Protein AF-0000000083090686 (afdb_homodimer)

Solvent-accessible surface area (backbone atoms only — not comparable to full-atom values): 41485 Å² total; per-residue (Å²): 136,85,76,77,75,78,75,77,76,86,77,70,59,68,62,52,25,43,54,46,28,45,52,47,43,53,49,37,58,50,45,45,57,52,40,65,61,61,70,53,76,78,76,73,72,76,81,71,74,79,73,86,75,85,88,75,80,88,76,76,85,73,79,78,74,78,75,74,71,75,77,72,74,54,63,56,53,39,55,47,46,48,48,43,35,49,31,62,44,74,31,54,91,39,43,77,58,63,47,44,58,24,49,50,30,46,32,52,36,37,22,56,40,77,22,77,86,43,60,80,61,72,63,86,51,50,58,91,58,30,44,51,62,39,54,49,46,17,51,31,51,31,31,42,51,51,17,49,49,39,44,46,44,53,51,56,44,58,70,54,66,75,55,85,61,64,68,65,60,56,40,53,40,46,32,49,32,50,42,50,18,51,40,34,42,22,50,25,47,31,51,41,28,72,59,70,39,48,69,45,33,39,40,52,22,48,19,47,40,34,26,40,52,17,49,45,59,69,49,57,46,63,67,44,86,86,38,91,49,68,95,56,44,59,70,57,47,49,56,39,45,34,22,49,60,7,34,51,47,9,39,45,28,21,35,36,28,52,76,50,58,41,56,70,66,58,22,48,29,32,23,43,24,26,33,21,44,31,47,13,45,51,39,41,60,49,42,45,75,74,66,47,85,86,57,55,69,77,54,73,75,65,62,73,25,55,29,44,26,38,30,30,57,75,68,30,65,70,58,42,53,49,52,53,55,70,29,43,53,96,90,38,75,38,46,47,60,46,50,51,56,40,61,74,50,61,7,48,62,50,35,50,51,50,18,40,50,25,26,51,50,18,51,57,30,50,67,80,40,55,90,43,72,36,39,49,51,56,47,47,54,40,51,60,50,54,61,75,134,135,83,75,79,74,77,77,75,73,87,77,69,61,69,61,52,26,45,53,48,29,45,52,49,43,51,48,37,59,50,46,47,58,53,42,65,63,62,71,57,79,79,76,70,78,76,83,75,73,78,74,79,82,78,84,81,76,90,76,76,87,72,79,79,76,79,76,76,73,75,77,72,72,56,65,56,52,41,53,47,44,51,46,43,35,49,30,62,46,75,32,54,90,41,43,79,57,60,48,44,59,24,48,50,31,45,31,52,36,37,23,56,42,77,23,79,86,44,60,80,63,72,62,85,52,51,59,92,57,29,44,52,63,41,53,49,47,17,51,30,52,32,30,43,52,50,17,48,50,39,45,47,45,52,51,56,46,59,71,52,67,75,56,84,62,65,67,64,59,56,40,53,41,45,33,51,32,51,44,49,17,51,40,32,41,22,50,25,48,32,51,41,28,72,59,69,41,48,67,44,32,37,41,52,22,48,19,48,39,34,26,40,50,17,50,46,61,68,49,57,48,64,67,45,88,86,39,91,49,69,96,56,46,58,68,59,48,51,56,41,43,34,21,51,60,8,34,52,47,9,40,47,28,20,33,36,28,52,75,49,57,40,54,69,66,59,21,48,30,32,22,42,24,25,32,21,43,32,46,13,44,51,40,40,59,50,42,44,76,75,67,48,84,88,57,55,69,77,57,73,75,66,62,72,25,54,29,44,26,39,31,33,58,74,68,31,65,70,57,43,53,50,52,52,56,69,28,43,52,96,89,37,76,37,47,47,58,47,48,52,56,41,61,73,49,62,6,49,62,50,36,50,52,51,18,39,51,25,27,51,50,18,50,57,31,50,67,79,38,56,91,41,72,38,38,50,52,54,48,48,54,39,51,61,50,53,61,76,135

InterPro domains:
  IPR000092 Polyprenyl synthetase-like [PF00348] (99-292)
  IPR008949 Isoprenoid synthase domain superfamily [G3DSA:1.10.600.10] (90-387)
  IPR008949 Isoprenoid synthase domain superfamily [SSF48576] (99-385)

Radius of gyration: 29.64 Å; Cα contacts (8 Å, |Δi|>4): 935; chains: 2; bounding box: 105×77×86 Å

Structure (mmCIF, N/CA/C/O backbone):
data_AF-0000000083090686-model_v1
#
loop_
_entity.id
_entity.type
_entity.pdbx_description
1 polymer 'Decaprenyl diphosphate synthase subunit 2'
#
loop_
_atom_site.group_PDB
_atom_site.id
_atom_site.type_symbol
_atom_site.label_atom_id
_atom_site.label_alt_id
_atom_site.label_comp_id
_atom_site.label_asym_id
_atom_site.label_entity_id
_atom_site.label_seq_id
_atom_site.pdbx_PDB_ins_code
_atom_site.Cartn_x
_atom_site.Cartn_y
_atom_site.Cartn_z
_atom_site.occupancy
_atom_site.B_iso_or_equiv
_atom_site.auth_seq_id
_atom_site.auth_comp_id
_atom_site.auth_asym_id
_atom_site.auth_atom_id
_atom_site.pdbx_PDB_model_num
ATOM 1 N N . MET A 1 1 ? -56.844 20.672 0.619 1 25.03 1 MET A N 1
ATOM 2 C CA . MET A 1 1 ? -55.625 20.688 1.428 1 25.03 1 MET A CA 1
ATOM 3 C C . MET A 1 1 ? -54.5 19.984 0.703 1 25.03 1 MET A C 1
ATOM 5 O O . MET A 1 1 ? -54.562 18.781 0.44 1 25.03 1 MET A O 1
ATOM 9 N N . TRP A 1 2 ? -53.75 20.625 -0.192 1 29.22 2 TRP A N 1
ATOM 10 C CA . TRP A 1 2 ? -52.812 20.266 -1.259 1 29.22 2 TRP A CA 1
ATOM 11 C C . TRP A 1 2 ? -51.5 19.766 -0.686 1 29.22 2 TRP A C 1
ATOM 13 O O . TRP A 1 2 ? -50.781 20.484 0.03 1 29.22 2 TRP A O 1
ATOM 23 N N . PHE A 1 3 ? -51.438 18.484 -0.25 1 31.41 3 PHE A N 1
ATOM 24 C CA . PHE A 1 3 ? -50.281 17.859 0.396 1 31.41 3 PHE A CA 1
ATOM 25 C C . PHE A 1 3 ? -49.062 17.938 -0.485 1 31.41 3 PHE A C 1
ATOM 27 O O . PHE A 1 3 ? -49.062 17.516 -1.644 1 31.41 3 PHE A O 1
ATOM 34 N N . PRO A 1 4 ? -48.219 18.953 -0.293 1 32.84 4 PRO A N 1
ATOM 35 C CA . PRO A 1 4 ? -47.062 19.172 -1.133 1 32.84 4 PRO A CA 1
ATOM 36 C C . PRO A 1 4 ? -46.156 17.938 -1.23 1 32.84 4 PRO A C 1
ATOM 38 O O . PRO A 1 4 ? -46.125 17.125 -0.305 1 32.84 4 PRO A O 1
ATOM 41 N N . GLY A 1 5 ? -46.062 17.297 -2.395 1 28.7 5 GLY A N 1
ATOM 42 C CA . GLY A 1 5 ? -45.344 16.109 -2.811 1 28.7 5 GLY A CA 1
ATOM 43 C C . GLY A 1 5 ? -43.906 16.109 -2.338 1 28.7 5 GLY A C 1
ATOM 44 O O . GLY A 1 5 ? -43.312 17.172 -2.1 1 28.7 5 GLY A O 1
ATOM 45 N N . ARG A 1 6 ? -43.438 15.055 -1.553 1 33.88 6 ARG A N 1
ATOM 46 C CA . ARG A 1 6 ? -42.125 14.773 -0.982 1 33.88 6 ARG A CA 1
ATOM 47 C C . ARG A 1 6 ? -41.031 15.023 -2.004 1 33.88 6 ARG A C 1
ATOM 49 O O . ARG A 1 6 ? -41.156 14.625 -3.166 1 33.88 6 ARG A O 1
ATOM 56 N N . PRO A 1 7 ? -40.219 16.094 -1.812 1 34.38 7 PRO A N 1
ATOM 57 C CA . PRO A 1 7 ? -39.188 16.359 -2.797 1 34.38 7 PRO A CA 1
ATOM 58 C C . PRO A 1 7 ? -38.375 15.125 -3.146 1 34.38 7 PRO A C 1
ATOM 60 O O . PRO A 1 7 ? -38.25 14.203 -2.332 1 34.38 7 PRO A O 1
ATOM 63 N N . PRO A 1 8 ? -38.188 14.797 -4.457 1 34.53 8 PRO A N 1
ATOM 64 C CA . PRO A 1 8 ? -37.531 13.602 -4.957 1 34.53 8 PRO A CA 1
ATOM 65 C C . PRO A 1 8 ? -36.156 13.398 -4.336 1 34.53 8 PRO A C 1
ATOM 67 O O . PRO A 1 8 ? -35.5 14.367 -3.904 1 34.53 8 PRO A O 1
ATOM 70 N N . PRO A 1 9 ? -35.906 12.25 -3.764 1 33.22 9 PRO A N 1
ATOM 71 C CA . PRO A 1 9 ? -34.688 11.867 -3.039 1 33.22 9 PRO A CA 1
ATOM 72 C C . PRO A 1 9 ? -33.406 12.258 -3.783 1 33.22 9 PRO A C 1
ATOM 74 O O . PRO A 1 9 ? -33.438 12.359 -5.012 1 33.22 9 PRO A O 1
ATOM 77 N N . PRO A 1 10 ? -32.625 13.109 -3.223 1 31.27 10 PRO A N 1
ATOM 78 C CA . PRO A 1 10 ? -31.375 13.625 -3.803 1 31.27 10 PRO A CA 1
ATOM 79 C C . PRO A 1 10 ? -30.641 12.586 -4.641 1 31.27 10 PRO A C 1
ATOM 81 O O . PRO A 1 10 ? -30.672 11.398 -4.324 1 31.27 10 PRO A O 1
ATOM 84 N N . SER A 1 11 ? -30.375 12.812 -6.02 1 28.61 11 SER A N 1
ATOM 85 C CA . SER A 1 11 ? -29.984 12.164 -7.266 1 28.61 11 SER A CA 1
ATOM 86 C C . SER A 1 11 ? -28.719 11.32 -7.07 1 28.61 11 SER A C 1
ATOM 88 O O . SER A 1 11 ? -27.922 11.594 -6.172 1 28.61 11 SER A O 1
ATOM 90 N N . ASN A 1 12 ? -28.656 10.18 -7.914 1 32.09 12 ASN A N 1
ATOM 91 C CA . ASN A 1 12 ? -27.938 9.031 -8.461 1 32.09 12 ASN A CA 1
ATOM 92 C C . ASN A 1 12 ? -26.531 9.406 -8.906 1 32.09 12 ASN A C 1
ATOM 94 O O . ASN A 1 12 ? -25.875 8.656 -9.641 1 32.09 12 ASN A O 1
ATOM 98 N N . ARG A 1 13 ? -26.188 10.68 -8.812 1 34.09 13 ARG A N 1
ATOM 99 C CA . ARG A 1 13 ? -24.984 11.148 -9.492 1 34.09 13 ARG A CA 1
ATOM 100 C C . ARG A 1 13 ? -23.719 10.664 -8.789 1 34.09 13 ARG A C 1
ATOM 102 O O . ARG A 1 13 ? -22.703 10.406 -9.43 1 34.09 13 ARG A O 1
ATOM 109 N N . ARG A 1 14 ? -23.734 10.508 -7.547 1 34.47 14 ARG A N 1
ATOM 110 C CA . ARG A 1 14 ? -22.516 10.148 -6.832 1 34.47 14 ARG A CA 1
ATOM 111 C C . ARG A 1 14 ? -22.156 8.68 -7.07 1 34.47 14 ARG A C 1
ATOM 113 O O . ARG A 1 14 ? -20.984 8.32 -7.113 1 34.47 14 ARG A O 1
ATOM 120 N N . GLN A 1 15 ? -23.219 7.855 -7.219 1 31.98 15 GLN A N 1
ATOM 121 C CA . GLN A 1 15 ? -23.016 6.43 -7.445 1 31.98 15 GLN A CA 1
ATOM 122 C C . GLN A 1 15 ? -22.516 6.164 -8.859 1 31.98 15 GLN A C 1
ATOM 124 O O . GLN A 1 15 ? -21.672 5.281 -9.062 1 31.98 15 GLN A O 1
ATOM 129 N N . ALA A 1 16 ? -23.078 6.898 -9.805 1 39.47 16 ALA A N 1
ATOM 130 C CA . ALA A 1 16 ? -22.656 6.84 -11.203 1 39.47 16 ALA A CA 1
ATOM 131 C C . ALA A 1 16 ? -21.188 7.191 -11.344 1 39.47 16 ALA A C 1
ATOM 133 O O . ALA A 1 16 ? -20.469 6.59 -12.156 1 39.47 16 ALA A O 1
ATOM 134 N N . ASN A 1 17 ? -20.734 7.949 -10.383 1 37.62 17 ASN A N 1
ATOM 135 C CA . ASN A 1 17 ? -19.375 8.445 -10.508 1 37.62 17 ASN A CA 1
ATOM 136 C C . ASN A 1 17 ? -18.359 7.422 -10.016 1 37.62 17 ASN A C 1
ATOM 138 O O . ASN A 1 17 ? -17.281 7.266 -10.602 1 37.62 17 ASN A O 1
ATOM 142 N N . LEU A 1 18 ? -18.719 6.617 -9.031 1 38.59 18 LEU A N 1
ATOM 143 C CA . LEU A 1 18 ? -17.781 5.57 -8.609 1 38.59 18 LEU A CA 1
ATOM 144 C C . LEU A 1 18 ? -17.734 4.445 -9.641 1 38.59 18 LEU A C 1
ATOM 146 O O . LEU A 1 18 ? -16.672 3.883 -9.898 1 38.59 18 LEU A O 1
ATOM 150 N N . GLY A 1 19 ? -18.953 4.09 -10.133 1 39.22 19 GLY A N 1
ATOM 151 C CA . GLY A 1 19 ? -19 3.135 -11.227 1 39.22 19 GLY A CA 1
ATOM 152 C C . GLY A 1 19 ? -18.219 3.588 -12.453 1 39.22 19 GLY A C 1
ATOM 153 O O . GLY A 1 19 ? -17.5 2.797 -13.062 1 39.22 19 GLY A O 1
ATOM 154 N N . ASP A 1 20 ? -18.375 4.789 -12.727 1 40.94 20 ASP A N 1
ATOM 155 C CA . ASP A 1 20 ? -17.656 5.344 -13.875 1 40.94 20 ASP A CA 1
ATOM 156 C C . ASP A 1 20 ? -16.156 5.402 -13.609 1 40.94 20 ASP A C 1
ATOM 158 O O . ASP A 1 20 ? -15.352 5.09 -14.492 1 40.94 20 ASP A O 1
ATOM 162 N N . ALA A 1 21 ? -15.836 5.707 -12.445 1 39.25 21 ALA A N 1
ATOM 163 C CA . ALA A 1 21 ? -14.43 5.734 -12.078 1 39.25 21 ALA A CA 1
ATOM 164 C C . ALA A 1 21 ? -13.828 4.332 -12.094 1 39.25 21 ALA A C 1
ATOM 166 O O . ALA A 1 21 ? -12.703 4.137 -12.57 1 39.25 21 ALA A O 1
ATOM 167 N N . ALA A 1 22 ? -14.602 3.414 -11.609 1 41.62 22 ALA A N 1
ATOM 168 C CA . ALA A 1 22 ? -14.164 2.023 -11.68 1 41.62 22 ALA A CA 1
ATOM 169 C C . ALA A 1 22 ? -14 1.574 -13.125 1 41.62 22 ALA A C 1
ATOM 171 O O . ALA A 1 22 ? -13.023 0.891 -13.461 1 41.62 22 ALA A O 1
ATOM 172 N N . ARG A 1 23 ? -14.945 1.92 -13.977 1 44.5 23 ARG A N 1
ATOM 173 C CA . ARG A 1 23 ? -14.844 1.59 -15.391 1 44.5 23 ARG A CA 1
ATOM 174 C C . ARG A 1 23 ? -13.648 2.279 -16.031 1 44.5 23 ARG A C 1
ATOM 176 O O . ARG A 1 23 ? -12.938 1.676 -16.844 1 44.5 23 ARG A O 1
ATOM 183 N N . GLU A 1 24 ? -13.492 3.432 -15.68 1 41.28 24 GLU A N 1
ATOM 184 C CA . GLU A 1 24 ? -12.352 4.168 -16.219 1 41.28 24 GLU A CA 1
ATOM 185 C C . GLU A 1 24 ? -11.039 3.598 -15.703 1 41.28 24 GLU A C 1
ATOM 187 O O . GLU A 1 24 ? -10.07 3.469 -16.453 1 41.28 24 GLU A O 1
ATOM 192 N N . LEU A 1 25 ? -11.039 3.217 -14.508 1 41.88 25 LEU A N 1
ATOM 193 C CA . LEU A 1 25 ? -9.875 2.559 -13.93 1 41.88 25 LEU A CA 1
ATOM 194 C C . LEU A 1 25 ? -9.578 1.248 -14.648 1 41.88 25 LEU A C 1
ATOM 196 O O . LEU A 1 25 ? -8.414 0.95 -14.945 1 41.88 25 LEU A O 1
ATOM 200 N N . ALA A 1 26 ? -10.633 0.546 -14.875 1 43.94 26 ALA A N 1
ATOM 201 C CA . ALA A 1 26 ? -10.477 -0.678 -15.656 1 43.94 26 ALA A CA 1
ATOM 202 C C . ALA A 1 26 ? -9.867 -0.382 -17.031 1 43.94 26 ALA A C 1
ATOM 204 O O . ALA A 1 26 ? -9.008 -1.124 -17.5 1 43.94 26 ALA A O 1
ATOM 205 N N . SER A 1 27 ? -10.289 0.677 -17.516 1 42.62 27 SER A N 1
ATOM 206 C CA . SER A 1 27 ? -9.766 1.065 -18.828 1 42.62 27 SER A CA 1
ATOM 207 C C . SER A 1 27 ? -8.297 1.453 -18.75 1 42.62 27 SER A C 1
ATOM 209 O O . SER A 1 27 ? -7.512 1.14 -19.641 1 42.62 27 SER A O 1
ATOM 211 N N . VAL A 1 28 ? -8.031 2.025 -17.656 1 39.81 28 VAL A N 1
ATOM 212 C CA . VAL A 1 28 ? -6.656 2.469 -17.484 1 39.81 28 VAL A CA 1
ATOM 213 C C . VAL A 1 28 ? -5.758 1.263 -17.219 1 39.81 28 VAL A C 1
ATOM 215 O O . VAL A 1 28 ? -4.656 1.169 -17.75 1 39.81 28 VAL A O 1
ATOM 218 N N . LEU A 1 29 ? -6.195 0.492 -16.359 1 43.22 29 LEU A N 1
ATOM 219 C CA . LEU A 1 29 ? -5.453 -0.739 -16.109 1 43.22 29 LEU A CA 1
ATOM 220 C C . LEU A 1 29 ? -5.277 -1.54 -17.391 1 43.22 29 LEU A C 1
ATOM 222 O O . LEU A 1 29 ? -4.219 -2.133 -17.625 1 43.22 29 LEU A O 1
ATOM 226 N N . HIS A 1 30 ? -6.305 -1.541 -18.266 1 44.22 30 HIS A N 1
ATOM 227 C CA . HIS A 1 30 ? -6.195 -2.125 -19.594 1 44.22 30 HIS A CA 1
ATOM 228 C C . HIS A 1 30 ? -5.176 -1.376 -20.438 1 44.22 30 HIS A C 1
ATOM 230 O O . HIS A 1 30 ? -4.422 -1.989 -21.203 1 44.22 30 HIS A O 1
ATOM 236 N N . LEU A 1 31 ? -5.168 -0.167 -20.312 1 35.84 31 LEU A N 1
ATOM 237 C CA . LEU A 1 31 ? -4.234 0.648 -21.094 1 35.84 31 LEU A CA 1
ATOM 238 C C . LEU A 1 31 ? -2.793 0.357 -20.688 1 35.84 31 LEU A C 1
ATOM 240 O O . LEU A 1 31 ? -1.909 0.282 -21.547 1 35.84 31 LEU A O 1
ATOM 244 N N . GLU A 1 32 ? -2.529 0.193 -19.516 1 39.09 32 GLU A N 1
ATOM 245 C CA . GLU A 1 32 ? -1.181 -0.148 -19.078 1 39.09 32 GLU A CA 1
ATOM 246 C C . GLU A 1 32 ? -0.749 -1.508 -19.625 1 39.09 32 GLU A C 1
ATOM 248 O O . GLU A 1 32 ? 0.424 -1.711 -19.938 1 39.09 32 GLU A O 1
ATOM 253 N N . GLU A 1 33 ? -1.567 -2.367 -19.688 1 40.81 33 GLU A N 1
ATOM 254 C CA . GLU A 1 33 ? -1.285 -3.615 -20.391 1 40.81 33 GLU A CA 1
ATOM 255 C C . GLU A 1 33 ? -0.842 -3.355 -21.828 1 40.81 33 GLU A C 1
ATOM 257 O O . GLU A 1 33 ? 0.09 -3.992 -22.328 1 40.81 33 GLU A O 1
ATOM 262 N N . GLU A 1 34 ? -1.512 -2.492 -22.484 1 37.31 34 GLU A N 1
ATOM 263 C CA . GLU A 1 34 ? -1.147 -2.152 -23.859 1 37.31 34 GLU A CA 1
ATOM 264 C C . GLU A 1 34 ? 0.211 -1.46 -23.906 1 37.31 34 GLU A C 1
ATOM 266 O O . GLU A 1 34 ? 1.003 -1.707 -24.828 1 37.31 34 GLU A O 1
ATOM 271 N N . LEU A 1 35 ? 0.444 -0.699 -22.953 1 34.53 35 LEU A N 1
ATOM 272 C CA . LEU A 1 35 ? 1.701 0.041 -22.969 1 34.53 35 LEU A CA 1
ATOM 273 C C . LEU A 1 35 ? 2.879 -0.879 -22.672 1 34.53 35 LEU A C 1
ATOM 275 O O . LEU A 1 35 ? 3.961 -0.714 -23.234 1 34.53 35 LEU A O 1
ATOM 279 N N . ARG A 1 36 ? 2.863 -1.775 -21.875 1 38.28 36 ARG A N 1
ATOM 280 C CA . ARG A 1 36 ? 3.898 -2.779 -21.656 1 38.28 36 ARG A CA 1
ATOM 281 C C . ARG A 1 36 ? 4.109 -3.635 -22.891 1 38.28 36 ARG A C 1
ATOM 283 O O . ARG A 1 36 ? 5.23 -4.047 -23.188 1 38.28 36 ARG A O 1
ATOM 290 N N . ARG A 1 37 ? 3.184 -3.936 -23.734 1 35.38 37 ARG A N 1
ATOM 291 C CA . ARG A 1 37 ? 3.348 -4.617 -25 1 35.38 37 ARG A CA 1
ATOM 292 C C . ARG A 1 37 ? 4.137 -3.758 -25.984 1 35.38 37 ARG A C 1
ATOM 294 O O . ARG A 1 37 ? 4.93 -4.277 -26.781 1 35.38 37 ARG A O 1
ATOM 301 N N . TYR A 1 38 ? 3.939 -2.447 -25.984 1 30.28 38 TYR A N 1
ATOM 302 C CA . TYR A 1 38 ? 4.605 -1.619 -26.984 1 30.28 38 TYR A CA 1
ATOM 303 C C . TYR A 1 38 ? 6.066 -1.394 -26.625 1 30.28 38 TYR A C 1
ATOM 305 O O . TYR A 1 38 ? 6.867 -0.974 -27.469 1 30.28 38 TYR A O 1
ATOM 313 N N . GLY A 1 39 ? 6.504 -1.35 -25.422 1 30.22 39 GLY A N 1
ATOM 314 C CA . GLY A 1 39 ? 7.93 -1.104 -25.266 1 30.22 39 GLY A CA 1
ATOM 315 C C . GLY A 1 39 ? 8.789 -2.27 -25.703 1 30.22 39 GLY A C 1
ATOM 316 O O . GLY A 1 39 ? 9.984 -2.32 -25.406 1 30.22 39 GLY A O 1
ATOM 317 N N . ARG A 1 40 ? 8.203 -3.361 -26.219 1 29.27 40 ARG A N 1
ATOM 318 C CA . ARG A 1 40 ? 9.125 -4.312 -26.828 1 29.27 40 ARG A CA 1
ATOM 319 C C . ARG A 1 40 ? 9.703 -3.764 -28.125 1 29.27 40 ARG A C 1
ATOM 321 O O . ARG A 1 40 ? 8.953 -3.367 -29.031 1 29.27 40 ARG A O 1
ATOM 328 N N . PRO A 1 41 ? 10.938 -3.211 -28.188 1 27.5 41 PRO A N 1
ATOM 329 C CA . PRO A 1 41 ? 11.562 -2.859 -29.453 1 27.5 41 PRO A CA 1
ATOM 330 C C . PRO A 1 41 ? 11.336 -3.91 -30.531 1 27.5 41 PRO A C 1
ATOM 332 O O . PRO A 1 41 ? 11.359 -5.109 -30.25 1 27.5 41 PRO A O 1
ATOM 335 N N . THR A 1 42 ? 10.461 -3.672 -31.469 1 26.56 42 THR A N 1
ATOM 336 C CA . THR A 1 42 ? 10.492 -4.41 -32.719 1 26.56 42 THR A CA 1
ATOM 337 C C . THR A 1 42 ? 11.914 -4.461 -33.281 1 26.56 42 THR A C 1
ATOM 339 O O . THR A 1 42 ? 12.523 -3.42 -33.562 1 26.56 42 THR A O 1
ATOM 342 N N . GLU A 1 43 ? 12.727 -5.348 -32.938 1 26.61 43 GLU A N 1
ATOM 343 C CA . GLU A 1 43 ? 14.047 -5.707 -33.469 1 26.61 43 GLU A CA 1
ATOM 344 C C . GLU A 1 43 ? 14.023 -5.781 -35 1 26.61 43 GLU A C 1
ATOM 346 O O . GLU A 1 43 ? 14.078 -6.871 -35.562 1 26.61 43 GLU A O 1
ATOM 351 N N . THR A 1 44 ? 13.062 -5.199 -35.719 1 25.45 44 THR A N 1
ATOM 352 C CA . THR A 1 44 ? 13.32 -5.43 -37.125 1 25.45 44 THR A CA 1
ATOM 353 C C . THR A 1 44 ? 14.586 -4.711 -37.562 1 25.45 44 THR A C 1
ATOM 355 O O . THR A 1 44 ? 14.523 -3.607 -38.125 1 25.45 44 THR A O 1
ATOM 358 N N . ASP A 1 45 ? 15.594 -4.613 -36.812 1 23.34 45 ASP A N 1
ATOM 359 C CA . ASP A 1 45 ? 16.781 -4 -37.375 1 23.34 45 ASP A CA 1
ATOM 360 C C . ASP A 1 45 ? 17.188 -4.707 -38.688 1 23.34 45 ASP A C 1
ATOM 362 O O . ASP A 1 45 ? 17.266 -5.938 -38.719 1 23.34 45 ASP A O 1
ATOM 366 N N . LYS A 1 46 ? 16.922 -3.998 -39.875 1 24.27 46 LYS A N 1
ATOM 367 C CA . LYS A 1 46 ? 17.375 -4.277 -41.219 1 24.27 46 LYS A CA 1
ATOM 368 C C . LYS A 1 46 ? 18.828 -4.738 -41.219 1 24.27 46 LYS A C 1
ATOM 370 O O . LYS A 1 46 ? 19.688 -4.133 -40.562 1 24.27 46 LYS A O 1
ATOM 375 N N . ARG A 1 47 ? 19.094 -5.957 -41.625 1 23.56 47 ARG A N 1
ATOM 376 C CA . ARG A 1 47 ? 20.312 -6.711 -41.906 1 23.56 47 ARG A CA 1
ATOM 377 C C . ARG A 1 47 ? 21.188 -5.945 -42.906 1 23.56 47 ARG A C 1
ATOM 379 O O . ARG A 1 47 ? 20.938 -5.945 -44.094 1 23.56 47 ARG A O 1
ATOM 386 N N . SER A 1 48 ? 21.453 -4.531 -42.656 1 20.23 48 SER A N 1
ATOM 387 C CA . SER A 1 48 ? 22.328 -4 -43.688 1 20.23 48 SER A CA 1
ATOM 388 C C . SER A 1 48 ? 23.609 -4.824 -43.812 1 20.23 48 SER A C 1
ATOM 390 O O . SER A 1 48 ? 24.172 -5.246 -42.812 1 20.23 48 SER A O 1
ATOM 392 N N . PRO A 1 49 ? 23.891 -5.344 -45 1 23.8 49 PRO A N 1
ATOM 393 C CA . PRO A 1 49 ? 25 -6.191 -45.438 1 23.8 49 PRO A CA 1
ATOM 394 C C . PRO A 1 49 ? 26.375 -5.523 -45.281 1 23.8 49 PRO A C 1
ATOM 396 O O . PRO A 1 49 ? 27.375 -6.027 -45.75 1 23.8 49 PRO A O 1
ATOM 399 N N . TYR A 1 50 ? 26.562 -4.641 -44.25 1 20.67 50 TYR A N 1
ATOM 400 C CA . TYR A 1 50 ? 27.828 -3.938 -44.469 1 20.67 50 TYR A CA 1
ATOM 401 C C . TYR A 1 50 ? 28.984 -4.922 -44.594 1 20.67 50 TYR A C 1
ATOM 403 O O . TYR A 1 50 ? 29.047 -5.906 -43.844 1 20.67 50 TYR A O 1
ATOM 411 N N . PRO A 1 51 ? 29.656 -4.883 -45.75 1 23.23 51 PRO A N 1
ATOM 412 C CA . PRO A 1 51 ? 30.781 -5.695 -46.188 1 23.23 51 PRO A CA 1
ATOM 413 C C . PRO A 1 51 ? 31.969 -5.633 -45.219 1 23.23 51 PRO A C 1
ATOM 415 O O . PRO A 1 51 ? 32.062 -4.699 -44.438 1 23.23 51 PRO A O 1
ATOM 418 N N . PRO A 1 52 ? 32.875 -6.688 -45.156 1 23.08 52 PRO A N 1
ATOM 419 C CA . PRO A 1 52 ? 33.969 -7.082 -44.25 1 23.08 52 PRO A CA 1
ATOM 420 C C . PRO A 1 52 ? 35.156 -6.121 -44.281 1 23.08 52 PRO A C 1
ATOM 422 O O . PRO A 1 52 ? 36.188 -6.391 -43.688 1 23.08 52 PRO A O 1
ATOM 425 N N . ASN A 1 53 ? 34.938 -4.777 -44.562 1 20.36 53 ASN A N 1
ATOM 426 C CA . ASN A 1 53 ? 36.219 -4.234 -45.031 1 20.36 53 ASN A CA 1
ATOM 427 C C . ASN A 1 53 ? 37.312 -4.426 -44 1 20.36 53 ASN A C 1
ATOM 429 O O . ASN A 1 53 ? 37.031 -4.527 -42.812 1 20.36 53 ASN A O 1
ATOM 433 N N . PRO A 1 54 ? 38.656 -4.219 -44.469 1 22.8 54 PRO A N 1
ATOM 434 C CA . PRO A 1 54 ? 40.031 -4.598 -44.156 1 22.8 54 PRO A CA 1
ATOM 435 C C . PRO A 1 54 ? 40.531 -3.988 -42.844 1 22.8 54 PRO A C 1
ATOM 437 O O . PRO A 1 54 ? 39.875 -3.135 -42.25 1 22.8 54 PRO A O 1
ATOM 440 N N . TYR A 1 55 ? 41.875 -3.621 -42.656 1 21.67 55 TYR A N 1
ATOM 441 C CA . TYR A 1 55 ? 43 -3.721 -41.75 1 21.67 55 TYR A CA 1
ATOM 442 C C . TYR A 1 55 ? 43 -2.572 -40.75 1 21.67 55 TYR A C 1
ATOM 444 O O . TYR A 1 55 ? 43.719 -2.604 -39.75 1 21.67 55 TYR A O 1
ATOM 452 N N . ASN A 1 56 ? 42.406 -1.344 -41.125 1 20.56 56 ASN A N 1
ATOM 453 C CA . ASN A 1 56 ? 43.25 -0.188 -40.781 1 20.56 56 ASN A CA 1
ATOM 454 C C . ASN A 1 56 ? 43.25 0.06 -39.25 1 20.56 56 ASN A C 1
ATOM 456 O O . ASN A 1 56 ? 42.406 -0.443 -38.531 1 20.56 56 ASN A O 1
ATOM 460 N N . GLY A 1 57 ? 43.781 1.4 -38.812 1 23.89 57 GLY A N 1
ATOM 461 C CA . GLY A 1 57 ? 44.562 1.925 -37.719 1 23.89 57 GLY A CA 1
ATOM 462 C C . GLY A 1 57 ? 43.812 1.922 -36.375 1 23.89 57 GLY A C 1
ATOM 463 O O . GLY A 1 57 ? 42.594 1.707 -36.375 1 23.89 57 GLY A O 1
ATOM 464 N N . PRO A 1 58 ? 44.5 2.43 -35.219 1 25.61 58 PRO A N 1
ATOM 465 C CA . PRO A 1 58 ? 44.406 2.158 -33.781 1 25.61 58 PRO A CA 1
ATOM 466 C C . PRO A 1 58 ? 43.125 2.752 -33.156 1 25.61 58 PRO A C 1
ATOM 468 O O . PRO A 1 58 ? 43.031 3.973 -33 1 25.61 58 PRO A O 1
ATOM 471 N N . LYS A 1 59 ? 41.938 2.48 -33.625 1 23.06 59 LYS A N 1
ATOM 472 C CA . LYS A 1 59 ? 40.812 3.363 -33.375 1 23.06 59 LYS A CA 1
ATOM 473 C C . LYS A 1 59 ? 40.531 3.455 -31.875 1 23.06 59 LYS A C 1
ATOM 475 O O . LYS A 1 59 ? 40.531 2.441 -31.172 1 23.06 59 LYS A O 1
ATOM 480 N N . GLY A 1 60 ? 40.656 4.676 -31.328 1 21.86 60 GLY A N 1
ATOM 481 C CA . GLY A 1 60 ? 40.531 5.219 -29.984 1 21.86 60 GLY A CA 1
ATOM 482 C C . GLY A 1 60 ? 39.219 4.859 -29.312 1 21.86 60 GLY A C 1
ATOM 483 O O . GLY A 1 60 ? 38.219 4.621 -30 1 21.86 60 GLY A O 1
ATOM 484 N N . ALA A 1 61 ? 39.25 4.328 -28.078 1 23.47 61 ALA A N 1
ATOM 485 C CA . ALA A 1 61 ? 38.344 3.715 -27.109 1 23.47 61 ALA A CA 1
ATOM 486 C C . ALA A 1 61 ? 37.125 4.605 -26.859 1 23.47 61 ALA A C 1
ATOM 488 O O . ALA A 1 61 ? 37.25 5.648 -26.203 1 23.47 61 ALA A O 1
ATOM 489 N N . GLY A 1 62 ? 36.344 4.945 -27.953 1 21.98 62 GLY A N 1
ATOM 490 C CA . GLY A 1 62 ? 35.219 5.836 -27.734 1 21.98 62 GLY A CA 1
ATOM 491 C C . GLY A 1 62 ? 34.281 5.355 -26.641 1 21.98 62 GLY A C 1
ATOM 492 O O . GLY A 1 62 ? 34.062 4.152 -26.484 1 21.98 62 GLY A O 1
ATOM 493 N N . GLY A 1 63 ? 34.125 6.113 -25.531 1 23.62 63 GLY A N 1
ATOM 494 C CA . GLY A 1 63 ? 33.344 6.035 -24.312 1 23.62 63 GLY A CA 1
ATOM 495 C C . GLY A 1 63 ? 31.875 5.785 -24.562 1 23.62 63 GLY A C 1
ATOM 496 O O . GLY A 1 63 ? 31.234 6.547 -25.281 1 23.62 63 GLY A O 1
ATOM 497 N N . ARG A 1 64 ? 31.484 4.543 -24.875 1 21.84 64 ARG A N 1
ATOM 498 C CA . ARG A 1 64 ? 30.078 4.207 -25.078 1 21.84 64 ARG A CA 1
ATOM 499 C C . ARG A 1 64 ? 29.219 4.801 -23.984 1 21.84 64 ARG A C 1
ATOM 501 O O . ARG A 1 64 ? 29.406 4.504 -22.797 1 21.84 64 ARG A O 1
ATOM 508 N N . LYS A 1 65 ? 28.703 6.016 -24.25 1 25.62 65 LYS A N 1
ATOM 509 C CA . LYS A 1 65 ? 27.609 6.664 -23.516 1 25.62 65 LYS A CA 1
ATOM 510 C C . LYS A 1 65 ? 26.453 5.699 -23.266 1 25.62 65 LYS A C 1
ATOM 512 O O . LYS A 1 65 ? 25.938 5.098 -24.203 1 25.62 65 LYS A O 1
ATOM 517 N N . SER A 1 66 ? 26.484 4.961 -22.188 1 23.73 66 SER A N 1
ATOM 518 C CA . SER A 1 66 ? 25.391 4.129 -21.703 1 23.73 66 SER A CA 1
ATOM 519 C C . SER A 1 66 ? 24.047 4.852 -21.812 1 23.73 66 SER A C 1
ATOM 521 O O . SER A 1 66 ? 23.859 5.91 -21.203 1 23.73 66 SER A O 1
ATOM 523 N N . SER A 1 67 ? 23.438 4.922 -23 1 24.77 67 SER A N 1
ATOM 524 C CA . SER A 1 67 ? 22.094 5.469 -23.266 1 24.77 67 SER A CA 1
ATOM 525 C C . SER A 1 67 ? 21.062 4.867 -22.312 1 24.77 67 SER A C 1
ATOM 527 O O . SER A 1 67 ? 20.781 3.674 -22.375 1 24.77 67 SER A O 1
ATOM 529 N N . VAL A 1 68 ? 21.109 5.27 -21.078 1 25.95 68 VAL A N 1
ATOM 530 C CA . VAL A 1 68 ? 19.984 5.027 -20.188 1 25.95 68 VAL A CA 1
ATOM 531 C C . VAL A 1 68 ? 18.672 5.332 -20.906 1 25.95 68 VAL A C 1
ATOM 533 O O . VAL A 1 68 ? 18.438 6.461 -21.359 1 25.95 68 VAL A O 1
ATOM 536 N N . SER A 1 69 ? 18.141 4.348 -21.609 1 26.92 69 SER A N 1
ATOM 537 C CA . SER A 1 69 ? 16.859 4.488 -22.297 1 26.92 69 SER A CA 1
ATOM 538 C C . SER A 1 69 ? 15.82 5.156 -21.406 1 26.92 69 SER A C 1
ATOM 540 O O . SER A 1 69 ? 15.758 4.891 -20.219 1 26.92 69 SER A O 1
ATOM 542 N N . PRO A 1 70 ? 15.328 6.289 -21.828 1 28.09 70 PRO A N 1
ATOM 543 C CA . PRO A 1 70 ? 14.305 7.062 -21.125 1 28.09 70 PRO A CA 1
ATOM 544 C C . PRO A 1 70 ? 13.164 6.191 -20.609 1 28.09 70 PRO A C 1
ATOM 546 O O . PRO A 1 70 ? 12.852 5.156 -21.203 1 28.09 70 PRO A O 1
ATOM 549 N N . ALA A 1 71 ? 12.914 6.137 -19.375 1 31.05 71 ALA A N 1
ATOM 550 C CA . ALA A 1 71 ? 11.805 5.496 -18.688 1 31.05 71 ALA A CA 1
ATOM 551 C C . ALA A 1 71 ? 10.516 5.594 -19.484 1 31.05 71 ALA A C 1
ATOM 553 O O . ALA A 1 71 ? 10.141 6.68 -19.953 1 31.05 71 ALA A O 1
ATOM 554 N N . PRO A 1 72 ? 9.984 4.535 -19.969 1 30.27 72 PRO A N 1
ATOM 555 C CA . PRO A 1 72 ? 8.891 4.543 -20.953 1 30.27 72 PRO A CA 1
ATOM 556 C C . PRO A 1 72 ? 7.758 5.484 -20.562 1 30.27 72 PRO A C 1
ATOM 558 O O . PRO A 1 72 ? 7.438 5.613 -19.375 1 30.27 72 PRO A O 1
ATOM 561 N N . LYS A 1 73 ? 7.203 6.43 -21.359 1 32.72 73 LYS A N 1
ATOM 562 C CA . LYS A 1 73 ? 6.133 7.414 -21.469 1 32.72 73 LYS A CA 1
ATOM 563 C C . LYS A 1 73 ? 4.805 6.84 -20.984 1 32.72 73 LYS A C 1
ATOM 565 O O . LYS A 1 73 ? 3.916 7.586 -20.562 1 32.72 73 LYS A O 1
ATOM 570 N N . SER A 1 74 ? 4.578 5.547 -21.047 1 34.28 74 SER A N 1
ATOM 571 C CA . SER A 1 74 ? 3.295 4.883 -20.828 1 34.28 74 SER A CA 1
ATOM 572 C C . SER A 1 74 ? 2.93 4.832 -19.359 1 34.28 74 SER A C 1
ATOM 574 O O . SER A 1 74 ? 1.749 4.824 -19 1 34.28 74 SER A O 1
ATOM 576 N N . LYS A 1 75 ? 3.861 4.773 -18.562 1 38.25 75 LYS A N 1
ATOM 577 C CA . LYS A 1 75 ? 3.678 4.719 -17.109 1 38.25 75 LYS A CA 1
ATOM 578 C C . LYS A 1 75 ? 3.084 6.02 -16.578 1 38.25 75 LYS A C 1
ATOM 580 O O . LYS A 1 75 ? 2.26 6.008 -15.672 1 38.25 75 LYS A O 1
ATOM 585 N N . ASN A 1 76 ? 3.322 7.203 -17.25 1 39.31 76 ASN A N 1
ATOM 586 C CA . ASN A 1 76 ? 2.865 8.531 -16.875 1 39.31 76 ASN A CA 1
ATOM 587 C C . ASN A 1 76 ? 1.374 8.711 -17.141 1 39.31 76 ASN A C 1
ATOM 589 O O . ASN A 1 76 ? 0.671 9.359 -16.359 1 39.31 76 ASN A O 1
ATOM 593 N N . THR A 1 77 ? 0.916 8.062 -18.141 1 39.62 77 THR A N 1
ATOM 594 C CA . THR A 1 77 ? -0.478 8.258 -18.531 1 39.62 77 THR A CA 1
ATOM 595 C C . THR A 1 77 ? -1.41 7.508 -17.578 1 39.62 77 THR A C 1
ATOM 597 O O . THR A 1 77 ? -2.494 7.996 -17.25 1 39.62 77 THR A O 1
ATOM 600 N N . PHE A 1 78 ? -0.965 6.391 -17.125 1 40.12 78 PHE A N 1
ATOM 601 C CA . PHE A 1 78 ? -1.769 5.602 -16.188 1 40.12 78 PHE A CA 1
ATOM 602 C C . PHE A 1 78 ? -1.968 6.344 -14.883 1 40.12 78 PHE A C 1
ATOM 604 O O . PHE A 1 78 ? -3.09 6.434 -14.375 1 40.12 78 PHE A O 1
ATOM 611 N N . ILE A 1 79 ? -0.958 6.785 -14.438 1 43.84 79 ILE A N 1
ATOM 612 C CA . ILE A 1 79 ? -0.996 7.555 -13.203 1 43.84 79 ILE A CA 1
ATOM 613 C C . ILE A 1 79 ? -1.87 8.797 -13.391 1 43.84 79 ILE A C 1
ATOM 615 O O . ILE A 1 79 ? -2.676 9.133 -12.516 1 43.84 79 ILE A O 1
ATOM 619 N N . SER A 1 80 ? -1.655 9.32 -14.547 1 44.59 80 SER A N 1
ATOM 620 C CA . SER A 1 80 ? -2.461 10.508 -14.812 1 44.59 80 SER A CA 1
ATOM 621 C C . SER A 1 80 ? -3.941 10.164 -14.914 1 44.59 80 SER A C 1
ATOM 623 O O . SER A 1 80 ? -4.793 10.906 -14.414 1 44.59 80 SER A O 1
ATOM 625 N N . SER A 1 81 ? -4.203 9.094 -15.508 1 41.16 81 SER A N 1
ATOM 626 C CA . SER A 1 81 ? -5.598 8.672 -15.633 1 41.16 81 SER A CA 1
ATOM 627 C C . SER A 1 81 ? -6.168 8.234 -14.289 1 41.16 81 SER A C 1
ATOM 629 O O . SER A 1 81 ? -7.316 8.539 -13.969 1 41.16 81 SER A O 1
ATOM 631 N N . LEU A 1 82 ? -5.445 7.484 -13.586 1 44.53 82 LEU A N 1
ATOM 632 C CA . LEU A 1 82 ? -5.879 7.109 -12.242 1 44.53 82 LEU A CA 1
ATOM 633 C C . LEU A 1 82 ? -6.129 8.344 -11.391 1 44.53 82 LEU A C 1
ATOM 635 O O . LEU A 1 82 ? -7.137 8.43 -10.688 1 44.53 82 LEU A O 1
ATOM 639 N N . ILE A 1 83 ? -5.238 9.242 -11.555 1 44.12 83 ILE A N 1
ATOM 640 C CA . ILE A 1 83 ? -5.367 10.5 -10.828 1 44.12 83 ILE A CA 1
ATOM 641 C C . ILE A 1 83 ? -6.609 11.25 -11.312 1 44.12 83 ILE A C 1
ATOM 643 O O . ILE A 1 83 ? -7.383 11.766 -10.508 1 44.12 83 ILE A O 1
ATOM 647 N N . SER A 1 84 ? -6.695 11.281 -12.602 1 43.59 84 SER A N 1
ATOM 648 C CA . SER A 1 84 ? -7.852 11.992 -13.141 1 43.59 84 SER A CA 1
ATOM 649 C C . SER A 1 84 ? -9.156 11.32 -12.727 1 43.59 84 SER A C 1
ATOM 651 O O . SER A 1 84 ? -10.148 12 -12.438 1 43.59 84 SER A O 1
ATOM 653 N N . LEU A 1 85 ? -9.25 10.125 -12.844 1 40.84 85 LEU A N 1
ATOM 654 C CA . LEU A 1 85 ? -10.43 9.352 -12.477 1 40.84 85 LEU A CA 1
ATOM 655 C C . LEU A 1 85 ? -10.781 9.555 -11.008 1 40.84 85 LEU A C 1
ATOM 657 O O . LEU A 1 85 ? -11.953 9.688 -10.656 1 40.84 85 LEU A O 1
ATOM 661 N N . PHE A 1 86 ? -9.859 9.281 -10.266 1 41.88 86 PHE A N 1
ATOM 662 C CA . PHE A 1 86 ? -10.109 9.461 -8.836 1 41.88 86 PHE A CA 1
ATOM 663 C C . PHE A 1 86 ? -10.336 10.93 -8.508 1 41.88 86 PHE A C 1
ATOM 665 O O . PHE A 1 86 ? -11.133 11.258 -7.629 1 41.88 86 PHE A O 1
ATOM 672 N N . THR A 1 87 ? -9.641 11.789 -9.203 1 40.97 87 THR A N 1
ATOM 673 C CA . THR A 1 87 ? -9.867 13.219 -9.016 1 40.97 87 THR A CA 1
ATOM 674 C C . THR A 1 87 ? -11.203 13.641 -9.625 1 40.97 87 THR A C 1
ATOM 676 O O . THR A 1 87 ? -11.852 14.57 -9.133 1 40.97 87 THR A O 1
ATOM 679 N N . GLY A 1 88 ? -11.477 13.305 -10.766 1 37.62 88 GLY A N 1
ATOM 680 C CA . GLY A 1 88 ? -12.703 13.766 -11.383 1 37.62 88 GLY A CA 1
ATOM 681 C C . GLY A 1 88 ? -13.953 13.273 -10.664 1 37.62 88 GLY A C 1
ATOM 682 O O . GLY A 1 88 ? -14.977 13.961 -10.656 1 37.62 88 GLY A O 1
ATOM 683 N N . GLY A 1 89 ? -14.242 12.117 -10.438 1 33.94 89 GLY A N 1
ATOM 684 C CA . GLY A 1 89 ? -15.484 11.609 -9.883 1 33.94 89 GLY A CA 1
ATOM 685 C C . GLY A 1 89 ? -15.555 11.727 -8.375 1 33.94 89 GLY A C 1
ATOM 686 O O . GLY A 1 89 ? -16.531 12.234 -7.828 1 33.94 89 GLY A O 1
ATOM 687 N N . LEU A 1 90 ? -14.898 10.891 -7.742 1 35.66 90 LEU A N 1
ATOM 688 C CA . LEU A 1 90 ? -15.102 10.695 -6.312 1 35.66 90 LEU A CA 1
ATOM 689 C C . LEU A 1 90 ? -14.586 11.891 -5.52 1 35.66 90 LEU A C 1
ATOM 691 O O . LEU A 1 90 ? -15.047 12.156 -4.406 1 35.66 90 LEU A O 1
ATOM 695 N N . VAL A 1 91 ? -13.422 12.414 -5.875 1 35.69 91 VAL A N 1
ATOM 696 C CA . VAL A 1 91 ? -12.836 13.461 -5.051 1 35.69 91 VAL A CA 1
ATOM 697 C C . VAL A 1 91 ? -13.234 14.836 -5.598 1 35.69 91 VAL A C 1
ATOM 699 O O . VAL A 1 91 ? -12.531 15.398 -6.441 1 35.69 91 VAL A O 1
ATOM 702 N N . HIS A 1 92 ? -14.305 15.086 -5.973 1 34.19 92 HIS A N 1
ATOM 703 C CA . HIS A 1 92 ? -14.703 16.406 -6.441 1 34.19 92 HIS A CA 1
ATOM 704 C C . HIS A 1 92 ? -14 17.516 -5.66 1 34.19 92 HIS A C 1
ATOM 706 O O . HIS A 1 92 ? -13.516 18.484 -6.246 1 34.19 92 HIS A O 1
ATOM 712 N N . GLU A 1 93 ? -14.477 17.719 -4.41 1 38.03 93 GLU A N 1
ATOM 713 C CA . GLU A 1 93 ? -13.984 18.859 -3.652 1 38.03 93 GLU A CA 1
ATOM 714 C C . GLU A 1 93 ? -12.461 18.891 -3.623 1 38.03 93 GLU A C 1
ATOM 716 O O . GLU A 1 93 ? -11.852 19.938 -3.439 1 38.03 93 GLU A O 1
ATOM 721 N N . SER A 1 94 ? -11.703 17.719 -3.824 1 36.16 94 SER A N 1
ATOM 722 C CA . SER A 1 94 ? -10.305 17.5 -3.477 1 36.16 94 SER A CA 1
ATOM 723 C C . SER A 1 94 ? -9.391 17.719 -4.68 1 36.16 94 SER A C 1
ATOM 725 O O . SER A 1 94 ? -8.203 17.422 -4.629 1 36.16 94 SER A O 1
ATOM 727 N N . ARG A 1 95 ? -9.977 17.984 -5.797 1 38.91 95 ARG A N 1
ATOM 728 C CA . ARG A 1 95 ? -9.102 18.234 -6.941 1 38.91 95 ARG A CA 1
ATOM 729 C C . ARG A 1 95 ? -8.023 19.25 -6.594 1 38.91 95 ARG A C 1
ATOM 731 O O . ARG A 1 95 ? -6.875 19.109 -7.027 1 38.91 95 ARG A O 1
ATOM 738 N N . HIS A 1 96 ? -8.625 20.375 -6.168 1 38.81 96 HIS A N 1
ATOM 739 C CA . HIS A 1 96 ? -7.699 21.453 -5.801 1 38.81 96 HIS A CA 1
ATOM 740 C C . HIS A 1 96 ? -6.688 20.969 -4.766 1 38.81 96 HIS A C 1
ATOM 742 O O . HIS A 1 96 ? -5.578 21.5 -4.684 1 38.81 96 HIS A O 1
ATOM 748 N N . ASN A 1 97 ? -7.102 19.906 -4.012 1 46.25 97 ASN A N 1
ATOM 749 C CA . ASN A 1 97 ? -6.273 19.422 -2.91 1 46.25 97 ASN A CA 1
ATOM 750 C C . ASN A 1 97 ? -5.238 18.406 -3.387 1 46.25 97 ASN A C 1
ATOM 752 O O . ASN A 1 97 ? -4.148 18.312 -2.816 1 46.25 97 ASN A O 1
ATOM 756 N N . LEU A 1 98 ? -5.57 17.766 -4.73 1 46.97 98 LEU A N 1
ATOM 757 C CA . LEU A 1 98 ? -4.754 16.656 -5.191 1 46.97 98 LEU A CA 1
ATOM 758 C C . LEU A 1 98 ? -3.441 17.156 -5.789 1 46.97 98 LEU A C 1
ATOM 760 O O . LEU A 1 98 ? -2.441 16.438 -5.785 1 46.97 98 LEU A O 1
ATOM 764 N N . GLN A 1 99 ? -3.176 18.391 -5.656 1 61.19 99 GLN A N 1
ATOM 765 C CA . GLN A 1 99 ? -1.897 18.766 -6.258 1 61.19 99 GLN A CA 1
ATOM 766 C C . GLN A 1 99 ? -1.188 19.828 -5.43 1 61.19 99 GLN A C 1
ATOM 768 O O . GLN A 1 99 ? -0.107 20.297 -5.797 1 61.19 99 GLN A O 1
ATOM 773 N N . LEU A 1 100 ? -1.698 19.984 -4.32 1 77.69 100 LEU A N 1
ATOM 774 C CA . LEU A 1 100 ? -1.14 21.047 -3.492 1 77.69 100 LEU A CA 1
ATOM 775 C C . LEU A 1 100 ? 0.176 20.609 -2.857 1 77.69 100 LEU A C 1
ATOM 777 O O . LEU A 1 100 ? 1.128 21.391 -2.789 1 77.69 100 LEU A O 1
ATOM 781 N N . ARG A 1 101 ? 0.25 19.375 -2.545 1 89.5 101 ARG A N 1
ATOM 782 C CA . ARG A 1 101 ? 1.447 18.906 -1.851 1 89.5 101 ARG A CA 1
ATOM 783 C C . ARG A 1 101 ? 2.656 18.922 -2.779 1 89.5 101 ARG A C 1
ATOM 785 O O . ARG A 1 101 ? 3.732 19.391 -2.406 1 89.5 101 ARG A O 1
ATOM 792 N N . GLY A 1 102 ? 2.383 18.422 -4.004 1 88.62 102 GLY A N 1
ATOM 793 C CA . GLY A 1 102 ? 3.457 18.484 -4.984 1 88.62 102 GLY A CA 1
ATOM 794 C C . GLY A 1 102 ? 3.924 19.891 -5.281 1 88.62 102 GLY A C 1
ATOM 795 O O . GLY A 1 102 ? 5.125 20.141 -5.402 1 88.62 102 GLY A O 1
ATOM 796 N N . LEU A 1 103 ? 2.979 20.797 -5.379 1 88.31 103 LEU A N 1
ATOM 797 C CA . LEU A 1 103 ? 3.301 22.188 -5.641 1 88.31 103 LEU A CA 1
ATOM 798 C C . LEU A 1 103 ? 4.125 22.781 -4.5 1 88.31 103 LEU A C 1
ATOM 800 O O . LEU A 1 103 ? 5.105 23.484 -4.738 1 88.31 103 LEU A O 1
ATOM 804 N N . VAL A 1 104 ? 3.777 22.484 -3.316 1 94.38 104 VAL A N 1
ATOM 805 C CA . VAL A 1 104 ? 4.5 22.984 -2.156 1 94.38 104 VAL A CA 1
ATOM 806 C C . VAL A 1 104 ? 5.926 22.453 -2.158 1 94.38 104 VAL A C 1
ATOM 808 O O . VAL A 1 104 ? 6.879 23.188 -1.9 1 94.38 104 VAL A O 1
ATOM 811 N N . VAL A 1 105 ? 6.066 21.156 -2.514 1 95.38 105 VAL A N 1
ATOM 812 C CA . VAL A 1 105 ? 7.391 20.531 -2.564 1 95.38 105 VAL A CA 1
ATOM 813 C C . VAL A 1 105 ? 8.242 21.219 -3.629 1 95.38 105 VAL A C 1
ATOM 815 O O . VAL A 1 105 ? 9.414 21.516 -3.398 1 95.38 105 VAL A O 1
ATOM 818 N N . LEU A 1 106 ? 7.613 21.562 -4.734 1 92.19 106 LEU A N 1
ATOM 819 C CA . LEU A 1 106 ? 8.328 22.234 -5.812 1 92.19 106 LEU A CA 1
ATOM 820 C C . LEU A 1 106 ? 8.703 23.656 -5.406 1 92.19 106 LEU A C 1
ATOM 822 O O . LEU A 1 106 ? 9.836 24.094 -5.617 1 92.19 106 LEU A O 1
ATOM 826 N N . LEU A 1 107 ? 7.816 24.375 -4.812 1 93.56 107 LEU A N 1
ATOM 827 C CA . LEU A 1 107 ? 8.039 25.781 -4.453 1 93.56 107 LEU A CA 1
ATOM 828 C C . LEU A 1 107 ? 9.109 25.891 -3.373 1 93.56 107 LEU A C 1
ATOM 830 O O . LEU A 1 107 ? 9.953 26.797 -3.426 1 93.56 107 LEU A O 1
ATOM 834 N N . ILE A 1 108 ? 9.055 24.969 -2.426 1 97.06 108 ILE A N 1
ATOM 835 C CA . ILE A 1 108 ? 10.047 25.078 -1.358 1 97.06 108 ILE A CA 1
ATOM 836 C C . ILE A 1 108 ? 11.422 24.688 -1.895 1 97.06 108 ILE A C 1
ATOM 838 O O . ILE A 1 108 ? 12.438 25.234 -1.445 1 97.06 108 ILE A O 1
ATOM 842 N N . SER A 1 109 ? 11.469 23.703 -2.848 1 94.5 109 SER A N 1
ATOM 843 C CA . SER A 1 109 ? 12.719 23.375 -3.533 1 94.5 109 SER A CA 1
ATOM 844 C C . SER A 1 109 ? 13.289 24.594 -4.262 1 94.5 109 SER A C 1
ATOM 846 O O . SER A 1 109 ? 14.477 24.875 -4.156 1 94.5 109 SER A O 1
ATOM 848 N N . LYS A 1 110 ? 12.398 25.281 -4.941 1 92.62 110 LYS A N 1
ATOM 849 C CA . LYS A 1 110 ? 12.812 26.469 -5.695 1 92.62 110 LYS A CA 1
ATOM 850 C C . LYS A 1 110 ? 13.266 27.594 -4.758 1 92.62 110 LYS A C 1
ATOM 852 O O . LYS A 1 110 ? 14.258 28.266 -5.023 1 92.62 110 LYS A O 1
ATOM 857 N N . ALA A 1 111 ? 12.617 27.781 -3.68 1 95.56 111 ALA A N 1
ATOM 858 C CA . ALA A 1 111 ? 12.938 28.828 -2.715 1 95.56 111 ALA A CA 1
ATOM 859 C C . ALA A 1 111 ? 14.297 28.578 -2.062 1 95.56 111 ALA A C 1
ATOM 861 O O . ALA A 1 111 ? 15.039 29.516 -1.78 1 95.56 111 ALA A O 1
ATOM 862 N N . ALA A 1 112 ? 14.586 27.312 -1.821 1 95.31 112 ALA A N 1
ATOM 863 C CA . ALA A 1 112 ? 15.852 26.953 -1.18 1 95.31 112 ALA A CA 1
ATOM 864 C C . ALA A 1 112 ? 17.016 27.125 -2.141 1 95.31 112 ALA A C 1
ATOM 866 O O . ALA A 1 112 ? 18.125 27.469 -1.723 1 95.31 112 ALA A O 1
ATOM 867 N N . GLY A 1 113 ? 16.766 26.875 -3.4 1 89.94 113 GLY A N 1
ATOM 868 C CA . GLY A 1 113 ? 17.859 26.938 -4.359 1 89.94 113 GLY A CA 1
ATOM 869 C C . GLY A 1 113 ? 18.906 25.875 -4.133 1 89.94 113 GLY A C 1
ATOM 870 O O . GLY A 1 113 ? 18.703 24.938 -3.359 1 89.94 113 GLY A O 1
ATOM 871 N N . PRO A 1 114 ? 19.984 25.922 -4.906 1 84.88 114 PRO A N 1
ATOM 872 C CA . PRO A 1 114 ? 21.062 24.938 -4.73 1 84.88 114 PRO A CA 1
ATOM 873 C C . PRO A 1 114 ? 21.797 25.094 -3.396 1 84.88 114 PRO A C 1
ATOM 875 O O . PRO A 1 114 ? 21.812 26.188 -2.826 1 84.88 114 PRO A O 1
ATOM 878 N N . SER A 1 115 ? 22.172 23.953 -2.936 1 81.38 115 SER A N 1
ATOM 879 C CA . SER A 1 115 ? 22.922 24 -1.681 1 81.38 115 SER A CA 1
ATOM 880 C C . SER A 1 115 ? 24.281 24.656 -1.872 1 81.38 115 SER A C 1
ATOM 882 O O . SER A 1 115 ? 24.875 24.562 -2.951 1 81.38 115 SER A O 1
ATOM 884 N N . SER A 1 116 ? 24.719 25.406 -0.897 1 66.56 116 SER A N 1
ATOM 885 C CA . SER A 1 116 ? 26.031 26.047 -0.943 1 66.56 116 SER A CA 1
ATOM 886 C C . SER A 1 116 ? 27.141 25 -1.037 1 66.56 116 SER A C 1
ATOM 888 O O . SER A 1 116 ?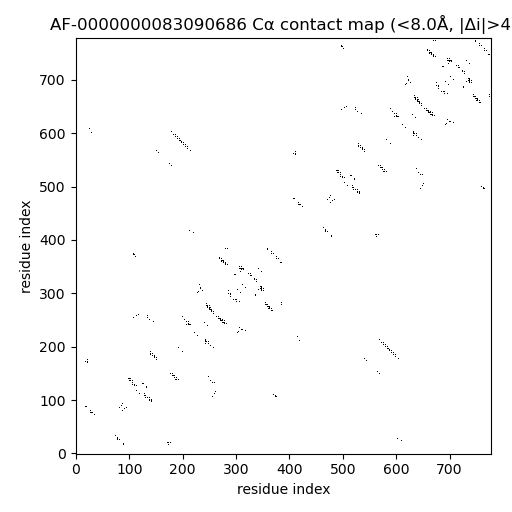 28.188 25.266 -1.632 1 66.56 116 SER A O 1
ATOM 890 N N . MET A 1 117 ? 27 23.922 -0.33 1 57.75 117 MET A N 1
ATOM 891 C CA . MET A 1 117 ? 28.062 22.922 -0.333 1 57.75 117 MET A CA 1
ATOM 892 C C . MET A 1 117 ? 28.234 22.312 -1.724 1 57.75 117 MET A C 1
ATOM 894 O O . MET A 1 117 ? 29.281 21.766 -2.043 1 57.75 117 MET A O 1
ATOM 898 N N . ASN A 1 118 ? 27.25 22.172 -2.467 1 54.22 118 ASN A N 1
ATOM 899 C CA . ASN A 1 118 ? 27.375 21.531 -3.766 1 54.22 118 ASN A CA 1
ATOM 900 C C . ASN A 1 118 ? 27.391 22.547 -4.906 1 54.22 118 ASN A C 1
ATOM 902 O O . ASN A 1 118 ? 27.125 22.188 -6.059 1 54.22 118 ASN A O 1
ATOM 906 N N . ALA A 1 119 ? 27.641 23.891 -4.516 1 48.06 119 ALA A N 1
ATOM 907 C CA . ALA A 1 119 ? 27.781 24.844 -5.609 1 48.06 119 ALA A CA 1
ATOM 908 C C . ALA A 1 119 ? 28.531 24.219 -6.789 1 48.06 119 ALA A C 1
ATOM 910 O O . ALA A 1 119 ? 28.328 24.625 -7.938 1 48.06 119 ALA A O 1
ATOM 911 N N . SER A 1 120 ? 29.531 23.641 -6.469 1 40.94 120 SER A N 1
ATOM 912 C CA . SER A 1 120 ? 30.297 23.109 -7.578 1 40.94 120 SER A CA 1
ATOM 913 C C . SER A 1 120 ? 29.5 22.078 -8.367 1 40.94 120 SER A C 1
ATOM 915 O O . SER A 1 120 ? 29.938 21.609 -9.414 1 40.94 120 SER A O 1
ATOM 917 N N . CYS A 1 121 ? 28.703 21.219 -7.664 1 42.31 121 CYS A N 1
ATOM 918 C CA . CYS A 1 121 ? 28.125 20.125 -8.445 1 42.31 121 CYS A CA 1
ATOM 919 C C . CYS A 1 121 ? 27.016 20.625 -9.344 1 42.31 121 CYS A C 1
ATOM 921 O O . CYS A 1 121 ? 25.891 20.875 -8.883 1 42.31 121 CYS A O 1
ATOM 923 N N . GLN A 1 122 ? 27.297 21.516 -10.297 1 43.5 122 GLN A N 1
ATOM 924 C CA . GLN A 1 122 ? 26.547 21.938 -11.477 1 43.5 122 GLN A CA 1
ATOM 925 C C . GLN A 1 122 ? 25.594 20.844 -11.945 1 43.5 122 GLN A C 1
ATOM 927 O O . GLN A 1 122 ? 25.953 20 -12.758 1 43.5 122 GLN A O 1
ATOM 932 N N . ASN A 1 123 ? 25.047 20.047 -11.109 1 46.53 123 ASN A N 1
ATOM 933 C CA . ASN A 1 123 ? 24.328 18.875 -11.609 1 46.53 123 ASN A CA 1
ATOM 934 C C . ASN A 1 123 ? 23.219 19.266 -12.578 1 46.53 123 ASN A C 1
ATOM 936 O O . ASN A 1 123 ? 22.391 20.125 -12.266 1 46.53 123 ASN A O 1
ATOM 940 N N . TYR A 1 124 ? 23.453 19.266 -13.938 1 50.53 124 TYR A N 1
ATOM 941 C CA . TYR A 1 124 ? 22.781 19.359 -15.227 1 50.53 124 TYR A CA 1
ATOM 942 C C . TYR A 1 124 ? 21.312 18.953 -15.102 1 50.53 124 TYR A C 1
ATOM 944 O O . TYR A 1 124 ? 20.516 19.172 -16.016 1 50.53 124 TYR A O 1
ATOM 952 N N . ASP A 1 125 ? 20.828 18.594 -13.906 1 66.06 125 ASP A N 1
ATOM 953 C CA . ASP A 1 125 ? 19.5 18.016 -13.938 1 66.06 125 ASP A CA 1
ATOM 954 C C . ASP A 1 125 ? 18.484 18.938 -13.266 1 66.06 125 ASP A C 1
ATOM 956 O O . ASP A 1 125 ? 17.375 18.516 -12.93 1 66.06 125 ASP A O 1
ATOM 960 N N . MET A 1 126 ? 19 20.391 -13.352 1 77.38 126 MET A N 1
ATOM 961 C CA . MET A 1 126 ? 18.094 21.344 -12.734 1 77.38 126 MET A CA 1
ATOM 962 C C . MET A 1 126 ? 17.281 22.094 -13.789 1 77.38 126 MET A C 1
ATOM 964 O O . MET A 1 126 ? 17.812 22.5 -14.812 1 77.38 126 MET A O 1
ATOM 968 N N . VAL A 1 127 ? 16.016 22.125 -13.719 1 71 127 VAL A N 1
ATOM 969 C CA . VAL A 1 127 ? 15.086 22.891 -14.547 1 71 127 VAL A CA 1
ATOM 970 C C . VAL A 1 127 ? 14.375 23.938 -13.688 1 71 127 VAL A C 1
ATOM 972 O O . VAL A 1 127 ? 13.727 23.594 -12.695 1 71 127 VAL A O 1
ATOM 975 N N . SER A 1 128 ? 14.555 25.25 -13.992 1 79.06 128 SER A N 1
ATOM 976 C CA . SER A 1 128 ? 13.906 26.359 -13.289 1 79.06 128 SER A CA 1
ATOM 977 C C . SER A 1 128 ? 14.242 26.344 -11.805 1 79.06 128 SER A C 1
ATOM 979 O O . SER A 1 128 ? 13.367 26.547 -10.961 1 79.06 128 SER A O 1
ATOM 981 N N . GLY A 1 129 ? 15.492 25.938 -11.477 1 82.25 129 GLY A N 1
ATOM 982 C CA . GLY A 1 129 ? 15.984 26.016 -10.109 1 82.25 129 GLY A CA 1
ATOM 983 C C . GLY A 1 129 ? 15.586 24.828 -9.258 1 82.25 129 GLY A C 1
ATOM 984 O O . GLY A 1 129 ? 15.773 24.844 -8.039 1 82.25 129 GLY A O 1
ATOM 985 N N . ILE A 1 130 ? 15.023 23.812 -9.883 1 90.12 130 ILE A N 1
ATOM 986 C CA . ILE A 1 130 ? 14.578 22.625 -9.172 1 90.12 130 ILE A CA 1
ATOM 987 C C . ILE A 1 130 ? 15.273 21.391 -9.75 1 90.12 130 ILE A C 1
ATOM 989 O O . ILE A 1 130 ? 15.305 21.203 -10.969 1 90.12 130 ILE A O 1
ATOM 993 N N . TYR A 1 131 ? 15.859 20.609 -8.93 1 90.12 131 TYR A N 1
ATOM 994 C CA . TYR A 1 131 ? 16.516 19.375 -9.367 1 90.12 131 TYR A CA 1
ATOM 995 C C . TYR A 1 131 ? 15.484 18.359 -9.844 1 90.12 131 TYR A C 1
ATOM 997 O O . TYR A 1 131 ? 14.352 18.328 -9.352 1 90.12 131 TYR A O 1
ATOM 1005 N N . SER A 1 132 ? 15.898 17.531 -10.805 1 88.62 132 SER A N 1
ATOM 1006 C CA . SER A 1 132 ? 15.023 16.469 -11.312 1 88.62 132 SER A CA 1
ATOM 1007 C C . SER A 1 132 ? 14.555 15.555 -10.195 1 88.62 132 SER A C 1
ATOM 1009 O O . SER A 1 132 ? 13.398 15.109 -10.188 1 88.62 132 SER A O 1
ATOM 1011 N N . CYS A 1 133 ? 15.406 15.289 -9.234 1 91.75 133 CYS A N 1
ATOM 1012 C CA . CYS A 1 133 ? 15.047 14.414 -8.125 1 91.75 133 CYS A CA 1
ATOM 1013 C C . CYS A 1 133 ? 14.008 15.07 -7.227 1 91.75 133 CYS A C 1
ATOM 1015 O O . CYS A 1 133 ? 13.156 14.383 -6.652 1 91.75 133 CYS A O 1
ATOM 1017 N N . GLN A 1 134 ? 14.094 16.375 -7.133 1 92.31 134 GLN A N 1
ATOM 1018 C CA . GLN A 1 134 ? 13.086 17.078 -6.355 1 92.31 134 GLN A CA 1
ATOM 1019 C C . GLN A 1 134 ? 11.734 17.062 -7.066 1 92.31 134 GLN A C 1
ATOM 1021 O O . GLN A 1 134 ? 10.688 16.938 -6.418 1 92.31 134 GLN A O 1
ATOM 1026 N N . ARG A 1 135 ? 11.703 17.172 -8.359 1 90.62 135 ARG A N 1
ATOM 1027 C CA . ARG A 1 135 ? 10.469 17.047 -9.141 1 90.62 135 ARG A CA 1
ATOM 1028 C C . ARG A 1 135 ? 9.867 15.656 -9.008 1 90.62 135 ARG A C 1
ATOM 1030 O O . ARG A 1 135 ? 8.664 15.516 -8.82 1 90.62 135 ARG A O 1
ATOM 1037 N N . SER A 1 136 ? 10.75 14.672 -9.07 1 90.12 136 SER A N 1
ATOM 1038 C CA . SER A 1 136 ? 10.305 13.297 -8.883 1 90.12 136 SER A CA 1
ATOM 1039 C C . SER A 1 136 ? 9.688 13.109 -7.496 1 90.12 136 SER A C 1
ATOM 1041 O O . SER A 1 136 ? 8.664 12.43 -7.352 1 90.12 136 SER A O 1
ATOM 1043 N N . LEU A 1 137 ? 10.297 13.734 -6.527 1 93.69 137 LEU A N 1
ATOM 1044 C CA . LEU A 1 137 ? 9.773 13.648 -5.168 1 93.69 137 LEU A CA 1
ATOM 1045 C C . LEU A 1 137 ? 8.383 14.266 -5.086 1 93.69 137 LEU A C 1
ATOM 1047 O O . LEU A 1 137 ? 7.5 13.727 -4.406 1 93.69 137 LEU A O 1
ATOM 1051 N N . ALA A 1 138 ? 8.219 15.375 -5.742 1 91.5 138 ALA A N 1
ATOM 1052 C CA . ALA A 1 138 ? 6.902 16.016 -5.754 1 91.5 138 ALA A CA 1
ATOM 1053 C C . ALA A 1 138 ? 5.84 15.07 -6.316 1 91.5 138 ALA A C 1
ATOM 1055 O O . ALA A 1 138 ? 4.75 14.953 -5.75 1 91.5 138 ALA A O 1
ATOM 1056 N N . GLU A 1 139 ? 6.203 14.398 -7.371 1 88.81 139 GLU A N 1
ATOM 1057 C CA . GLU A 1 139 ? 5.297 13.43 -7.977 1 88.81 139 GLU A CA 1
ATOM 1058 C C . GLU A 1 139 ? 5.027 12.258 -7.031 1 88.81 139 GLU A C 1
ATOM 1060 O O . GLU A 1 139 ? 3.881 11.828 -6.883 1 88.81 139 GLU A O 1
ATOM 1065 N N . ILE A 1 140 ? 6.055 11.789 -6.422 1 91.31 140 ILE A N 1
ATOM 1066 C CA . ILE A 1 140 ? 5.953 10.672 -5.488 1 91.31 140 ILE A CA 1
ATOM 1067 C C . ILE A 1 140 ? 5.043 11.055 -4.32 1 91.31 140 ILE A C 1
ATOM 1069 O O . ILE A 1 140 ? 4.191 10.266 -3.906 1 91.31 140 ILE A O 1
ATOM 1073 N N . THR A 1 141 ? 5.199 12.25 -3.801 1 92.19 141 THR A N 1
ATOM 1074 C CA . THR A 1 141 ? 4.379 12.75 -2.703 1 92.19 141 THR A CA 1
ATOM 1075 C C . THR A 1 141 ? 2.9 12.742 -3.086 1 92.19 141 THR A C 1
ATOM 1077 O O . THR A 1 141 ? 2.055 12.305 -2.303 1 92.19 141 THR A O 1
ATOM 1080 N N . GLU A 1 142 ? 2.641 13.141 -4.293 1 87.5 142 GLU A N 1
ATOM 1081 C CA . GLU A 1 142 ? 1.262 13.141 -4.773 1 87.5 142 GLU A CA 1
ATOM 1082 C C . GLU A 1 142 ? 0.722 11.719 -4.91 1 87.5 142 GLU A C 1
ATOM 1084 O O . GLU A 1 142 ? -0.441 11.461 -4.594 1 87.5 142 GLU A O 1
ATOM 1089 N N . LEU A 1 143 ? 1.593 10.852 -5.406 1 86.31 143 LEU A N 1
ATOM 1090 C CA . LEU A 1 143 ? 1.182 9.453 -5.547 1 86.31 143 LEU A CA 1
ATOM 1091 C C . LEU A 1 143 ? 0.79 8.859 -4.199 1 86.31 143 LEU A C 1
ATOM 1093 O O . LEU A 1 143 ? -0.255 8.219 -4.078 1 86.31 143 LEU A O 1
ATOM 1097 N N . ILE A 1 144 ? 1.604 9.078 -3.215 1 90.25 144 ILE A N 1
ATOM 1098 C CA . ILE A 1 144 ? 1.343 8.555 -1.88 1 90.25 144 ILE A CA 1
ATOM 1099 C C . ILE A 1 144 ? 0.051 9.148 -1.331 1 90.25 144 ILE A C 1
ATOM 1101 O O . ILE A 1 144 ? -0.803 8.43 -0.809 1 90.25 144 ILE A O 1
ATOM 1105 N N . HIS A 1 145 ? -0.039 10.438 -1.467 1 87.56 145 HIS A N 1
ATOM 1106 C CA . HIS A 1 145 ? -1.228 11.117 -0.959 1 87.56 145 HIS A CA 1
ATOM 1107 C C . HIS A 1 145 ? -2.492 10.578 -1.615 1 87.56 145 HIS A C 1
ATOM 1109 O O . HIS A 1 145 ? -3.482 10.297 -0.932 1 87.56 145 HIS A O 1
ATOM 1115 N N . THR A 1 146 ? -2.471 10.43 -2.914 1 83.75 146 THR A N 1
ATOM 1116 C CA . THR A 1 146 ? -3.629 9.938 -3.658 1 83.75 146 THR A CA 1
ATOM 1117 C C . THR A 1 146 ? -3.963 8.508 -3.258 1 83.75 146 THR A C 1
ATOM 1119 O O . THR A 1 146 ? -5.137 8.156 -3.107 1 83.75 146 THR A O 1
ATOM 1122 N N . ALA A 1 147 ? -2.926 7.699 -3.121 1 87.44 147 ALA A N 1
ATOM 1123 C CA . ALA A 1 147 ? -3.145 6.32 -2.686 1 87.44 147 ALA A CA 1
ATOM 1124 C C . ALA A 1 147 ? -3.881 6.281 -1.351 1 87.44 147 ALA A C 1
ATOM 1126 O O . ALA A 1 147 ? -4.816 5.496 -1.176 1 87.44 147 ALA A O 1
ATOM 1127 N N . LEU A 1 148 ? -3.488 7.109 -0.498 1 83.5 148 LEU A N 1
ATOM 1128 C CA . LEU A 1 148 ? -4.07 7.125 0.84 1 83.5 148 LEU A CA 1
ATOM 1129 C C . LEU A 1 148 ? -5.488 7.68 0.811 1 83.5 148 LEU A C 1
ATOM 1131 O O . LEU A 1 148 ? -6.348 7.242 1.583 1 83.5 148 LEU A O 1
ATOM 1135 N N . LEU A 1 149 ? -5.738 8.641 -0.069 1 78.31 149 LEU A N 1
ATOM 1136 C CA . LEU A 1 149 ? -7.094 9.141 -0.235 1 78.31 149 LEU A CA 1
ATOM 1137 C C . LEU A 1 149 ? -8.031 8.039 -0.719 1 78.31 149 LEU A C 1
ATOM 1139 O O . LEU A 1 149 ? -9.156 7.914 -0.231 1 78.31 149 LEU A O 1
ATOM 1143 N N . VAL A 1 150 ? -7.551 7.27 -1.614 1 79.5 150 VAL A N 1
ATOM 1144 C CA . VAL A 1 150 ? -8.336 6.18 -2.18 1 79.5 150 VAL A CA 1
ATOM 1145 C C . VAL A 1 150 ? -8.648 5.152 -1.093 1 79.5 150 VAL A C 1
ATOM 1147 O O . VAL A 1 150 ? -9.805 4.762 -0.914 1 79.5 150 VAL A O 1
ATOM 1150 N N . HIS A 1 151 ? -7.688 4.797 -0.384 1 83.25 151 HIS A N 1
ATOM 1151 C CA . HIS A 1 151 ? -7.867 3.814 0.68 1 83.25 151 HIS A CA 1
ATOM 1152 C C . HIS A 1 151 ? -8.719 4.379 1.813 1 83.25 151 HIS A C 1
ATOM 1154 O O . HIS A 1 151 ? -9.57 3.68 2.361 1 83.25 151 HIS A O 1
ATOM 1160 N N . ARG A 1 152 ? -8.508 5.629 2.131 1 76.69 152 ARG A N 1
ATOM 1161 C CA . ARG A 1 152 ? -9.305 6.289 3.16 1 76.69 152 ARG A CA 1
ATOM 1162 C C . ARG A 1 152 ? -10.766 6.391 2.738 1 76.69 152 ARG A C 1
ATOM 1164 O O . ARG A 1 152 ? -11.664 6.281 3.572 1 76.69 152 ARG A O 1
ATOM 1171 N N . GLY A 1 153 ? -11.008 6.668 1.481 1 72.06 153 GLY A N 1
ATOM 1172 C CA . GLY A 1 153 ? -12.367 6.746 0.971 1 72.06 153 GLY A CA 1
ATOM 1173 C C . GLY A 1 153 ? -13.156 5.473 1.188 1 72.06 153 GLY A C 1
ATOM 1174 O O . GLY A 1 153 ? -14.336 5.523 1.542 1 72.06 153 GLY A O 1
ATOM 1175 N N . ILE A 1 154 ? -12.578 4.422 0.975 1 65.38 154 ILE A N 1
ATOM 1176 C CA . ILE A 1 154 ? -13.227 3.141 1.216 1 65.38 154 ILE A CA 1
ATOM 1177 C C . ILE A 1 154 ? -13.492 2.969 2.709 1 65.38 154 ILE A C 1
ATOM 1179 O O . ILE A 1 154 ? -14.562 2.502 3.105 1 65.38 154 ILE A O 1
ATOM 1183 N N . VAL A 1 155 ? -12.664 3.422 3.455 1 55.94 155 VAL A N 1
ATOM 1184 C CA . VAL A 1 155 ? -12.781 3.312 4.906 1 55.94 155 VAL A CA 1
ATOM 1185 C C . VAL A 1 155 ? -13.945 4.164 5.398 1 55.94 155 VAL A C 1
ATOM 1187 O O . VAL A 1 155 ? -14.695 3.75 6.293 1 55.94 155 VAL A O 1
ATOM 1190 N N . ASN A 1 156 ? -14.07 5.285 4.648 1 56.97 156 ASN A N 1
ATOM 1191 C CA . ASN A 1 156 ? -15.102 6.211 5.094 1 56.97 156 ASN A CA 1
ATOM 1192 C C . ASN A 1 156 ? -16.438 5.918 4.418 1 56.97 156 ASN A C 1
ATOM 1194 O O . ASN A 1 156 ? -17.5 6.23 4.969 1 56.97 156 ASN A O 1
ATOM 1198 N N . LEU A 1 157 ? -16.484 5.449 3.057 1 48.91 157 LEU A N 1
ATOM 1199 C CA . LEU A 1 157 ? -17.719 5.141 2.332 1 48.91 157 LEU A CA 1
ATOM 1200 C C . LEU A 1 157 ? -18.484 4.02 3.018 1 48.91 157 LEU A C 1
ATOM 1202 O O . LEU A 1 157 ? -19.703 3.951 2.916 1 48.91 157 LEU A O 1
ATOM 1206 N N . SER A 1 158 ? -17.859 3.062 3.451 1 46.44 158 SER A N 1
ATOM 1207 C CA . SER A 1 158 ? -18.641 1.986 4.035 1 46.44 158 SER A CA 1
ATOM 1208 C C . SER A 1 158 ? -19.719 2.535 4.98 1 46.44 158 SER A C 1
ATOM 1210 O O . SER A 1 158 ? -20.703 1.864 5.258 1 46.44 158 SER A O 1
ATOM 1212 N N . GLU A 1 159 ? -19.5 3.732 5.336 1 40.69 159 GLU A N 1
ATOM 1213 C CA . GLU A 1 159 ? -20.578 4.297 6.152 1 40.69 159 GLU A CA 1
ATOM 1214 C C . GLU A 1 159 ? -21.766 4.727 5.285 1 40.69 159 GLU A C 1
ATOM 1216 O O . GLU A 1 159 ? -22.859 4.941 5.793 1 40.69 159 GLU A O 1
ATOM 1221 N N . LEU A 1 160 ? -21.531 4.82 4.035 1 34.56 160 LEU A N 1
ATOM 1222 C CA . LEU A 1 160 ? -22.625 5.254 3.178 1 34.56 160 LEU A CA 1
ATOM 1223 C C . LEU A 1 160 ? -23.5 4.074 2.766 1 34.56 160 LEU A C 1
ATOM 1225 O O . LEU A 1 160 ? -24.219 4.145 1.766 1 34.56 160 LEU A O 1
ATOM 1229 N N . GLN A 1 161 ? -23.391 2.969 3.217 1 36.97 161 GLN A N 1
ATOM 1230 C CA . GLN A 1 161 ? -24.234 1.827 2.879 1 36.97 161 GLN A CA 1
ATOM 1231 C C . GLN A 1 161 ? -25.719 2.217 2.879 1 36.97 161 GLN A C 1
ATOM 1233 O O . GLN A 1 161 ? -26.578 1.395 2.564 1 36.97 161 GLN A O 1
ATOM 1238 N N . SER A 1 162 ? -26.047 3.365 3.33 1 33.31 162 SER A N 1
ATOM 1239 C CA . SER A 1 162 ? -27.5 3.498 3.291 1 33.31 162 SER A CA 1
ATOM 1240 C C . SER A 1 162 ? -27.984 3.701 1.864 1 33.31 162 SER A C 1
ATOM 1242 O O . SER A 1 162 ? -29.203 3.826 1.633 1 33.31 162 SER A O 1
ATOM 1244 N N . SER A 1 163 ? -27.141 4.086 1 1 33.25 163 SER A N 1
ATOM 1245 C CA . SER A 1 163 ? -27.875 4.367 -0.23 1 33.25 163 SER A CA 1
ATOM 1246 C C . SER A 1 163 ? -28.234 3.078 -0.958 1 33.25 163 SER A C 1
ATOM 1248 O O . SER A 1 163 ? -27.484 2.104 -0.923 1 33.25 163 SER A O 1
ATOM 1250 N N . ASP A 1 164 ? -29.406 2.885 -1.262 1 35.5 164 ASP A N 1
ATOM 1251 C CA . ASP A 1 164 ? -30.203 1.855 -1.938 1 35.5 164 ASP A CA 1
ATOM 1252 C C . ASP A 1 164 ? -29.469 1.331 -3.172 1 35.5 164 ASP A C 1
ATOM 1254 O O . ASP A 1 164 ? -30.062 0.668 -4.02 1 35.5 164 ASP A O 1
ATOM 1258 N N . GLY A 1 165 ? -28.266 1.842 -3.51 1 39.09 165 GLY A N 1
ATOM 1259 C CA . GLY A 1 165 ? -27.781 1.2 -4.727 1 39.09 165 GLY A CA 1
ATOM 1260 C C . GLY A 1 165 ? -27.312 -0.222 -4.504 1 39.09 165 GLY A C 1
ATOM 1261 O O . GLY A 1 165 ? -27.125 -0.65 -3.359 1 39.09 165 GLY A O 1
ATOM 1262 N N . PRO A 1 166 ? -27.297 -1.017 -5.566 1 44.5 166 PRO A N 1
ATOM 1263 C CA . PRO A 1 166 ? -27.047 -2.451 -5.402 1 44.5 166 PRO A CA 1
ATOM 1264 C C . PRO A 1 166 ? -25.688 -2.744 -4.77 1 44.5 166 PRO A C 1
ATOM 1266 O O . PRO A 1 166 ? -24.688 -2.111 -5.125 1 44.5 166 PRO A O 1
ATOM 1269 N N . LEU A 1 167 ? -25.641 -3.26 -3.604 1 45.75 167 LEU A N 1
ATOM 1270 C CA . LEU A 1 167 ? -24.562 -3.787 -2.779 1 45.75 167 LEU A CA 1
ATOM 1271 C C . LEU A 1 167 ? -23.406 -4.273 -3.646 1 45.75 167 LEU A C 1
ATOM 1273 O O . LEU A 1 167 ? -22.234 -4.082 -3.297 1 45.75 167 LEU A O 1
ATOM 1277 N N . LYS A 1 168 ? -23.781 -4.723 -4.871 1 49.56 168 LYS A N 1
ATOM 1278 C CA . LYS A 1 168 ? -22.766 -5.32 -5.738 1 49.56 168 LYS A CA 1
ATOM 1279 C C . LYS A 1 168 ? -21.844 -4.258 -6.312 1 49.56 168 LYS A C 1
ATOM 1281 O O . LYS A 1 168 ? -20.625 -4.473 -6.414 1 49.56 168 LYS A O 1
ATOM 1286 N N . ASP A 1 169 ? -22.375 -3.088 -6.641 1 46.53 169 ASP A N 1
ATOM 1287 C CA . ASP A 1 169 ? -21.578 -2.014 -7.234 1 46.53 169 ASP A CA 1
ATOM 1288 C C . ASP A 1 169 ? -20.641 -1.395 -6.203 1 46.53 169 ASP A C 1
ATOM 1290 O O . ASP A 1 169 ? -19.5 -1.059 -6.52 1 46.53 169 ASP A O 1
ATOM 1294 N N . MET A 1 170 ? -21.125 -1.45 -5.012 1 51.84 170 MET A N 1
ATOM 1295 C CA . MET A 1 170 ? -20.297 -0.896 -3.941 1 51.84 170 MET A CA 1
ATOM 1296 C C . MET A 1 170 ? -19.109 -1.811 -3.635 1 51.84 170 MET A C 1
ATOM 1298 O O . MET A 1 170 ? -18 -1.337 -3.395 1 51.84 170 MET A O 1
ATOM 1302 N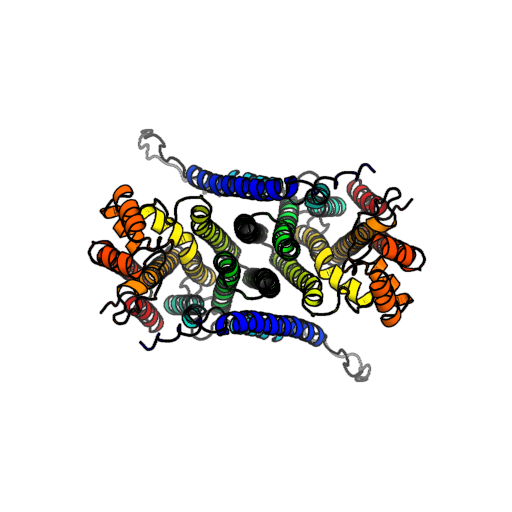 N . GLN A 1 171 ? -19.469 -3.025 -3.832 1 60 171 GLN A N 1
ATOM 1303 C CA . GLN A 1 171 ? -18.406 -4 -3.547 1 60 171 GLN A CA 1
ATOM 1304 C C . GLN A 1 171 ? -17.312 -3.949 -4.605 1 60 171 GLN A C 1
ATOM 1306 O O . GLN A 1 171 ? -16.125 -4.004 -4.277 1 60 171 GLN A O 1
ATOM 1311 N N . PHE A 1 172 ? -17.734 -3.889 -5.863 1 57.25 172 PHE A N 1
ATOM 1312 C CA . PHE A 1 172 ? -16.766 -3.805 -6.949 1 57.25 172 PHE A CA 1
ATOM 1313 C C . PHE A 1 172 ? -15.953 -2.514 -6.859 1 57.25 172 PHE A C 1
ATOM 1315 O O . PHE A 1 172 ? -14.742 -2.516 -7.082 1 57.25 172 PHE A O 1
ATOM 1322 N N . GLY A 1 173 ? -16.688 -1.561 -6.477 1 62.59 173 GLY A N 1
ATOM 1323 C CA . GLY A 1 173 ? -16 -0.291 -6.293 1 62.59 173 GLY A CA 1
ATOM 1324 C C . GLY A 1 173 ? -14.953 -0.329 -5.195 1 62.59 173 GLY A C 1
ATOM 1325 O O . GLY A 1 173 ? -13.859 0.21 -5.355 1 62.59 173 GLY A O 1
ATOM 1326 N N . ASN A 1 174 ? -15.234 -1.101 -4.164 1 70.38 174 ASN A N 1
ATOM 1327 C CA . ASN A 1 174 ? -14.305 -1.223 -3.049 1 70.38 174 ASN A CA 1
ATOM 1328 C C . ASN A 1 174 ? -13.062 -2.023 -3.439 1 70.38 174 ASN A C 1
ATOM 1330 O O . ASN A 1 174 ? -11.945 -1.66 -3.076 1 70.38 174 ASN A O 1
ATOM 1334 N N . LYS A 1 175 ? -13.32 -3.021 -4.27 1 70.69 175 LYS A N 1
ATOM 1335 C CA . LYS A 1 175 ? -12.211 -3.854 -4.727 1 70.69 175 LYS A CA 1
ATOM 1336 C C . LYS A 1 175 ? -11.242 -3.055 -5.602 1 70.69 175 LYS A C 1
ATOM 1338 O O . LYS A 1 175 ? -10.031 -3.084 -5.383 1 70.69 175 LYS A O 1
ATOM 1343 N N . ILE A 1 176 ? -11.781 -2.377 -6.434 1 70.06 176 ILE A N 1
ATOM 1344 C CA . ILE A 1 176 ? -10.977 -1.604 -7.375 1 70.06 176 ILE A CA 1
ATOM 1345 C C . ILE A 1 176 ? -10.25 -0.482 -6.637 1 70.06 176 ILE A C 1
ATOM 1347 O O . ILE A 1 176 ? -9.094 -0.173 -6.949 1 70.06 176 ILE A O 1
ATOM 1351 N N . ALA A 1 177 ? -10.891 0.053 -5.664 1 77.19 177 ALA A N 1
ATOM 1352 C CA . ALA A 1 177 ? -10.266 1.124 -4.895 1 77.19 177 ALA A CA 1
ATOM 1353 C C . ALA A 1 177 ? -9.047 0.613 -4.137 1 77.19 177 ALA A C 1
ATOM 1355 O O . ALA A 1 177 ? -8 1.263 -4.125 1 77.19 177 ALA A O 1
ATOM 1356 N N . ILE A 1 178 ? -9.188 -0.51 -3.547 1 82.94 178 ILE A N 1
ATOM 1357 C CA . ILE A 1 178 ? -8.086 -1.094 -2.793 1 82.94 178 ILE A CA 1
ATOM 1358 C C . ILE A 1 178 ? -6.906 -1.365 -3.727 1 82.94 178 ILE A C 1
ATOM 1360 O O . ILE A 1 178 ? -5.773 -0.979 -3.434 1 82.94 178 ILE A O 1
ATOM 1364 N N . LEU A 1 179 ? -7.152 -1.931 -4.867 1 79.75 179 LEU A N 1
ATOM 1365 C CA . LEU A 1 179 ? -6.105 -2.271 -5.828 1 79.75 179 LEU A CA 1
ATOM 1366 C C . LEU A 1 179 ? -5.469 -1.014 -6.402 1 79.75 179 LEU A C 1
ATOM 1368 O O . LEU A 1 179 ? -4.25 -0.968 -6.605 1 79.75 179 LEU A O 1
ATOM 1372 N N . SER A 1 180 ? -6.242 -0.092 -6.637 1 79.44 180 SER A N 1
ATOM 1373 C CA . SER A 1 180 ? -5.727 1.165 -7.172 1 79.44 180 SER A CA 1
ATOM 1374 C C . SER A 1 180 ? -4.77 1.832 -6.188 1 79.44 180 SER A C 1
ATOM 1376 O O . SER A 1 180 ? -3.723 2.348 -6.586 1 79.44 180 SER A O 1
ATOM 1378 N N . GLY A 1 181 ? -5.156 1.877 -4.957 1 86.69 181 GLY A N 1
ATOM 1379 C CA . GLY A 1 181 ? -4.262 2.412 -3.945 1 86.69 181 GLY A CA 1
ATOM 1380 C C . GLY A 1 181 ? -2.941 1.67 -3.863 1 86.69 181 GLY A C 1
ATOM 1381 O O . GLY A 1 181 ? -1.877 2.291 -3.791 1 86.69 181 GLY A O 1
ATOM 1382 N N . ASP A 1 182 ? -3.012 0.421 -3.914 1 86.38 182 ASP A N 1
ATOM 1383 C CA . ASP A 1 182 ? -1.805 -0.399 -3.895 1 86.38 182 ASP A CA 1
ATOM 1384 C C . ASP A 1 182 ? -0.921 -0.107 -5.105 1 86.38 182 ASP A C 1
ATOM 1386 O O . ASP A 1 182 ? 0.306 -0.079 -4.992 1 86.38 182 ASP A O 1
ATOM 1390 N N . PHE A 1 183 ? -1.563 0.022 -6.172 1 83.25 183 PHE A N 1
ATOM 1391 C CA . PHE A 1 183 ? -0.837 0.323 -7.398 1 83.25 183 PHE A CA 1
ATOM 1392 C C . PHE A 1 183 ? -0.112 1.659 -7.285 1 83.25 183 PHE A C 1
ATOM 1394 O O . PHE A 1 183 ? 1.061 1.768 -7.648 1 83.25 183 PHE A O 1
ATOM 1401 N N . LEU A 1 184 ? -0.782 2.602 -6.859 1 86.12 184 LEU A N 1
ATOM 1402 C CA . LEU A 1 184 ? -0.185 3.92 -6.668 1 86.12 184 LEU A CA 1
ATOM 1403 C C . LEU A 1 184 ? 0.972 3.854 -5.676 1 86.12 184 LEU A C 1
ATOM 1405 O O . LEU A 1 184 ? 2.023 4.457 -5.902 1 86.12 184 LEU A O 1
ATOM 1409 N N . LEU A 1 185 ? 0.801 3.125 -4.617 1 89.69 185 LEU A N 1
ATOM 1410 C CA . LEU A 1 185 ? 1.849 2.99 -3.611 1 89.69 185 LEU A CA 1
ATOM 1411 C C . LEU A 1 185 ? 3.055 2.25 -4.18 1 89.69 185 LEU A C 1
ATOM 1413 O O . LEU A 1 185 ? 4.199 2.596 -3.877 1 89.69 185 LEU A O 1
ATOM 1417 N N . ALA A 1 186 ? 2.801 1.264 -4.977 1 85.69 186 ALA A N 1
ATOM 1418 C CA . ALA A 1 186 ? 3.893 0.546 -5.629 1 85.69 186 ALA A CA 1
ATOM 1419 C C . ALA A 1 186 ? 4.707 1.48 -6.523 1 85.69 186 ALA A C 1
ATOM 1421 O O . ALA A 1 186 ? 5.938 1.429 -6.527 1 85.69 186 ALA A O 1
ATOM 1422 N N . ASN A 1 187 ? 4.023 2.277 -7.223 1 85.19 187 ASN A N 1
ATOM 1423 C CA . ASN A 1 187 ? 4.695 3.242 -8.086 1 85.19 187 ASN A CA 1
ATOM 1424 C C . ASN A 1 187 ? 5.496 4.258 -7.277 1 85.19 187 ASN A C 1
ATOM 1426 O O . ASN A 1 187 ? 6.59 4.656 -7.684 1 85.19 187 ASN A O 1
ATOM 1430 N N . ALA A 1 188 ? 4.891 4.652 -6.203 1 90.69 188 ALA A N 1
ATOM 1431 C CA . ALA A 1 188 ? 5.621 5.562 -5.328 1 90.69 188 ALA A CA 1
ATOM 1432 C C . ALA A 1 188 ? 6.902 4.918 -4.809 1 90.69 188 ALA A C 1
ATOM 1434 O O . ALA A 1 188 ? 7.957 5.555 -4.781 1 90.69 188 ALA A O 1
ATOM 1435 N N . CYS A 1 189 ? 6.801 3.691 -4.453 1 87.25 189 CYS A N 1
ATOM 1436 C CA . CYS A 1 189 ? 7.965 2.965 -3.963 1 87.25 189 CYS A CA 1
ATOM 1437 C C . CYS A 1 189 ? 9.031 2.854 -5.047 1 87.25 189 CYS A C 1
ATOM 1439 O O . CYS A 1 189 ? 10.219 3.033 -4.773 1 87.25 189 CYS A O 1
ATOM 1441 N N . ASN A 1 190 ? 8.562 2.549 -6.246 1 83.38 190 ASN A N 1
ATOM 1442 C CA . ASN A 1 190 ? 9.492 2.496 -7.371 1 83.38 190 ASN A CA 1
ATOM 1443 C C . ASN A 1 190 ? 10.156 3.848 -7.609 1 83.38 190 ASN A C 1
ATOM 1445 O O . ASN A 1 190 ? 11.375 3.918 -7.816 1 83.38 190 ASN A O 1
ATOM 1449 N N . GLY A 1 191 ? 9.406 4.895 -7.562 1 86.81 191 GLY A N 1
ATOM 1450 C CA . GLY A 1 191 ? 9.961 6.23 -7.703 1 86.81 191 GLY A CA 1
ATOM 1451 C C . GLY A 1 191 ? 10.977 6.578 -6.629 1 86.81 191 GLY A C 1
ATOM 1452 O O . GLY A 1 191 ? 12 7.191 -6.91 1 86.81 191 GLY A O 1
ATOM 1453 N N . LEU A 1 192 ? 10.711 6.176 -5.434 1 89.56 192 LEU A N 1
ATOM 1454 C CA . LEU A 1 192 ? 11.609 6.434 -4.316 1 89.56 192 LEU A CA 1
ATOM 1455 C C . LEU A 1 192 ? 12.938 5.715 -4.516 1 89.56 192 LEU A C 1
ATOM 1457 O O . LEU A 1 192 ? 14 6.277 -4.242 1 89.56 192 LEU A O 1
ATOM 1461 N N . ALA A 1 193 ? 12.859 4.574 -5.02 1 82.62 193 ALA A N 1
ATOM 1462 C CA . ALA A 1 193 ? 14.078 3.816 -5.281 1 82.62 193 ALA A CA 1
ATOM 1463 C C . ALA A 1 193 ? 14.953 4.52 -6.312 1 82.62 193 ALA A C 1
ATOM 1465 O O . ALA A 1 193 ? 16.188 4.555 -6.176 1 82.62 193 ALA A O 1
ATOM 1466 N N . LEU A 1 194 ? 14.312 5.059 -7.219 1 83 194 LEU A N 1
ATOM 1467 C CA . LEU A 1 194 ? 15.031 5.68 -8.328 1 83 194 LEU A CA 1
ATOM 1468 C C . LEU A 1 194 ? 15.727 6.957 -7.875 1 83 194 LEU A C 1
ATOM 1470 O O . LEU A 1 194 ? 16.625 7.453 -8.555 1 83 194 LEU A O 1
ATOM 1474 N N . LEU A 1 195 ? 15.305 7.469 -6.742 1 87.19 195 LEU A N 1
ATOM 1475 C CA . LEU A 1 195 ? 15.969 8.648 -6.211 1 87.19 195 LEU A CA 1
ATOM 1476 C C . LEU A 1 195 ? 17.328 8.289 -5.625 1 87.19 195 LEU A C 1
ATOM 1478 O O . LEU A 1 195 ? 18.172 9.172 -5.395 1 87.19 195 LEU A O 1
ATOM 1482 N N . GLN A 1 196 ? 17.516 7.074 -5.363 1 84.56 196 GLN A N 1
ATOM 1483 C CA . GLN A 1 196 ? 18.781 6.559 -4.844 1 84.56 196 GLN A CA 1
ATOM 1484 C C . GLN A 1 196 ? 19.25 7.363 -3.633 1 84.56 196 GLN A C 1
ATOM 1486 O O . GLN A 1 196 ? 20.406 7.762 -3.557 1 84.56 196 GLN A O 1
ATOM 1491 N N . ASN A 1 197 ? 18.406 7.676 -2.742 1 88 197 ASN A N 1
ATOM 1492 C CA . ASN A 1 197 ? 18.656 8.352 -1.473 1 88 197 ASN A CA 1
ATOM 1493 C C . ASN A 1 197 ? 17.922 7.668 -0.321 1 88 197 ASN A C 1
ATOM 1495 O O . ASN A 1 197 ? 16.719 7.84 -0.156 1 88 197 ASN A O 1
ATOM 1499 N N . THR A 1 198 ? 18.609 6.902 0.459 1 83.88 198 THR A N 1
ATOM 1500 C CA . THR A 1 198 ? 18.031 6.055 1.493 1 83.88 198 THR A CA 1
ATOM 1501 C C . THR A 1 198 ? 17.375 6.898 2.578 1 83.88 198 THR A C 1
ATOM 1503 O O . THR A 1 198 ? 16.359 6.496 3.152 1 83.88 198 THR A O 1
ATOM 1506 N N . LYS A 1 199 ? 17.938 8.008 2.811 1 88.25 199 LYS A N 1
ATOM 1507 C CA . LYS A 1 199 ? 17.344 8.883 3.824 1 88.25 199 LYS A CA 1
ATOM 1508 C C . LYS A 1 199 ? 15.969 9.367 3.398 1 88.25 199 LYS A C 1
ATOM 1510 O O . LYS A 1 199 ? 15.039 9.414 4.211 1 88.25 199 LYS A O 1
ATOM 1515 N N . VAL A 1 200 ? 15.852 9.672 2.127 1 92.88 200 VAL A N 1
ATOM 1516 C CA . VAL A 1 200 ? 14.57 10.133 1.596 1 92.88 200 VAL A CA 1
ATOM 1517 C C . VAL A 1 200 ? 13.555 8.992 1.627 1 92.88 200 VAL A C 1
ATOM 1519 O O . VAL A 1 200 ? 12.398 9.195 1.984 1 92.88 200 VAL A O 1
ATOM 1522 N N . VAL A 1 201 ? 13.969 7.824 1.296 1 88.75 201 VAL A N 1
ATOM 1523 C CA . VAL A 1 201 ? 13.086 6.664 1.348 1 88.75 201 VAL A CA 1
ATOM 1524 C C . VAL A 1 201 ? 12.602 6.441 2.779 1 88.75 201 VAL A C 1
ATOM 1526 O O . VAL A 1 201 ? 11.414 6.223 3.016 1 88.75 201 VAL A O 1
ATOM 1529 N N . GLU A 1 202 ? 13.477 6.535 3.68 1 87.31 202 GLU A N 1
ATOM 1530 C CA . GLU A 1 202 ? 13.133 6.355 5.09 1 87.31 202 GLU A CA 1
ATOM 1531 C C . GLU A 1 202 ? 12.141 7.414 5.555 1 87.31 202 GLU A C 1
ATOM 1533 O O . GLU A 1 202 ? 11.172 7.098 6.258 1 87.31 202 GLU A O 1
ATOM 1538 N N . LEU A 1 203 ? 12.375 8.594 5.152 1 92.38 203 LEU A N 1
ATOM 1539 C CA . LEU A 1 203 ? 11.492 9.695 5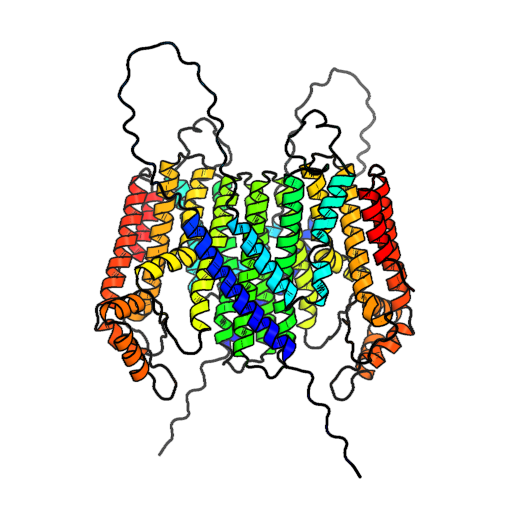.531 1 92.38 203 LEU A CA 1
ATOM 1540 C C . LEU A 1 203 ? 10.078 9.461 5.012 1 92.38 203 LEU A C 1
ATOM 1542 O O . LEU A 1 203 ? 9.109 9.57 5.77 1 92.38 203 LEU A O 1
ATOM 1546 N N . LEU A 1 204 ? 10.008 9.086 3.764 1 94 204 LEU A N 1
ATOM 1547 C CA . LEU A 1 204 ? 8.688 8.938 3.162 1 94 204 LEU A CA 1
ATOM 1548 C C . LEU A 1 204 ? 8.016 7.652 3.641 1 94 204 LEU A C 1
ATOM 1550 O O . LEU A 1 204 ? 6.793 7.605 3.775 1 94 204 LEU A O 1
ATOM 1554 N N . ALA A 1 205 ? 8.789 6.629 3.855 1 88.06 205 ALA A N 1
ATOM 1555 C CA . ALA A 1 205 ? 8.219 5.426 4.461 1 88.06 205 ALA A CA 1
ATOM 1556 C C . ALA A 1 205 ? 7.66 5.723 5.848 1 88.06 205 ALA A C 1
ATOM 1558 O O . ALA A 1 205 ? 6.574 5.258 6.199 1 88.06 205 ALA A O 1
ATOM 1559 N N . SER A 1 206 ? 8.359 6.496 6.578 1 88.81 206 SER A N 1
ATOM 1560 C CA . SER A 1 206 ? 7.891 6.887 7.906 1 88.81 206 SER A CA 1
ATOM 1561 C C . SER A 1 206 ? 6.645 7.758 7.82 1 88.81 206 SER A C 1
ATOM 1563 O O . SER A 1 206 ? 5.762 7.672 8.68 1 88.81 206 SER A O 1
ATOM 1565 N N . ALA A 1 207 ? 6.664 8.578 6.852 1 93.81 207 ALA A N 1
ATOM 1566 C CA . ALA A 1 207 ? 5.469 9.398 6.645 1 93.81 207 ALA A CA 1
ATOM 1567 C C . ALA A 1 207 ? 4.246 8.523 6.379 1 93.81 207 ALA A C 1
ATOM 1569 O O . ALA A 1 207 ? 3.156 8.805 6.879 1 93.81 207 ALA A O 1
ATOM 1570 N N . LEU A 1 208 ? 4.434 7.504 5.574 1 89.56 208 LEU A N 1
ATOM 1571 C CA . LEU A 1 208 ? 3.35 6.57 5.281 1 89.56 208 LEU A CA 1
ATOM 1572 C C . LEU A 1 208 ? 2.877 5.871 6.547 1 89.56 208 LEU A C 1
ATOM 1574 O O . LEU A 1 208 ? 1.672 5.715 6.766 1 89.56 208 LEU A O 1
ATOM 1578 N N . MET A 1 209 ? 3.758 5.512 7.383 1 85.94 209 MET A N 1
ATOM 1579 C CA . MET A 1 209 ? 3.42 4.875 8.648 1 85.94 209 MET A CA 1
ATOM 1580 C C . MET A 1 209 ? 2.633 5.824 9.547 1 85.94 209 MET A C 1
ATOM 1582 O O . MET A 1 209 ? 1.637 5.43 10.156 1 85.94 209 MET A O 1
ATOM 1586 N N . ASP A 1 210 ? 3.086 6.984 9.578 1 89.81 210 ASP A N 1
ATOM 1587 C CA . ASP A 1 210 ? 2.383 8.008 10.344 1 89.81 210 ASP A CA 1
ATOM 1588 C C . ASP A 1 210 ? 0.953 8.188 9.844 1 89.81 210 ASP A C 1
ATOM 1590 O O . ASP A 1 210 ? 0.011 8.242 10.641 1 89.81 210 ASP A O 1
ATOM 1594 N N . LEU A 1 211 ? 0.835 8.242 8.57 1 88.75 211 LEU A N 1
ATOM 1595 C CA . LEU A 1 211 ? -0.474 8.445 7.957 1 88.75 211 LEU A CA 1
ATOM 1596 C C . LEU A 1 211 ? -1.417 7.297 8.305 1 88.75 211 LEU A C 1
ATOM 1598 O O . LEU A 1 211 ? -2.568 7.527 8.68 1 88.75 211 LEU A O 1
ATOM 1602 N N . VAL A 1 212 ? -0.949 6.117 8.195 1 83.88 212 VAL A N 1
ATOM 1603 C CA . VAL A 1 212 ? -1.76 4.945 8.5 1 83.88 212 VAL A CA 1
ATOM 1604 C C . VAL A 1 212 ? -2.193 4.98 9.961 1 83.88 212 VAL A C 1
ATOM 1606 O O . VAL A 1 212 ? -3.357 4.723 10.273 1 83.88 212 VAL A O 1
ATOM 1609 N N . GLN A 1 213 ? -1.316 5.375 10.773 1 83.81 213 GLN A N 1
ATOM 1610 C CA . GLN A 1 213 ? -1.624 5.488 12.195 1 83.81 213 GLN A CA 1
ATOM 1611 C C . GLN A 1 213 ? -2.664 6.578 12.445 1 83.81 213 GLN A C 1
ATOM 1613 O O . GLN A 1 213 ? -3.576 6.395 13.258 1 83.81 213 GLN A O 1
ATOM 1618 N N . GLY A 1 214 ? -2.447 7.645 11.828 1 87.12 214 GLY A N 1
ATOM 1619 C CA . GLY A 1 214 ? -3.406 8.727 11.961 1 87.12 214 GLY A CA 1
ATOM 1620 C C . GLY A 1 214 ? -4.809 8.344 11.539 1 87.12 214 GLY A C 1
ATOM 1621 O O . GLY A 1 214 ? -5.781 8.633 12.234 1 87.12 214 GLY A O 1
ATOM 1622 N N . VAL A 1 215 ? -4.93 7.641 10.469 1 83.69 215 VAL A N 1
ATOM 1623 C CA . VAL A 1 215 ? -6.227 7.215 9.953 1 83.69 215 VAL A CA 1
ATOM 1624 C C . VAL A 1 215 ? -6.84 6.18 10.891 1 83.69 215 VAL A C 1
ATOM 1626 O O . VAL A 1 215 ? -8.055 6.16 11.086 1 83.69 215 VAL A O 1
ATOM 1629 N N . TYR A 1 216 ? -6.02 5.383 11.367 1 77.12 216 TYR A N 1
ATOM 1630 C CA . TYR A 1 216 ? -6.496 4.41 12.352 1 77.12 216 TYR A CA 1
ATOM 1631 C C . TYR A 1 216 ? -7.137 5.109 13.539 1 77.12 216 TYR A C 1
ATOM 1633 O O . TYR A 1 216 ? -8.219 4.723 13.984 1 77.12 216 TYR A O 1
ATOM 1641 N N . HIS A 1 217 ? -6.523 6.086 14.039 1 80.38 217 HIS A N 1
ATOM 1642 C CA . HIS A 1 217 ? -7.055 6.832 15.172 1 80.38 217 HIS A CA 1
ATOM 1643 C C . HIS A 1 217 ? -8.391 7.477 14.828 1 80.38 217 HIS A C 1
ATOM 1645 O O . HIS A 1 217 ? -9.297 7.52 15.664 1 80.38 217 HIS A O 1
ATOM 1651 N N . GLU A 1 218 ? -8.484 7.922 13.688 1 79.25 218 GLU A N 1
ATOM 1652 C CA . GLU A 1 218 ? -9.711 8.57 13.242 1 79.25 218 GLU A CA 1
ATOM 1653 C C . GLU A 1 218 ? -10.875 7.586 13.195 1 79.25 218 GLU A C 1
ATOM 1655 O O . GLU A 1 218 ? -12.031 7.969 13.375 1 79.25 218 GLU A O 1
ATOM 1660 N N . ASN A 1 219 ? -10.57 6.293 12.969 1 72.62 219 ASN A N 1
ATOM 1661 C CA . ASN A 1 219 ? -11.633 5.32 12.75 1 72.62 219 ASN A CA 1
ATOM 1662 C C . ASN A 1 219 ? -11.852 4.438 13.977 1 72.62 219 ASN A C 1
ATOM 1664 O O . ASN A 1 219 ? -12.867 3.75 14.078 1 72.62 219 ASN A O 1
ATOM 1668 N N . SER A 1 220 ? -10.953 4.258 14.773 1 64.12 220 SER A N 1
ATOM 1669 C CA . SER A 1 220 ? -11.086 3.434 15.969 1 64.12 220 SER A CA 1
ATOM 1670 C C . SER A 1 220 ? -12.156 3.992 16.906 1 64.12 220 SER A C 1
ATOM 1672 O O . SER A 1 220 ? -12.828 3.238 17.609 1 64.12 220 SER A O 1
ATOM 1674 N N . THR A 1 221 ? -12.344 5.148 16.875 1 58.53 221 THR A N 1
ATOM 1675 C CA . THR A 1 221 ? -13.328 5.777 17.766 1 58.53 221 THR A CA 1
ATOM 1676 C C . THR A 1 221 ? -14.75 5.477 17.297 1 58.53 221 THR A C 1
ATOM 1678 O O . THR A 1 221 ? -15.656 5.316 18.109 1 58.53 221 THR A O 1
ATOM 1681 N N . SER A 1 222 ? -14.898 5.301 16.016 1 55.31 222 SER A N 1
ATOM 1682 C CA . SER A 1 222 ? -16.234 5.062 15.477 1 55.31 222 SER A CA 1
ATOM 1683 C C . SER A 1 222 ? -16.703 3.648 15.781 1 55.31 2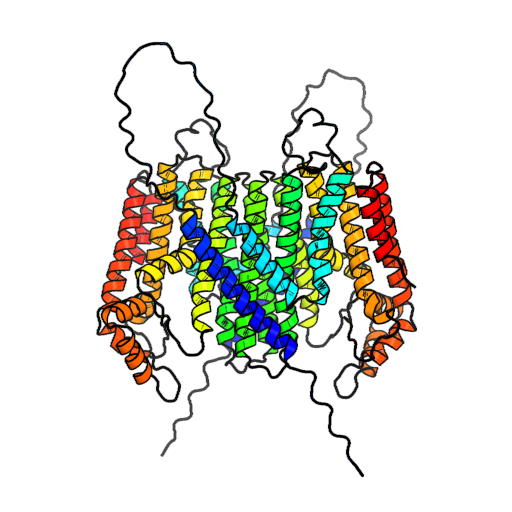22 SER A C 1
ATOM 1685 O O . SER A 1 222 ? -17.922 3.381 15.781 1 55.31 222 SER A O 1
ATOM 1687 N N . ALA A 1 223 ? -15.82 2.762 15.953 1 52.97 223 ALA A N 1
ATOM 1688 C CA . ALA A 1 223 ? -16.188 1.369 16.188 1 52.97 223 ALA A CA 1
ATOM 1689 C C . ALA A 1 223 ? -16.719 1.176 17.609 1 52.97 223 ALA A C 1
ATOM 1691 O O . ALA A 1 223 ? -17.453 0.225 17.875 1 52.97 223 ALA A O 1
ATOM 1692 N N . LYS A 1 224 ? -16.234 2.035 18.438 1 49.75 224 LYS A N 1
ATOM 1693 C CA . LYS A 1 224 ? -16.703 1.893 19.797 1 49.75 224 LYS A CA 1
ATOM 1694 C C . LYS A 1 224 ? -18.156 2.328 19.922 1 49.75 224 LYS A C 1
ATOM 1696 O O . LYS A 1 224 ? -18.609 3.24 19.219 1 49.75 224 LYS A O 1
ATOM 1701 N N . GLU A 1 225 ? -19.047 1.352 20.094 1 53.22 225 GLU A N 1
ATOM 1702 C CA . GLU A 1 225 ? -20.516 1.311 20.141 1 53.22 225 GLU A CA 1
ATOM 1703 C C . GLU A 1 225 ? -21.094 2.717 20.219 1 53.22 225 GLU A C 1
ATOM 1705 O O . GLU A 1 225 ? -22 3.061 19.453 1 53.22 225 GLU A O 1
ATOM 1710 N N . ASN A 1 226 ? -20.922 3.457 21.359 1 52.16 226 ASN A N 1
ATOM 1711 C CA . ASN A 1 226 ? -21.891 4.477 21.719 1 52.16 226 ASN A CA 1
ATOM 1712 C C . ASN A 1 226 ? -21.328 5.883 21.531 1 52.16 226 ASN A C 1
ATOM 1714 O O . ASN A 1 226 ? -21.969 6.871 21.906 1 52.16 226 ASN A O 1
ATOM 1718 N N . HIS A 1 227 ? -20.156 6.043 20.891 1 63.53 227 HIS A N 1
ATOM 1719 C CA . HIS A 1 227 ? -19.797 7.453 20.953 1 63.53 227 HIS A CA 1
ATOM 1720 C C . HIS A 1 227 ? -19.547 8.023 19.562 1 63.53 227 HIS A C 1
ATOM 1722 O O . HIS A 1 227 ? -18.703 7.516 18.828 1 63.53 227 HIS A O 1
ATOM 1728 N N . ILE A 1 228 ? -20.375 8.898 19.078 1 73.94 228 ILE A N 1
ATOM 1729 C CA . ILE A 1 228 ? -20.375 9.562 17.766 1 73.94 228 ILE A CA 1
ATOM 1730 C C . ILE A 1 228 ? -19.219 10.562 17.703 1 73.94 228 ILE A C 1
ATOM 1732 O O . ILE A 1 228 ? -18.844 11.023 16.625 1 73.94 228 ILE A O 1
ATOM 1736 N N . THR A 1 229 ? -18.672 10.852 18.891 1 84.81 229 THR A N 1
ATOM 1737 C CA . THR A 1 229 ? -17.531 11.766 18.953 1 84.81 229 THR A CA 1
ATOM 1738 C C . THR A 1 229 ? -16.469 11.219 19.891 1 84.81 229 THR A C 1
ATOM 1740 O O . THR A 1 229 ? -16.766 10.438 20.797 1 84.81 229 THR A O 1
ATOM 1743 N N . GLU A 1 230 ? -15.297 11.602 19.672 1 86.62 230 GLU A N 1
ATOM 1744 C CA . GLU A 1 230 ? -14.18 11.18 20.5 1 86.62 230 GLU A CA 1
ATOM 1745 C C . GLU A 1 230 ? -14.039 12.07 21.734 1 86.62 230 GLU A C 1
ATOM 1747 O O . GLU A 1 230 ? -14.289 13.273 21.672 1 86.62 230 GLU A O 1
ATOM 1752 N N . ASP A 1 231 ? -13.648 11.406 22.797 1 89.19 231 ASP A N 1
ATOM 1753 C CA . ASP A 1 231 ? -13.352 12.133 24.031 1 89.19 231 ASP A CA 1
ATOM 1754 C C . ASP A 1 231 ? -11.875 12.516 24.094 1 89.19 231 ASP A C 1
ATOM 1756 O O . ASP A 1 231 ? -11.117 11.945 24.875 1 89.19 231 ASP A O 1
ATOM 1760 N N . ILE A 1 232 ? -11.477 13.461 23.25 1 91.06 232 ILE A N 1
ATOM 1761 C CA . ILE A 1 232 ? -10.078 13.875 23.203 1 91.06 232 ILE A CA 1
ATOM 1762 C C . ILE A 1 232 ? -9.992 15.398 23.297 1 91.06 232 ILE A C 1
ATOM 1764 O O . ILE A 1 232 ? -10.945 16.109 22.953 1 91.06 232 ILE A O 1
ATOM 1768 N N . GLY A 1 233 ? -8.875 15.906 23.859 1 94.69 233 GLY A N 1
ATOM 1769 C CA . GLY A 1 233 ? -8.594 17.328 23.859 1 94.69 233 GLY A CA 1
ATOM 1770 C C . GLY A 1 233 ? -7.836 17.781 22.625 1 94.69 233 GLY A C 1
ATOM 1771 O O . GLY A 1 233 ? -7.473 16.969 21.781 1 94.69 233 GLY A O 1
ATOM 1772 N N . ILE A 1 234 ? -7.625 19.078 22.578 1 97.12 234 ILE A N 1
ATOM 1773 C CA . ILE A 1 234 ? -7.051 19.688 21.391 1 97.12 234 ILE A CA 1
ATOM 1774 C C . ILE A 1 234 ? -5.602 19.25 21.219 1 97.12 234 ILE A C 1
ATOM 1776 O O . ILE A 1 234 ? -5.113 19.094 20.094 1 97.12 234 ILE A O 1
ATOM 1780 N N . SER A 1 235 ? -4.91 18.969 22.281 1 97 235 SER A N 1
ATOM 1781 C CA . SER A 1 235 ? -3.527 18.5 22.203 1 97 235 SER A CA 1
ATOM 1782 C C . SER A 1 235 ? -3.439 17.156 21.516 1 97 235 SER A C 1
ATOM 1784 O O . SER A 1 235 ? -2.654 16.984 20.578 1 97 235 SER A O 1
ATOM 1786 N N . THR A 1 236 ? -4.266 16.25 21.938 1 95.06 236 THR A N 1
ATOM 1787 C CA . THR A 1 236 ? -4.312 14.938 21.297 1 95.06 236 THR A CA 1
ATOM 1788 C C . THR A 1 236 ? -4.789 15.055 19.859 1 95.06 236 THR A C 1
ATOM 1790 O O . THR A 1 236 ? -4.266 14.375 18.969 1 95.06 236 THR A O 1
ATOM 1793 N N . TRP A 1 237 ? -5.773 15.906 19.672 1 96.25 237 TRP A N 1
ATOM 1794 C CA . TRP A 1 237 ? -6.277 16.125 18.312 1 96.25 237 TRP A CA 1
ATOM 1795 C C . TRP A 1 237 ? -5.16 16.578 17.391 1 96.25 237 TRP A C 1
ATOM 1797 O O . TRP A 1 237 ? -5.043 16.094 16.266 1 96.25 237 TRP A O 1
ATOM 1807 N N . LYS A 1 238 ? -4.34 17.438 17.859 1 97.75 238 LYS A N 1
ATOM 1808 C CA . LYS A 1 238 ? -3.242 17.969 17.047 1 97.75 238 LYS A CA 1
ATOM 1809 C C . LYS A 1 238 ? -2.266 16.859 16.672 1 97.75 238 LYS A C 1
ATOM 1811 O O . LYS A 1 238 ? -1.819 16.781 15.523 1 97.75 238 LYS A O 1
ATOM 1816 N N . GLU A 1 239 ? -1.959 16.047 17.578 1 95.94 239 GLU A N 1
ATOM 1817 C CA . GLU A 1 239 ? -1.028 14.938 17.328 1 95.94 239 GLU A CA 1
ATOM 1818 C C . GLU A 1 239 ? -1.578 13.977 16.281 1 95.94 239 GLU A C 1
ATOM 1820 O O . GLU A 1 239 ? -0.874 13.609 15.344 1 95.94 239 GLU A O 1
ATOM 1825 N N . GLN A 1 240 ? -2.807 13.641 16.453 1 93.69 240 GLN A N 1
ATOM 1826 C CA . GLN A 1 240 ? -3.436 12.695 15.547 1 93.69 240 GLN A CA 1
ATOM 1827 C C . GLN A 1 240 ? -3.617 13.305 14.156 1 93.69 240 GLN A C 1
ATOM 1829 O O . GLN A 1 240 ? -3.395 12.641 13.148 1 93.69 240 GLN A O 1
ATOM 1834 N N . THR A 1 241 ? -3.979 14.539 14.188 1 95 241 THR A N 1
ATOM 1835 C CA . THR A 1 241 ? -4.199 15.242 12.922 1 95 241 THR A CA 1
ATOM 1836 C C . THR A 1 241 ? -2.887 15.406 12.164 1 95 241 THR A C 1
ATOM 1838 O O . THR A 1 241 ? -2.859 15.305 10.938 1 95 241 THR A O 1
ATOM 1841 N N . PHE A 1 242 ? -1.854 15.688 12.953 1 97 242 PHE A N 1
ATOM 1842 C CA . PHE A 1 242 ? -0.56 15.789 12.289 1 97 242 PHE A CA 1
ATOM 1843 C C . PHE A 1 242 ? -0.208 14.484 11.586 1 97 242 PHE A C 1
ATOM 1845 O O . PHE A 1 242 ? 0.279 14.492 10.453 1 97 242 PHE A O 1
ATOM 1852 N N . LEU A 1 243 ? -0.423 13.383 12.164 1 94.44 243 LEU A N 1
ATOM 1853 C CA . LEU A 1 243 ? -0.107 12.086 11.578 1 94.44 243 LEU A CA 1
ATOM 1854 C C . LEU A 1 243 ? -0.896 11.867 10.289 1 94.44 243 LEU A C 1
ATOM 1856 O O . LEU A 1 243 ? -0.325 11.484 9.266 1 94.44 243 LEU A O 1
ATOM 1860 N N . SER A 1 244 ? -2.123 12.227 10.281 1 91.06 244 SER A N 1
ATOM 1861 C CA . SER A 1 244 ? -2.998 11.867 9.164 1 91.06 244 SER A CA 1
ATOM 1862 C C . SER A 1 244 ? -2.973 12.93 8.078 1 91.06 244 SER A C 1
ATOM 1864 O O . SER A 1 244 ? -3.18 12.633 6.902 1 91.06 244 SER A O 1
ATOM 1866 N N . HIS A 1 245 ? -2.617 14.211 8.492 1 92.06 245 HIS A N 1
ATOM 1867 C CA . HIS A 1 245 ? -2.795 15.266 7.5 1 92.06 245 HIS A CA 1
ATOM 1868 C C . HIS A 1 245 ? -1.509 16.062 7.309 1 92.06 245 HIS A C 1
ATOM 1870 O O . HIS A 1 245 ? -1.371 16.797 6.328 1 92.06 245 HIS A O 1
ATOM 1876 N N . GLY A 1 246 ? -0.592 15.891 8.195 1 96 246 GLY A N 1
ATOM 1877 C CA . GLY A 1 246 ? 0.548 16.797 8.148 1 96 246 GLY A CA 1
ATOM 1878 C C . GLY A 1 246 ? 1.855 16.094 7.844 1 96 246 GLY A C 1
ATOM 1879 O O . GLY A 1 246 ? 2.727 16.641 7.172 1 96 246 GLY A O 1
ATOM 1880 N N . ALA A 1 247 ? 2.018 14.891 8.266 1 96.75 247 ALA A N 1
ATOM 1881 C CA . ALA A 1 247 ? 3.303 14.195 8.273 1 96.75 247 ALA A CA 1
ATOM 1882 C C . ALA A 1 247 ? 3.85 14.047 6.855 1 96.75 247 ALA A C 1
ATOM 1884 O O . ALA A 1 247 ? 5.039 14.258 6.617 1 96.75 247 ALA A O 1
ATOM 1885 N N . LEU A 1 248 ? 3.004 13.688 5.91 1 95.88 248 LEU A N 1
ATOM 1886 C CA . LEU A 1 248 ? 3.461 13.453 4.543 1 95.88 248 LEU A CA 1
ATOM 1887 C C . LEU A 1 248 ? 4.059 14.719 3.945 1 95.88 248 LEU A C 1
ATOM 1889 O O . LEU A 1 248 ? 5.172 14.695 3.41 1 95.88 248 LEU A O 1
ATOM 1893 N N . LEU A 1 249 ? 3.365 15.852 4.113 1 96.56 249 LEU A N 1
ATOM 1894 C CA . LEU A 1 249 ? 3.859 17.094 3.535 1 96.56 249 LEU A CA 1
ATOM 1895 C C . LEU A 1 249 ? 5.125 17.562 4.25 1 96.56 249 LEU A C 1
ATOM 1897 O O . LEU A 1 249 ? 6.09 17.984 3.604 1 96.56 249 LEU A O 1
ATOM 1901 N N . ALA A 1 250 ? 5.137 17.484 5.566 1 98.5 250 ALA A N 1
ATOM 1902 C CA . ALA A 1 250 ? 6.289 17.922 6.355 1 98.5 250 ALA A CA 1
ATOM 1903 C C . ALA A 1 250 ? 7.543 17.141 5.953 1 98.5 250 ALA A C 1
ATOM 1905 O O . ALA A 1 250 ? 8.57 17.75 5.633 1 98.5 250 ALA A O 1
ATOM 1906 N N . LYS A 1 251 ? 7.414 15.891 5.895 1 97.75 251 LYS A N 1
ATOM 1907 C CA . LYS A 1 251 ? 8.562 15.047 5.602 1 97.75 251 LYS A CA 1
ATOM 1908 C C . LYS A 1 251 ? 8.953 15.141 4.129 1 97.75 251 LYS A C 1
ATOM 1910 O O . LYS A 1 251 ? 10.133 15.023 3.783 1 97.75 251 LYS A O 1
ATOM 1915 N N . SER A 1 252 ? 7.957 15.375 3.24 1 97.44 252 SER A N 1
ATOM 1916 C CA . SER A 1 252 ? 8.281 15.602 1.836 1 97.44 252 SER A CA 1
ATOM 1917 C C . SER A 1 252 ? 9.078 16.875 1.65 1 97.44 252 SER A C 1
ATOM 1919 O O . SER A 1 252 ? 10.031 16.922 0.862 1 97.44 252 SER A O 1
ATOM 1921 N N . CYS A 1 253 ? 8.742 17.906 2.391 1 97.94 253 CYS A N 1
ATOM 1922 C CA . CYS A 1 253 ? 9.492 19.156 2.334 1 97.94 253 CYS A CA 1
ATOM 1923 C C . CYS A 1 253 ? 10.914 18.953 2.848 1 97.94 253 CYS A C 1
ATOM 1925 O O . CYS A 1 253 ? 11.875 19.438 2.24 1 97.94 253 CYS A O 1
ATOM 1927 N N . GLN A 1 254 ? 11.023 18.266 3.895 1 98.5 254 GLN A N 1
ATOM 1928 C CA . GLN A 1 254 ? 12.336 17.922 4.434 1 98.5 254 GLN A CA 1
ATOM 1929 C C . GLN A 1 254 ? 13.156 17.125 3.428 1 98.5 254 GLN A C 1
ATOM 1931 O O . GLN A 1 254 ? 14.328 17.406 3.201 1 98.5 254 GLN A O 1
ATOM 1936 N N . ALA A 1 255 ? 12.5 16.141 2.832 1 97.31 255 ALA A N 1
ATOM 1937 C CA . ALA A 1 255 ? 13.156 15.273 1.86 1 97.31 255 ALA A CA 1
ATOM 1938 C C . ALA A 1 255 ? 13.641 16.062 0.652 1 97.31 255 ALA A C 1
ATOM 1940 O O . ALA A 1 255 ? 14.695 15.75 0.082 1 97.31 255 ALA A O 1
ATOM 1941 N N . ALA A 1 256 ? 12.914 17.047 0.259 1 96.88 256 ALA A N 1
ATOM 1942 C CA . ALA A 1 256 ? 13.32 17.891 -0.866 1 96.88 256 ALA A CA 1
ATOM 1943 C C . ALA A 1 256 ? 14.656 18.578 -0.584 1 96.88 256 ALA A C 1
ATOM 1945 O O . ALA A 1 256 ? 15.508 18.688 -1.474 1 96.88 256 ALA A O 1
ATOM 1946 N N . MET A 1 257 ? 14.883 18.969 0.617 1 97.12 257 MET A N 1
ATOM 1947 C CA . MET A 1 257 ? 16.125 19.609 1.019 1 97.12 257 MET A CA 1
ATOM 1948 C C . MET A 1 257 ? 17.266 18.594 1.084 1 97.12 257 MET A C 1
ATOM 1950 O O . MET A 1 257 ? 18.406 18.891 0.711 1 97.12 257 MET A O 1
ATOM 1954 N N . GLU A 1 258 ? 16.859 17.422 1.534 1 95.06 258 GLU A N 1
ATOM 1955 C CA . GLU A 1 258 ? 17.844 16.344 1.566 1 95.06 258 GLU A CA 1
ATOM 1956 C C . GLU A 1 258 ? 18.359 16.016 0.165 1 95.06 258 GLU A C 1
ATOM 1958 O O . GLU A 1 258 ? 19.562 15.852 -0.041 1 95.06 258 GLU A O 1
ATOM 1963 N N . LEU A 1 259 ? 17.5 15.977 -0.754 1 94 259 LEU A N 1
ATOM 1964 C CA . LEU A 1 259 ? 17.859 15.656 -2.131 1 94 259 LEU A CA 1
ATOM 1965 C C . LEU A 1 259 ? 18.781 16.719 -2.715 1 94 259 LEU A C 1
ATOM 1967 O O . LEU A 1 259 ? 19.641 16.406 -3.549 1 94 259 LEU A O 1
ATOM 1971 N N . ALA A 1 260 ? 18.641 17.938 -2.258 1 93.38 260 ALA A N 1
ATOM 1972 C CA . ALA A 1 260 ? 19.469 19.031 -2.723 1 93.38 260 ALA A CA 1
ATOM 1973 C C . ALA A 1 260 ? 20.688 19.219 -1.818 1 93.38 260 ALA A C 1
ATOM 1975 O O . ALA A 1 260 ? 21.453 20.172 -1.975 1 93.38 260 ALA A O 1
ATOM 1976 N N . LYS A 1 261 ? 20.828 18.391 -0.799 1 93.56 261 LYS A N 1
ATOM 1977 C CA . LYS A 1 261 ? 21.969 18.312 0.102 1 93.56 261 LYS A CA 1
ATOM 1978 C C . LYS A 1 261 ? 22.078 19.562 0.971 1 93.56 261 LYS A C 1
ATOM 1980 O O . LYS A 1 261 ? 23.172 20.047 1.26 1 93.56 261 LYS A O 1
ATOM 1985 N N . HIS A 1 262 ? 20.984 20.109 1.222 1 94.44 262 HIS A N 1
ATOM 1986 C CA . HIS A 1 262 ? 20.969 21.188 2.199 1 94.44 262 HIS A CA 1
ATOM 1987 C C . HIS A 1 262 ? 21.281 20.672 3.6 1 94.44 262 HIS A C 1
ATOM 1989 O O . HIS A 1 262 ? 21.125 19.484 3.871 1 94.44 262 HIS A O 1
ATOM 1995 N N . ASP A 1 263 ? 21.781 21.531 4.449 1 93.75 263 ASP A N 1
ATOM 1996 C CA . ASP A 1 263 ? 22.172 21.109 5.793 1 93.75 263 ASP A CA 1
ATOM 1997 C C . ASP A 1 263 ? 20.953 20.844 6.664 1 93.75 263 ASP A C 1
ATOM 1999 O O . ASP A 1 263 ? 19.812 21.078 6.234 1 93.75 263 ASP A O 1
ATOM 2003 N N . ALA A 1 264 ? 21.109 20.406 7.867 1 95.31 264 ALA A N 1
ATOM 2004 C CA . ALA A 1 264 ? 20.047 19.953 8.766 1 95.31 264 ALA A CA 1
ATOM 2005 C C . ALA A 1 264 ? 19.125 21.109 9.164 1 95.31 264 ALA A C 1
ATOM 2007 O O . ALA A 1 264 ? 17.922 20.922 9.352 1 95.31 264 ALA A O 1
ATOM 2008 N N . ASP A 1 265 ? 19.703 22.266 9.258 1 96 265 ASP A N 1
ATOM 2009 C CA . ASP A 1 265 ? 18.906 23.422 9.672 1 96 265 ASP A CA 1
ATOM 2010 C C . ASP A 1 265 ? 17.859 23.766 8.609 1 96 265 ASP A C 1
ATOM 2012 O O . ASP A 1 265 ? 16.688 23.969 8.938 1 96 265 ASP A O 1
ATOM 2016 N N . VAL A 1 266 ? 18.312 23.812 7.375 1 96.5 266 VAL A N 1
ATOM 2017 C CA . VAL A 1 266 ? 17.391 24.125 6.281 1 96.5 266 VAL A CA 1
ATOM 2018 C C . VAL A 1 266 ? 16.359 23 6.145 1 96.5 266 VAL A C 1
ATOM 2020 O O . VAL A 1 266 ? 15.188 23.266 5.875 1 96.5 266 VAL A O 1
ATOM 2023 N N . GLN A 1 267 ? 16.781 21.781 6.328 1 97.56 267 GLN A N 1
ATOM 2024 C CA . GLN A 1 267 ? 15.859 20.656 6.293 1 97.56 267 GLN A CA 1
ATOM 2025 C C . GLN A 1 267 ? 14.797 20.781 7.375 1 97.56 267 GLN A C 1
ATOM 2027 O O . GLN A 1 267 ? 13.609 20.531 7.121 1 97.56 267 GLN A O 1
ATOM 2032 N N . ASP A 1 268 ? 15.219 21.219 8.516 1 98.38 268 ASP A N 1
ATOM 2033 C CA . ASP A 1 268 ? 14.289 21.375 9.633 1 98.38 268 ASP A CA 1
ATOM 2034 C C . ASP A 1 268 ? 13.289 22.5 9.352 1 98.38 268 ASP A C 1
ATOM 2036 O O . ASP A 1 268 ? 12.109 22.375 9.672 1 98.38 268 ASP A O 1
ATOM 2040 N N . MET A 1 269 ? 13.781 23.547 8.812 1 98.5 269 MET A N 1
ATOM 2041 C CA . MET A 1 269 ? 12.883 24.656 8.508 1 98.5 269 MET A CA 1
ATOM 2042 C C . MET A 1 269 ? 11.867 24.25 7.445 1 98.5 269 MET A C 1
ATOM 2044 O O . MET A 1 269 ? 10.703 24.641 7.52 1 98.5 269 MET A O 1
ATOM 2048 N N . ALA A 1 270 ? 12.344 23.484 6.461 1 98.56 270 ALA A N 1
ATOM 2049 C CA . ALA A 1 270 ? 11.414 22.984 5.449 1 98.56 270 ALA A CA 1
ATOM 2050 C C . ALA A 1 270 ? 10.359 22.078 6.078 1 98.56 270 ALA A C 1
ATOM 2052 O O . ALA A 1 270 ? 9.18 22.156 5.738 1 98.56 270 ALA A O 1
ATOM 2053 N N . PHE A 1 271 ? 10.781 21.219 6.98 1 98.75 271 PHE A N 1
ATOM 2054 C CA . PHE A 1 271 ? 9.867 20.359 7.723 1 98.75 271 PHE A CA 1
ATOM 2055 C C . PHE A 1 271 ? 8.828 21.188 8.469 1 98.75 271 PHE A C 1
ATOM 2057 O O . PHE A 1 271 ? 7.637 20.891 8.414 1 98.75 271 PHE A O 1
ATOM 2064 N N . GLN A 1 272 ? 9.289 22.25 9.117 1 98.81 272 GLN A N 1
ATOM 2065 C CA . GLN A 1 272 ? 8.398 23.094 9.906 1 98.81 272 GLN A CA 1
ATOM 2066 C C . GLN A 1 272 ? 7.387 23.812 9.016 1 98.81 272 GLN A C 1
ATOM 2068 O O . GLN A 1 272 ? 6.203 23.891 9.359 1 98.81 272 GLN A O 1
ATOM 2073 N N . TYR A 1 273 ? 7.859 24.312 7.926 1 98.62 273 TYR A N 1
ATOM 2074 C CA . TYR A 1 273 ? 6.902 24.938 7.016 1 98.62 273 TYR A CA 1
ATOM 2075 C C . TYR A 1 273 ? 5.82 23.938 6.605 1 98.62 273 TYR A C 1
ATOM 2077 O O . TYR A 1 273 ? 4.629 24.25 6.688 1 98.62 273 TYR A O 1
ATOM 2085 N N . GLY A 1 274 ? 6.289 22.734 6.148 1 98.31 274 GLY A N 1
ATOM 2086 C CA . GLY A 1 274 ? 5.328 21.734 5.73 1 98.31 274 GLY A CA 1
ATOM 2087 C C . GLY A 1 274 ? 4.352 21.344 6.824 1 98.31 274 GLY A C 1
ATOM 2088 O O . GLY A 1 274 ? 3.148 21.25 6.586 1 98.31 274 GLY A O 1
ATOM 2089 N N . LYS A 1 275 ? 4.816 21.141 8.016 1 98.5 275 LYS A N 1
ATOM 2090 C CA . LYS A 1 275 ? 4.016 20.75 9.172 1 98.5 275 LYS A CA 1
ATOM 2091 C C . LYS A 1 275 ? 2.936 21.797 9.469 1 98.5 275 LYS A C 1
ATOM 2093 O O . LYS A 1 275 ? 1.749 21.469 9.523 1 98.5 275 LYS A O 1
ATOM 2098 N N . HIS A 1 276 ? 3.361 22.984 9.57 1 98.56 276 HIS A N 1
ATOM 2099 C CA . HIS A 1 276 ? 2.449 24.031 10.016 1 98.56 276 HIS A CA 1
ATOM 2100 C C . HIS A 1 276 ? 1.505 24.453 8.898 1 98.56 276 HIS A C 1
ATOM 2102 O O . HIS A 1 276 ? 0.349 24.797 9.148 1 98.56 276 HIS A O 1
ATOM 2108 N N . MET A 1 277 ? 1.998 24.422 7.691 1 97.12 277 MET A N 1
ATOM 2109 C CA . MET A 1 277 ? 1.109 24.703 6.566 1 97.12 277 MET A CA 1
ATOM 2110 C C . MET A 1 277 ? 0.005 23.656 6.477 1 97.12 277 MET A C 1
ATOM 2112 O O . MET A 1 277 ? -1.166 24 6.293 1 97.12 277 MET A O 1
ATOM 2116 N N . ALA A 1 278 ? 0.395 22.391 6.609 1 96.5 278 ALA A N 1
ATOM 2117 C CA . ALA A 1 278 ? -0.59 21.312 6.543 1 96.5 278 ALA A CA 1
ATOM 2118 C C . ALA A 1 278 ? -1.604 21.422 7.676 1 96.5 278 ALA A C 1
ATOM 2120 O O . ALA A 1 278 ? -2.807 21.234 7.465 1 96.5 278 ALA A O 1
ATOM 2121 N N . MET A 1 279 ? -1.117 21.719 8.828 1 97.62 279 MET A N 1
ATOM 2122 C CA . MET A 1 279 ? -2.004 21.859 9.984 1 97.62 279 MET A CA 1
ATOM 2123 C C . MET A 1 279 ? -2.971 23.031 9.781 1 97.62 279 MET A C 1
ATOM 2125 O O . MET A 1 279 ? -4.172 22.891 10.031 1 97.62 279 MET A O 1
ATOM 2129 N N . SER A 1 280 ? -2.447 24.141 9.367 1 97.25 280 SER A N 1
ATOM 2130 C CA . SER A 1 280 ? -3.291 25.312 9.117 1 97.25 280 SER A CA 1
ATOM 2131 C C . SER A 1 280 ? -4.359 25 8.07 1 97.25 280 SER A C 1
ATOM 2133 O O . SER A 1 280 ? -5.523 25.375 8.234 1 97.25 280 SER A O 1
ATOM 2135 N N . HIS A 1 281 ? -3.949 24.344 7.07 1 95.19 281 HIS A N 1
ATOM 2136 C CA . HIS A 1 281 ? -4.867 23.969 5.996 1 95.19 281 HIS A CA 1
ATOM 2137 C C . HIS A 1 281 ? -5.977 23.062 6.512 1 95.19 281 HIS A C 1
ATOM 2139 O O . HIS A 1 281 ? -7.148 23.25 6.176 1 95.19 281 HIS A O 1
ATOM 2145 N N . LYS A 1 282 ? -5.648 22.094 7.305 1 95.38 282 LYS A N 1
ATOM 2146 C CA . LYS A 1 282 ? -6.633 21.172 7.855 1 95.38 282 LYS A CA 1
ATOM 2147 C C . LYS A 1 282 ? -7.621 21.891 8.766 1 95.38 282 LYS A C 1
ATOM 2149 O O . LYS A 1 282 ? -8.828 21.656 8.688 1 95.38 282 LYS A O 1
ATOM 2154 N N . ILE A 1 283 ? -7.113 22.75 9.57 1 97.19 283 ILE A N 1
ATOM 2155 C CA . ILE A 1 283 ? -7.973 23.484 10.484 1 97.19 283 ILE A CA 1
ATOM 2156 C C . ILE A 1 283 ? -8.914 24.391 9.695 1 97.19 283 ILE A C 1
ATOM 2158 O O . ILE A 1 283 ? -10.102 24.5 10.023 1 97.19 283 ILE A O 1
ATOM 2162 N N . ASN A 1 284 ? -8.383 25.016 8.688 1 94.88 284 ASN A N 1
ATOM 2163 C CA . ASN A 1 284 ? -9.227 25.828 7.812 1 94.88 284 ASN A CA 1
ATOM 2164 C C . ASN A 1 284 ? -10.359 25 7.203 1 94.88 284 ASN A C 1
ATOM 2166 O O . ASN A 1 284 ? -11.508 25.438 7.184 1 94.88 284 ASN A O 1
ATOM 2170 N N . SER A 1 285 ? -10.008 23.828 6.754 1 92.5 285 SER A N 1
ATOM 2171 C CA . SER A 1 285 ? -11.016 22.922 6.203 1 92.5 285 SER A CA 1
ATOM 2172 C C . SER A 1 285 ? -12.086 22.578 7.238 1 92.5 285 SER A C 1
ATOM 2174 O O . SER A 1 285 ? -13.273 22.562 6.926 1 92.5 285 SER A O 1
ATOM 2176 N N . ASP A 1 286 ? -11.711 22.344 8.43 1 94.44 286 ASP A N 1
ATOM 2177 C CA . ASP A 1 286 ? -12.625 22.016 9.523 1 94.44 286 ASP A CA 1
ATOM 2178 C C . ASP A 1 286 ? -13.562 23.188 9.82 1 94.44 286 ASP A C 1
ATOM 2180 O O . ASP A 1 286 ? -14.688 22.984 10.289 1 94.44 286 ASP A O 1
ATOM 2184 N N . LEU A 1 287 ? -13.156 24.375 9.57 1 94.94 287 LEU A N 1
ATOM 2185 C CA . LEU A 1 287 ? -13.867 25.578 9.938 1 94.94 287 LEU A CA 1
ATOM 2186 C C . LEU A 1 287 ? -14.938 25.922 8.906 1 94.94 287 LEU A C 1
ATOM 2188 O O . LEU A 1 287 ? -15.867 26.672 9.195 1 94.94 287 LEU A O 1
ATOM 2192 N N . GLN A 1 288 ? -14.875 25.359 7.742 1 91.38 288 GLN A N 1
ATOM 2193 C CA . GLN A 1 288 ? -15.695 25.781 6.609 1 91.38 288 GLN A CA 1
ATOM 2194 C C . GLN A 1 288 ? -17.188 25.641 6.918 1 91.38 288 GLN A C 1
ATOM 2196 O O . GLN A 1 288 ? -17.969 26.562 6.66 1 91.38 288 GLN A O 1
ATOM 2201 N N . PRO A 1 289 ? -17.578 24.562 7.559 1 91.69 289 PRO A N 1
ATOM 2202 C CA . PRO A 1 289 ? -19 24.422 7.848 1 91.69 289 PRO A CA 1
ATOM 2203 C C . PRO A 1 289 ? -19.516 25.484 8.812 1 91.69 289 PRO A C 1
ATOM 2205 O O . PRO A 1 289 ? -20.719 25.719 8.906 1 91.69 289 PRO A O 1
ATOM 2208 N N . PHE A 1 290 ? -18.656 26.172 9.445 1 94.25 290 PHE A N 1
ATOM 2209 C CA . PHE A 1 290 ? -19.062 27.094 10.508 1 94.25 290 PHE A CA 1
ATOM 2210 C C . PHE A 1 290 ? -18.906 28.531 10.055 1 94.25 290 PHE A C 1
ATOM 2212 O O . PHE A 1 290 ? -19.453 29.453 10.672 1 94.25 290 PHE A O 1
ATOM 2219 N N . ILE A 1 291 ? -18.141 28.812 9.117 1 89.75 291 ILE A N 1
ATOM 2220 C CA . ILE A 1 291 ? -17.828 30.188 8.781 1 89.75 291 ILE A CA 1
ATOM 2221 C C . ILE A 1 291 ? -18.438 30.547 7.426 1 89.75 291 ILE A C 1
ATOM 2223 O O . ILE A 1 291 ? -18.547 31.719 7.078 1 89.75 291 ILE A O 1
ATOM 2227 N N . LYS A 1 292 ? -18.797 29.516 6.652 1 78.75 292 LYS A N 1
ATOM 2228 C CA . LYS A 1 292 ? -19.391 29.828 5.359 1 78.75 292 LYS A CA 1
ATOM 2229 C C . LYS A 1 292 ? -20.781 30.438 5.531 1 78.75 292 LYS A C 1
ATOM 2231 O O . LYS A 1 292 ? -21.578 29.969 6.355 1 78.75 292 LYS A O 1
ATOM 2236 N N . GLU A 1 293 ? -21.047 31.656 5.059 1 65.19 293 GLU A N 1
ATOM 2237 C CA . GLU A 1 293 ? -22.266 32.469 5.195 1 65.19 293 GLU A CA 1
ATOM 2238 C C . GLU A 1 293 ? -23.516 31.656 4.832 1 65.19 293 GLU A C 1
ATOM 2240 O O . GLU A 1 293 ? -24.531 31.734 5.512 1 65.19 293 GLU A O 1
ATOM 2245 N N . LYS A 1 294 ? -23.625 31.062 3.533 1 61.53 294 LYS A N 1
ATOM 2246 C CA . LYS A 1 294 ? -24.844 30.406 3.041 1 61.53 294 LYS A CA 1
ATOM 2247 C C . LYS A 1 294 ? -24.797 28.906 3.336 1 61.53 294 LYS A C 1
ATOM 2249 O O . LYS A 1 294 ? -24.625 28.094 2.428 1 61.53 294 LYS A O 1
ATOM 2254 N N . THR A 1 295 ? -24.438 28.688 4.645 1 61.06 295 THR A N 1
ATOM 2255 C CA . THR A 1 295 ? -24.406 27.25 4.914 1 61.06 295 THR A CA 1
ATOM 2256 C C . THR A 1 295 ? -25.812 26.688 4.992 1 61.06 295 THR A C 1
ATOM 2258 O O . THR A 1 295 ? -26.641 27.172 5.773 1 61.06 295 THR A O 1
ATOM 2261 N N . SER A 1 296 ? -26.094 25.984 3.945 1 65 296 SER A N 1
ATOM 2262 C CA . SER A 1 296 ? -27.375 25.281 3.975 1 65 296 SER A CA 1
ATOM 2263 C C . SER A 1 296 ? -27.484 24.391 5.211 1 65 296 SER A C 1
ATOM 2265 O O . SER A 1 296 ? -26.469 23.859 5.695 1 65 296 SER A O 1
ATOM 2267 N N . ASP A 1 297 ? -28.547 24.438 5.809 1 68.12 297 ASP A N 1
ATOM 2268 C CA . ASP A 1 297 ? -28.844 23.594 6.961 1 68.12 297 ASP A CA 1
ATOM 2269 C C . ASP A 1 297 ? -28.5 22.141 6.684 1 68.12 297 ASP A C 1
ATOM 2271 O O . ASP A 1 297 ? -28.359 21.344 7.613 1 68.12 297 ASP A O 1
ATOM 2275 N N . SER A 1 298 ? -28.188 21.969 5.488 1 72.12 298 SER A N 1
ATOM 2276 C CA . SER A 1 298 ? -28.016 20.562 5.133 1 72.12 298 SER A CA 1
ATOM 2277 C C . SER A 1 298 ? -26.547 20.156 5.195 1 72.12 298 SER A C 1
ATOM 2279 O O . SER A 1 298 ? -26.234 18.953 5.121 1 72.12 298 SER A O 1
ATOM 2281 N N . ILE A 1 299 ? -25.75 21.031 5.582 1 77.06 299 ILE A N 1
ATOM 2282 C CA . ILE A 1 299 ? -24.328 20.688 5.543 1 77.06 299 ILE A CA 1
ATOM 2283 C C . ILE A 1 299 ? -23.938 19.984 6.836 1 77.06 299 ILE A C 1
ATOM 2285 O O . ILE A 1 299 ? -24.219 20.469 7.934 1 77.06 299 ILE A O 1
ATOM 2289 N N . THR A 1 300 ? -23.391 18.812 6.672 1 86.69 300 THR A N 1
ATOM 2290 C CA . THR A 1 300 ? -22.859 18.062 7.812 1 86.69 300 THR A CA 1
ATOM 2291 C C . THR A 1 300 ? -21.406 18.422 8.07 1 86.69 300 THR A C 1
ATOM 2293 O O . THR A 1 300 ? -20.781 19.109 7.262 1 86.69 300 THR A O 1
ATOM 2296 N N . PHE A 1 301 ? -20.984 18.234 9.227 1 88.12 301 PHE A N 1
ATOM 2297 C CA . PHE A 1 301 ? -19.578 18.406 9.586 1 88.12 301 PHE A CA 1
ATOM 2298 C C . PHE A 1 301 ? -19.109 17.281 10.492 1 88.12 301 PHE A C 1
ATOM 2300 O O . PHE A 1 301 ? -19.922 16.516 11.023 1 88.12 301 PHE A O 1
ATOM 2307 N N . ASN A 1 302 ? -17.812 17.125 10.555 1 89.25 302 ASN A N 1
ATOM 2308 C CA . ASN A 1 302 ? -17.203 16.094 11.391 1 89.25 302 ASN A CA 1
ATOM 2309 C C . ASN A 1 302 ? -17.234 16.484 12.867 1 89.25 302 ASN A C 1
ATOM 2311 O O . ASN A 1 302 ? -16.734 17.531 13.25 1 89.25 302 ASN A O 1
ATOM 2315 N N . LEU A 1 303 ? -17.781 15.648 13.672 1 91.94 303 LEU A N 1
ATOM 2316 C CA . LEU A 1 303 ? -17.953 15.93 15.086 1 91.94 303 LEU A CA 1
ATOM 2317 C C . LEU A 1 303 ? -16.625 15.852 15.828 1 91.94 303 LEU A C 1
ATOM 2319 O O . LEU A 1 303 ? -16.547 16.188 17.016 1 91.94 303 LEU A O 1
ATOM 2323 N N . ASN A 1 304 ? -15.578 15.516 15.094 1 92.44 304 ASN A N 1
ATOM 2324 C CA . ASN A 1 304 ? -14.234 15.516 15.656 1 92.44 304 ASN A CA 1
ATOM 2325 C C . ASN A 1 304 ? -13.336 16.516 14.945 1 92.44 304 ASN A C 1
ATOM 2327 O O . ASN A 1 304 ? -12.109 16.359 14.914 1 92.44 304 ASN A O 1
ATOM 2331 N N . SER A 1 305 ? -13.977 17.469 14.367 1 94.94 305 SER A N 1
ATOM 2332 C CA . SER A 1 305 ? -13.219 18.562 13.766 1 94.94 305 SER A CA 1
ATOM 2333 C C . SER A 1 305 ? -12.672 19.516 14.828 1 94.94 305 SER A C 1
ATOM 2335 O O . SER A 1 305 ? -13.117 19.484 15.977 1 94.94 305 SER A O 1
ATOM 2337 N N . ALA A 1 306 ? -11.773 20.344 14.43 1 97.62 306 ALA A N 1
ATOM 2338 C CA . ALA A 1 306 ? -11.039 21.203 15.352 1 97.62 306 ALA A CA 1
ATOM 2339 C C . ALA A 1 306 ? -11.984 22.094 16.156 1 97.62 306 ALA A C 1
ATOM 2341 O O . ALA A 1 306 ? -11.922 22.109 17.391 1 97.62 306 ALA A O 1
ATOM 2342 N N . PRO A 1 307 ? -12.984 22.797 15.523 1 97.94 307 PRO A N 1
ATOM 2343 C CA . PRO A 1 307 ? -13.867 23.656 16.328 1 97.94 307 PRO A CA 1
ATOM 2344 C C . PRO A 1 307 ? -14.727 22.859 17.297 1 97.94 307 PRO A C 1
ATOM 2346 O O . PRO A 1 307 ? -15.039 23.344 18.391 1 97.94 307 PRO A O 1
ATOM 2349 N N . VAL A 1 308 ? -15.07 21.641 16.938 1 97.19 308 VAL A N 1
ATOM 2350 C CA . VAL A 1 308 ? -15.914 20.797 17.797 1 97.19 308 VAL A CA 1
ATOM 2351 C C . VAL A 1 308 ? -15.102 20.281 18.969 1 97.19 308 VAL A C 1
ATOM 2353 O O . VAL A 1 308 ? -15.57 20.297 20.109 1 97.19 308 VAL A O 1
ATOM 2356 N N . VAL A 1 309 ? -13.906 19.828 18.688 1 97.25 309 VAL A N 1
ATOM 2357 C CA . VAL A 1 309 ? -13.031 19.328 19.75 1 97.25 309 VAL A CA 1
ATOM 2358 C C . VAL A 1 309 ? -12.727 20.453 20.734 1 97.25 309 VAL A C 1
ATOM 2360 O O . VAL A 1 309 ? -12.719 20.219 21.953 1 97.25 309 VAL A O 1
ATOM 2363 N N . LEU A 1 310 ? -12.516 21.641 20.219 1 98.31 310 LEU A N 1
ATOM 2364 C CA . LEU A 1 310 ? -12.266 22.797 21.078 1 98.31 310 LEU A CA 1
ATOM 2365 C C . LEU A 1 310 ? -13.516 23.156 21.891 1 98.31 310 LEU A C 1
ATOM 2367 O O . LEU A 1 310 ? -13.422 23.469 23.078 1 98.31 310 LEU A O 1
ATOM 2371 N N . HIS A 1 311 ? -14.711 23.109 21.281 1 97.94 311 HIS A N 1
ATOM 2372 C CA . HIS A 1 311 ? -15.969 23.344 21.984 1 97.94 311 HIS A CA 1
ATOM 2373 C C . HIS A 1 311 ? -16.141 22.359 23.141 1 97.94 311 HIS A C 1
ATOM 2375 O O . HIS A 1 311 ? -16.469 22.766 24.266 1 97.94 311 HIS A O 1
ATOM 2381 N N . GLN A 1 312 ? -15.891 21.109 22.812 1 96.75 312 GLN A N 1
ATOM 2382 C CA . GLN A 1 312 ? -15.969 20.078 23.844 1 96.75 312 GLN A CA 1
ATOM 2383 C C . GLN A 1 312 ? -14.992 20.359 24.984 1 96.75 312 GLN A C 1
ATOM 2385 O O . GLN A 1 312 ? -15.328 20.188 26.156 1 96.75 312 GLN A O 1
ATOM 2390 N N . GLU A 1 313 ? -13.82 20.766 24.609 1 96.69 313 GLU A N 1
ATOM 2391 C CA . GLU A 1 313 ? -12.797 21.016 25.625 1 96.69 313 GLU A CA 1
ATOM 2392 C C . GLU A 1 313 ? -13.211 22.141 26.562 1 96.69 313 GLU A C 1
ATOM 2394 O O . GLU A 1 313 ? -13.023 22.062 27.781 1 96.69 313 GLU A O 1
ATOM 2399 N N . PHE A 1 314 ? -13.844 23.188 26.125 1 96.81 314 PHE A N 1
ATOM 2400 C CA . PHE A 1 314 ? -14.273 24.344 26.922 1 96.81 314 PHE 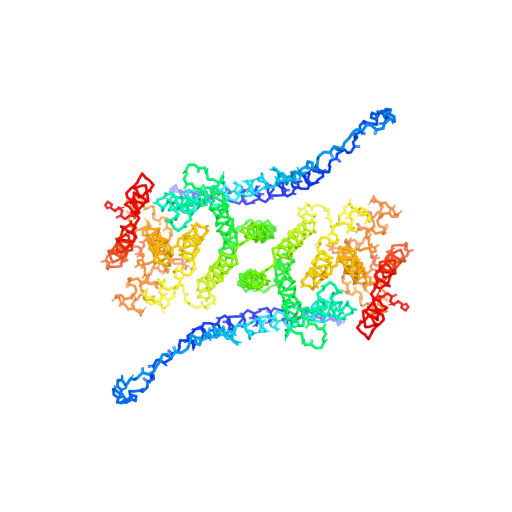A CA 1
ATOM 2401 C C . PHE A 1 314 ? -15.508 24 27.734 1 96.81 314 PHE A C 1
ATOM 2403 O O . PHE A 1 314 ? -15.625 24.406 28.891 1 96.81 314 PHE A O 1
ATOM 2410 N N . LEU A 1 315 ? -16.406 23.312 27.141 1 95.94 315 LEU A N 1
ATOM 2411 C CA . LEU A 1 315 ? -17.703 23 27.75 1 95.94 315 LEU A CA 1
ATOM 2412 C C . LEU A 1 315 ? -17.578 21.859 28.75 1 95.94 315 LEU A C 1
ATOM 2414 O O . LEU A 1 315 ? -18.203 21.891 29.812 1 95.94 315 LEU A O 1
ATOM 2418 N N . GLY A 1 316 ? -16.734 20.906 28.422 1 96.25 316 GLY A N 1
ATOM 2419 C CA . GLY A 1 316 ? -16.656 19.641 29.141 1 96.25 316 GLY A CA 1
ATOM 2420 C C . GLY A 1 316 ? -17.391 18.516 28.453 1 96.25 316 GLY A C 1
ATOM 2421 O O . GLY A 1 316 ? -18.422 18.734 27.797 1 96.25 316 GLY A O 1
ATOM 2422 N N . ARG A 1 317 ? -16.953 17.312 28.609 1 94.62 317 ARG A N 1
ATOM 2423 C CA . ARG A 1 317 ? -17.438 16.141 27.906 1 94.62 317 ARG A CA 1
ATOM 2424 C C . ARG A 1 317 ? -18.906 15.875 28.219 1 94.62 317 ARG A C 1
ATOM 2426 O O . ARG A 1 317 ? -19.703 15.656 27.297 1 94.62 317 ARG A O 1
ATOM 2433 N N . ASP A 1 318 ? -19.312 15.93 29.469 1 94.81 318 ASP A N 1
ATOM 2434 C CA . ASP A 1 318 ? -20.672 15.594 29.875 1 94.81 318 ASP A CA 1
ATOM 2435 C C . ASP A 1 318 ? -21.688 16.547 29.25 1 94.81 318 ASP A C 1
ATOM 2437 O O . ASP A 1 318 ? -22.719 16.109 28.734 1 94.81 318 ASP A O 1
ATOM 2441 N N . LEU A 1 319 ? -21.359 17.766 29.297 1 95.94 319 LEU A N 1
ATOM 2442 C CA . LEU A 1 319 ? -22.266 18.766 28.75 1 95.94 319 LEU A CA 1
ATOM 2443 C C . LEU A 1 319 ? -22.344 18.656 27.234 1 95.94 319 LEU A C 1
ATOM 2445 O O . LEU A 1 319 ? -23.406 18.859 26.641 1 95.94 319 LEU A O 1
ATOM 2449 N N . TRP A 1 320 ? -21.219 18.344 26.625 1 95.38 320 TRP A N 1
ATOM 2450 C CA . TRP A 1 320 ? -21.219 18.172 25.172 1 95.38 320 TRP A CA 1
ATOM 2451 C C . TRP A 1 320 ? -22.094 17 24.766 1 95.38 320 TRP A C 1
ATOM 2453 O O . TRP A 1 320 ? -22.875 17.109 23.812 1 95.38 320 TRP A O 1
ATOM 2463 N N . ILE A 1 321 ? -22.016 15.891 25.5 1 93.62 321 ILE A N 1
ATOM 2464 C CA . ILE A 1 321 ? -22.828 14.719 25.203 1 93.62 321 ILE A CA 1
ATOM 2465 C C . ILE A 1 321 ? -24.312 15.062 25.375 1 93.62 321 ILE A C 1
ATOM 2467 O O . ILE A 1 321 ? -25.156 14.609 24.594 1 93.62 321 ILE A O 1
ATOM 2471 N N . LYS A 1 322 ? -24.594 15.836 26.344 1 94.62 322 LYS A N 1
ATOM 2472 C CA . LYS A 1 322 ? -25.969 16.297 26.547 1 94.62 322 LYS A CA 1
ATOM 2473 C C . LYS A 1 322 ? -26.469 17.109 25.359 1 94.62 322 LYS A C 1
ATOM 2475 O O . LYS A 1 322 ? -27.594 16.906 24.891 1 94.62 322 LYS A O 1
ATOM 2480 N N . GLN A 1 323 ? -25.594 18 24.844 1 94.94 323 GLN A N 1
ATOM 2481 C CA . GLN A 1 323 ? -25.953 18.812 23.672 1 94.94 323 GLN A CA 1
ATOM 2482 C C . GLN A 1 323 ? -26.203 17.938 22.453 1 94.94 323 GLN A C 1
ATOM 2484 O O . GLN A 1 323 ? -27.109 18.203 21.672 1 94.94 323 GLN A O 1
ATOM 2489 N N . ILE A 1 324 ? -25.391 16.938 22.312 1 93.62 324 ILE A N 1
ATOM 2490 C CA . ILE A 1 324 ? -25.547 16.016 21.188 1 93.62 324 ILE A CA 1
ATOM 2491 C C . ILE A 1 324 ? -26.875 15.281 21.312 1 93.62 324 ILE A C 1
ATOM 2493 O O . ILE A 1 324 ? -27.609 15.141 20.328 1 93.62 324 ILE A O 1
ATOM 2497 N N . ARG A 1 325 ? -27.188 14.875 22.484 1 92.19 325 ARG A N 1
ATOM 2498 C CA . ARG A 1 325 ? -28.453 14.172 22.719 1 92.19 325 ARG A CA 1
ATOM 2499 C C . ARG A 1 325 ? -29.641 15.07 22.422 1 92.19 325 ARG A C 1
ATOM 2501 O O . ARG A 1 325 ? -30.641 14.625 21.828 1 92.19 325 ARG A O 1
ATOM 2508 N N . GLU A 1 326 ? -29.516 16.234 22.828 1 93.44 326 GLU A N 1
ATOM 2509 C CA . GLU A 1 326 ? -30.578 17.203 22.625 1 93.44 326 GLU A CA 1
ATOM 2510 C C . GLU A 1 326 ? -30.766 17.516 21.141 1 93.44 326 GLU A C 1
ATOM 2512 O O . GLU A 1 326 ? -31.859 17.891 20.719 1 93.44 326 GLU A O 1
ATOM 2517 N N . ALA A 1 327 ? -29.672 17.375 20.438 1 92.5 327 ALA A N 1
ATOM 2518 C CA . ALA A 1 327 ? -29.719 17.672 19.016 1 92.5 327 ALA A CA 1
ATOM 2519 C C . ALA A 1 327 ? -30.172 16.453 18.219 1 92.5 327 ALA A C 1
ATOM 2521 O O . ALA A 1 327 ? -30.281 16.516 16.984 1 92.5 327 ALA A O 1
ATOM 2522 N N . GLN A 1 328 ? -30.359 15.383 18.844 1 89.25 328 GLN A N 1
ATOM 2523 C CA . GLN A 1 328 ? -30.859 14.188 18.172 1 89.25 328 GLN A CA 1
ATOM 2524 C C . GLN A 1 328 ? -32.375 14.258 18 1 89.25 328 GLN A C 1
ATOM 2526 O O . GLN A 1 328 ? -33.125 14.422 18.969 1 89.25 328 GLN A O 1
ATOM 2531 N N . GLU A 1 329 ? -32.812 14.367 16.734 1 82.75 329 GLU A N 1
ATOM 2532 C CA . GLU A 1 329 ? -34.25 14.391 16.406 1 82.75 329 GLU A CA 1
ATOM 2533 C C . GLU A 1 329 ? -34.656 13.172 15.594 1 82.75 329 GLU A C 1
ATOM 2535 O O . GLU A 1 329 ? -34.188 12.992 14.461 1 82.75 329 GLU A O 1
ATOM 2540 N N . LYS A 1 330 ? -35.562 12.375 16.062 1 84.06 330 LYS A N 1
ATOM 2541 C CA . LYS A 1 330 ? -36.094 11.195 15.383 1 84.06 330 LYS A CA 1
ATOM 2542 C C . LYS A 1 330 ? -34.969 10.273 14.93 1 84.06 330 LYS A C 1
ATOM 2544 O O . LYS A 1 330 ? -34.969 9.812 13.789 1 84.06 330 LYS A O 1
ATOM 2549 N N . GLY A 1 331 ? -33.938 10.273 15.727 1 77.31 331 GLY A N 1
ATOM 2550 C CA . GLY A 1 331 ? -32.906 9.312 15.445 1 77.31 331 GLY A CA 1
ATOM 2551 C C . GLY A 1 331 ? -31.797 9.875 14.555 1 77.31 331 GLY A C 1
ATOM 2552 O O . GLY A 1 331 ? -30.859 9.164 14.203 1 77.31 331 GLY A O 1
ATOM 2553 N N . ARG A 1 332 ? -32.031 11.125 14.086 1 83.75 332 ARG A N 1
ATOM 2554 C CA . ARG A 1 332 ? -31.016 11.75 13.25 1 83.75 332 ARG A CA 1
ATOM 2555 C C . ARG A 1 332 ? -30.438 12.984 13.93 1 83.75 332 ARG A C 1
ATOM 2557 O O . ARG A 1 332 ? -31.141 13.695 14.648 1 83.75 332 ARG A O 1
ATOM 2564 N N . LEU A 1 333 ? -29.219 13.188 13.695 1 88.56 333 LEU A N 1
ATOM 2565 C CA . LEU A 1 333 ? -28.531 14.328 14.281 1 88.56 333 LEU A CA 1
ATOM 2566 C C . LEU A 1 333 ? -28.859 15.609 13.539 1 88.56 333 LEU A C 1
ATOM 2568 O O . LEU A 1 333 ? -28.797 15.656 12.305 1 88.56 333 LEU A O 1
ATOM 2572 N N . ASP A 1 334 ? -29.297 16.516 14.227 1 91.25 334 ASP A N 1
ATOM 2573 C CA . ASP A 1 334 ? -29.562 17.828 13.672 1 91.25 334 ASP A CA 1
ATOM 2574 C C . ASP A 1 334 ? -28.297 18.688 13.641 1 91.25 334 ASP A C 1
ATOM 2576 O O . ASP A 1 334 ? -27.984 19.391 14.609 1 91.25 334 ASP A O 1
ATOM 2580 N N . TYR A 1 335 ? -27.656 18.719 12.586 1 92.06 335 TYR A N 1
ATOM 2581 C CA . TYR A 1 335 ? -26.375 19.406 12.461 1 92.06 335 TYR A CA 1
ATOM 2582 C C . TYR A 1 335 ? -26.547 20.922 12.516 1 92.06 335 TYR A C 1
ATOM 2584 O O . TYR A 1 335 ? -25.656 21.641 12.969 1 92.06 335 TYR A O 1
ATOM 2592 N N . ALA A 1 336 ? -27.641 21.328 12.062 1 91.38 336 ALA A N 1
ATOM 2593 C CA . ALA A 1 336 ? -27.891 22.766 12.125 1 91.38 336 ALA A CA 1
ATOM 2594 C C . ALA A 1 336 ? -27.969 23.25 13.57 1 91.38 336 ALA A C 1
ATOM 2596 O O . ALA A 1 336 ? -27.375 24.266 13.914 1 91.38 336 ALA A O 1
ATOM 2597 N N . LYS A 1 337 ? -28.672 22.5 14.383 1 92.88 337 LYS A N 1
ATOM 2598 C CA . LYS A 1 337 ? -28.781 22.844 15.797 1 92.88 337 LYS A CA 1
ATOM 2599 C C . LYS A 1 337 ? -27.422 22.781 16.484 1 92.88 337 LYS A C 1
ATOM 2601 O O . LYS A 1 337 ? -27.078 23.688 17.25 1 92.88 337 LYS A O 1
ATOM 2606 N N . LEU A 1 338 ? -26.703 21.812 16.188 1 94 338 LEU A N 1
ATOM 2607 C CA . LEU A 1 338 ? -25.375 21.656 16.781 1 94 338 LEU A CA 1
ATOM 2608 C C . LEU A 1 338 ? -24.438 22.781 16.328 1 94 338 LEU A C 1
ATOM 2610 O O . LEU A 1 338 ? -23.656 23.297 17.125 1 94 338 LEU A O 1
ATOM 2614 N N . ARG A 1 339 ? -24.547 23.062 15.086 1 94.88 339 ARG A N 1
ATOM 2615 C CA . ARG A 1 339 ? -23.719 24.125 14.523 1 94.88 339 ARG A CA 1
ATOM 2616 C C . ARG A 1 339 ? -23.953 25.438 15.273 1 94.88 339 ARG A C 1
ATOM 2618 O O . ARG A 1 339 ? -22.984 26.125 15.625 1 94.88 339 ARG A O 1
ATOM 2625 N N . GLU A 1 340 ? -25.172 25.688 15.539 1 93.69 340 GLU A N 1
ATOM 2626 C CA . GLU A 1 340 ? -25.516 26.922 16.25 1 93.69 340 GLU A CA 1
ATOM 2627 C C . GLU A 1 340 ? -24.953 26.891 17.672 1 93.69 340 GLU A C 1
ATOM 2629 O O . GLU A 1 340 ? -24.453 27.906 18.156 1 93.69 340 GLU A O 1
ATOM 2634 N N . THR A 1 341 ? -25.078 25.781 18.234 1 94.81 341 THR A N 1
ATOM 2635 C CA . THR A 1 341 ? -24.578 25.625 19.594 1 94.81 341 THR A CA 1
ATOM 2636 C C . THR A 1 341 ? -23.062 25.828 19.656 1 94.81 341 THR A C 1
ATOM 2638 O O . THR A 1 341 ? -22.547 26.5 20.547 1 94.81 341 THR A O 1
ATOM 2641 N N . ILE A 1 342 ? -22.359 25.312 18.734 1 96.06 342 ILE A N 1
ATOM 2642 C CA . ILE A 1 342 ? -20.906 25.391 18.688 1 96.06 342 ILE A CA 1
ATOM 2643 C C . ILE A 1 342 ? -20.469 26.812 18.359 1 96.06 342 ILE A C 1
ATOM 2645 O O . ILE A 1 342 ? -19.531 27.344 18.953 1 96.06 342 ILE A O 1
ATOM 2649 N N . LYS A 1 343 ? -21.188 27.453 17.5 1 95.19 343 LYS A N 1
ATOM 2650 C CA . LYS A 1 343 ? -20.875 28.828 17.094 1 95.19 343 LYS A CA 1
ATOM 2651 C C . LYS A 1 343 ? -21.078 29.781 18.266 1 95.19 343 LYS A C 1
ATOM 2653 O O . LYS A 1 343 ? -20.359 30.797 18.359 1 95.19 343 LYS A O 1
ATOM 2658 N N . ALA A 1 344 ? -22.047 29.422 19.062 1 95.19 344 ALA A N 1
ATOM 2659 C CA . ALA A 1 344 ? -22.344 30.281 20.203 1 95.19 344 ALA A CA 1
ATOM 2660 C C . ALA A 1 344 ? -21.25 30.188 21.266 1 95.19 344 ALA A C 1
ATOM 2662 O O . ALA A 1 344 ? -21.109 31.094 22.094 1 95.19 344 ALA A O 1
ATOM 2663 N N . GLY A 1 345 ? -20.422 29.156 21.234 1 95.06 345 GLY A N 1
ATOM 2664 C CA . GLY A 1 345 ? -19.328 28.984 22.172 1 95.06 345 GLY A CA 1
ATOM 2665 C C . GLY A 1 345 ? -18 29.531 21.656 1 95.06 345 GLY A C 1
ATOM 2666 O O . GLY A 1 345 ? -18 30.406 20.781 1 95.06 345 GLY A O 1
ATOM 2667 N N . LYS A 1 346 ? -16.891 29.062 22.25 1 96.94 346 LYS A N 1
ATOM 2668 C CA . LYS A 1 346 ? -15.57 29.578 21.906 1 96.94 346 LYS A CA 1
ATOM 2669 C C . LYS A 1 346 ? -14.859 28.641 20.938 1 96.94 346 LYS A C 1
ATOM 2671 O O . LYS A 1 346 ? -13.711 28.891 20.547 1 96.94 346 LYS A O 1
ATOM 2676 N N . GLY A 1 347 ? -15.516 27.578 20.547 1 97.81 347 GLY A N 1
ATOM 2677 C CA . GLY A 1 347 ? -14.883 26.578 19.703 1 97.81 347 GLY A CA 1
ATOM 2678 C C . GLY A 1 347 ? -14.422 27.125 18.359 1 97.81 347 GLY A C 1
ATOM 2679 O O . GLY A 1 347 ? -13.273 26.906 17.953 1 97.81 347 GLY A O 1
ATOM 2680 N N . VAL A 1 348 ? -15.242 27.828 17.672 1 97.5 348 VAL A N 1
ATOM 2681 C CA . VAL A 1 348 ? -14.969 28.328 16.328 1 97.5 348 VAL A CA 1
ATOM 2682 C C . VAL A 1 348 ? -13.883 29.391 16.375 1 97.5 348 VAL A C 1
ATOM 2684 O O . VAL A 1 348 ? -12.891 29.328 15.641 1 97.5 348 VAL A O 1
ATOM 2687 N N . THR A 1 349 ? -13.969 30.359 17.297 1 97.38 349 THR A N 1
ATOM 2688 C CA . THR A 1 349 ? -12.992 31.438 17.406 1 97.38 349 THR A CA 1
ATOM 2689 C C . THR A 1 349 ? -11.625 30.891 17.797 1 97.38 349 THR A C 1
ATOM 2691 O O . THR A 1 349 ? -10.602 31.328 17.281 1 97.38 349 THR A O 1
ATOM 2694 N N . SER A 1 350 ? -11.641 29.969 18.688 1 98.19 350 SER A N 1
ATOM 2695 C CA . SER A 1 350 ? -10.383 29.359 19.109 1 98.19 350 SER A CA 1
ATOM 2696 C C . SER A 1 350 ? -9.742 28.562 17.969 1 98.19 350 SER A C 1
ATOM 2698 O O . SER A 1 350 ? -8.516 28.516 17.844 1 98.19 350 SER A O 1
ATOM 2700 N N . ALA A 1 351 ? -10.547 27.875 17.156 1 98.38 351 ALA A N 1
ATOM 2701 C CA . ALA A 1 351 ? -10.023 27.172 15.992 1 98.38 351 ALA A CA 1
ATOM 2702 C C . ALA A 1 351 ? -9.422 28.141 14.984 1 98.38 351 ALA A C 1
ATOM 2704 O O . ALA A 1 351 ? -8.414 27.828 14.344 1 98.38 351 ALA A O 1
ATOM 2705 N N . ILE A 1 352 ? -10.039 29.297 14.836 1 97.94 352 ILE A N 1
ATOM 2706 C CA . ILE A 1 352 ? -9.508 30.344 13.961 1 97.94 352 ILE A CA 1
ATOM 2707 C C . ILE A 1 352 ? -8.141 30.797 14.461 1 97.94 352 ILE A C 1
ATOM 2709 O O . ILE A 1 352 ? -7.188 30.906 13.688 1 97.94 352 ILE A O 1
ATOM 2713 N N . ASP A 1 353 ? -8.047 31.016 15.742 1 98.25 353 ASP A N 1
ATOM 2714 C CA . ASP A 1 353 ? -6.77 31.406 16.344 1 98.25 353 ASP A CA 1
ATOM 2715 C C . ASP A 1 353 ? -5.711 30.328 16.125 1 98.25 353 ASP A C 1
ATOM 2717 O O . ASP A 1 353 ? -4.555 30.625 15.836 1 98.25 353 ASP A O 1
ATOM 2721 N N . LEU A 1 354 ? -6.145 29.078 16.297 1 98.62 354 LEU A N 1
ATOM 2722 C CA . LEU A 1 354 ? -5.23 27.969 16.094 1 98.62 354 LEU A CA 1
ATOM 2723 C C . LEU A 1 354 ? -4.758 27.891 14.656 1 98.62 354 LEU A C 1
ATOM 2725 O O . LEU A 1 354 ? -3.586 27.609 14.391 1 98.62 354 LEU A O 1
ATOM 2729 N N . CYS A 1 355 ? -5.648 28.109 13.711 1 98.12 355 CYS A N 1
ATOM 2730 C CA . CYS A 1 355 ? -5.312 28.156 12.297 1 98.12 355 CYS A CA 1
ATOM 2731 C C . CYS A 1 355 ? -4.262 29.219 12.016 1 98.12 355 CYS A C 1
ATOM 2733 O O . CYS A 1 355 ? -3.26 28.953 11.352 1 98.12 355 CYS A O 1
ATOM 2735 N N . ARG A 1 356 ? -4.449 30.422 12.586 1 98.12 356 ARG A N 1
ATOM 2736 C CA . ARG A 1 356 ? -3.529 31.531 12.422 1 98.12 356 ARG A CA 1
ATOM 2737 C C . ARG A 1 356 ? -2.184 31.25 13.078 1 98.12 356 ARG A C 1
ATOM 2739 O O . ARG A 1 356 ? -1.135 31.625 12.547 1 98.12 356 ARG A O 1
ATOM 2746 N N . TYR A 1 357 ? -2.27 30.609 14.203 1 98.62 357 TYR A N 1
ATOM 2747 C CA . TYR A 1 357 ? -1.041 30.219 14.883 1 98.62 357 TYR A CA 1
ATOM 2748 C C . TYR A 1 357 ? -0.163 29.359 13.977 1 98.62 357 TYR A C 1
ATOM 2750 O O . TYR A 1 357 ? 1.024 29.641 13.805 1 98.62 357 TYR A O 1
ATOM 2758 N N . HIS A 1 358 ? -0.721 28.344 13.414 1 98.69 358 HIS A N 1
ATOM 2759 C CA . HIS A 1 358 ? 0.037 27.469 12.523 1 98.69 358 HIS A CA 1
ATOM 2760 C C . HIS A 1 358 ? 0.464 28.219 11.258 1 98.69 358 HIS A C 1
ATOM 2762 O O . HIS A 1 358 ? 1.562 28 10.742 1 98.69 358 HIS A O 1
ATOM 2768 N N . GLY A 1 359 ? -0.395 29.094 10.766 1 98.31 359 GLY A N 1
ATOM 2769 C CA . GLY A 1 359 ? 0.005 29.938 9.648 1 98.31 359 GLY A CA 1
ATOM 2770 C C . GLY A 1 359 ? 1.227 30.781 9.953 1 98.31 359 GLY A C 1
ATOM 2771 O O . GLY A 1 359 ? 2.168 30.828 9.156 1 98.31 359 GLY A O 1
ATOM 2772 N N . ASN A 1 360 ? 1.257 31.422 11.078 1 98.5 360 ASN A N 1
ATOM 2773 C CA . ASN A 1 360 ? 2.373 32.25 11.492 1 98.5 360 ASN A CA 1
ATOM 2774 C C . ASN A 1 360 ? 3.658 31.453 11.648 1 98.5 360 ASN A C 1
ATOM 2776 O O . ASN A 1 360 ? 4.738 31.906 11.273 1 98.5 360 ASN A O 1
ATOM 2780 N N . LYS A 1 361 ? 3.508 30.281 12.195 1 98.75 361 LYS A N 1
ATOM 2781 C CA . LYS A 1 361 ? 4.672 29.406 12.344 1 98.75 361 LYS A CA 1
ATOM 2782 C C . LYS A 1 361 ? 5.23 28.984 10.992 1 98.75 361 LYS A C 1
ATOM 2784 O O . LYS A 1 361 ? 6.445 28.859 10.82 1 98.75 361 LYS A O 1
ATOM 2789 N N . ALA A 1 362 ? 4.336 28.688 10.039 1 98.56 362 ALA A N 1
ATOM 2790 C CA . ALA A 1 362 ? 4.781 28.375 8.688 1 98.56 362 ALA A CA 1
ATOM 2791 C C . ALA A 1 362 ? 5.547 29.531 8.07 1 98.56 362 ALA A C 1
ATOM 2793 O O . ALA A 1 362 ? 6.602 29.344 7.461 1 98.56 362 ALA A O 1
ATOM 2794 N N . LEU A 1 363 ? 5.07 30.812 8.289 1 98.31 363 LEU A N 1
ATOM 2795 C CA . LEU A 1 363 ? 5.727 32 7.773 1 98.31 363 LEU A CA 1
ATOM 2796 C C . LEU A 1 363 ? 7.09 32.219 8.43 1 98.31 363 LEU A C 1
ATOM 2798 O O . LEU A 1 363 ? 8.055 32.594 7.762 1 98.31 363 LEU A O 1
ATOM 2802 N N . GLU A 1 364 ? 7.148 31.953 9.688 1 98.56 364 GLU A N 1
ATOM 2803 C CA . GLU A 1 364 ? 8.414 32.062 10.414 1 98.56 364 GLU A CA 1
ATOM 2804 C C . GLU A 1 364 ? 9.453 31.094 9.844 1 98.56 364 GLU A C 1
ATOM 2806 O O . GLU A 1 364 ? 10.625 31.453 9.703 1 98.56 364 GLU A O 1
ATOM 2811 N N . ALA A 1 365 ? 9.062 29.875 9.539 1 98.44 365 ALA A N 1
ATOM 2812 C CA . ALA A 1 365 ? 9.969 28.891 8.961 1 98.44 365 ALA A CA 1
ATOM 2813 C C . ALA A 1 365 ? 10.516 29.359 7.617 1 98.44 365 ALA A C 1
ATOM 2815 O O . ALA A 1 365 ? 11.672 29.094 7.285 1 98.44 365 ALA A O 1
ATOM 2816 N N . LEU A 1 366 ? 9.75 30.125 6.863 1 98.06 366 LEU A N 1
ATOM 2817 C CA . LEU A 1 366 ? 10.133 30.578 5.527 1 98.06 366 LEU A CA 1
ATOM 2818 C C . LEU A 1 366 ? 11.195 31.672 5.602 1 98.06 366 LEU A C 1
ATOM 2820 O O . LEU A 1 366 ? 11.883 31.938 4.617 1 98.06 366 LEU A O 1
ATOM 2824 N N . GLU A 1 367 ? 11.336 32.312 6.762 1 96.81 367 GLU A N 1
ATOM 2825 C CA . GLU A 1 367 ? 12.305 33.375 6.922 1 96.81 367 GLU A CA 1
ATOM 2826 C C . GLU A 1 367 ? 13.734 32.875 6.734 1 96.81 367 GLU A C 1
ATOM 2828 O O . GLU A 1 367 ? 14.641 33.656 6.438 1 96.81 367 GLU A O 1
ATOM 2833 N N . SER A 1 368 ? 13.883 31.578 6.891 1 94.19 368 SER A N 1
ATOM 2834 C CA . SER A 1 368 ? 15.203 30.984 6.758 1 94.19 368 SER A CA 1
ATOM 2835 C C . SER A 1 368 ? 15.562 30.75 5.293 1 94.19 368 SER A C 1
ATOM 2837 O O . SER A 1 368 ? 16.703 30.391 4.973 1 94.19 368 SER A O 1
ATOM 2839 N N . PHE A 1 369 ? 14.641 30.938 4.379 1 96.44 369 PHE A N 1
ATOM 2840 C CA . PHE A 1 369 ? 14.867 30.781 2.947 1 96.44 369 PHE A CA 1
ATOM 2841 C C . PHE A 1 369 ? 15.102 32.125 2.283 1 96.44 369 PHE A C 1
ATOM 2843 O O . PHE A 1 369 ? 14.531 33.156 2.709 1 96.44 369 PHE A O 1
ATOM 2850 N N . PRO A 1 370 ? 15.961 32.219 1.253 1 95.19 370 PRO A N 1
ATOM 2851 C CA . PRO A 1 370 ? 16.203 33.469 0.578 1 95.19 370 PRO A CA 1
ATOM 2852 C C . PRO A 1 370 ? 14.945 34.062 -0.068 1 95.19 370 PRO A C 1
ATOM 2854 O O . PRO A 1 370 ? 14.086 33.312 -0.531 1 95.19 370 PRO A O 1
ATOM 2857 N N . PRO A 1 371 ? 14.891 35.375 -0.086 1 95.31 371 PRO A N 1
ATOM 2858 C CA . PRO A 1 371 ? 13.758 36 -0.785 1 95.31 371 PRO A CA 1
ATOM 2859 C C . PRO A 1 371 ? 13.688 35.594 -2.258 1 95.31 371 PRO A C 1
ATOM 2861 O O . PRO A 1 371 ? 14.719 35.562 -2.941 1 95.31 371 PRO A O 1
ATOM 2864 N N . SER A 1 372 ? 12.609 35.219 -2.703 1 92.06 372 SER A N 1
ATOM 2865 C CA . SER A 1 372 ? 12.352 34.781 -4.074 1 92.06 372 SER A CA 1
ATOM 2866 C C . SER A 1 372 ? 10.859 34.75 -4.379 1 92.06 372 SER A C 1
ATOM 2868 O O . SER A 1 372 ? 10.031 34.906 -3.477 1 92.06 372 SER A O 1
ATOM 2870 N N . GLU A 1 373 ? 10.539 34.688 -5.648 1 90.81 373 GLU A N 1
ATOM 2871 C CA . GLU A 1 373 ? 9.141 34.562 -6.043 1 90.81 373 GLU A CA 1
ATOM 2872 C C . GLU A 1 373 ? 8.539 33.281 -5.48 1 90.81 373 GLU A C 1
ATOM 2874 O O . GLU A 1 373 ? 7.363 33.25 -5.105 1 90.81 373 GLU A O 1
ATOM 2879 N N . ALA A 1 374 ? 9.359 32.281 -5.418 1 93.25 374 ALA A N 1
ATOM 2880 C CA . ALA A 1 374 ? 8.891 31 -4.875 1 93.25 374 ALA A CA 1
ATOM 2881 C C . ALA A 1 374 ? 8.562 31.109 -3.393 1 93.25 374 ALA A C 1
ATOM 2883 O O . ALA A 1 374 ? 7.535 30.609 -2.934 1 93.25 374 ALA A O 1
ATOM 2884 N N . ARG A 1 375 ? 9.422 31.781 -2.648 1 95.88 375 ARG A N 1
ATOM 2885 C CA . ARG A 1 375 ? 9.125 32 -1.235 1 95.88 375 ARG A CA 1
ATOM 2886 C C . ARG A 1 375 ? 7.84 32.812 -1.061 1 95.88 375 ARG A C 1
ATOM 2888 O O . ARG A 1 375 ? 7.008 32.469 -0.215 1 95.88 375 ARG A O 1
ATOM 2895 N N . SER A 1 376 ? 7.695 33.844 -1.878 1 94.62 376 SER A N 1
ATOM 2896 C CA . SER A 1 376 ? 6.496 34.688 -1.821 1 94.62 376 SER A CA 1
ATOM 2897 C C . SER A 1 376 ? 5.246 33.875 -2.131 1 94.62 376 SER A C 1
ATOM 2899 O O . SER A 1 376 ? 4.195 34.062 -1.518 1 94.62 376 SER A O 1
ATOM 2901 N N . ALA A 1 377 ? 5.336 33 -3.096 1 92.94 377 ALA A N 1
ATOM 2902 C CA . ALA A 1 377 ? 4.211 32.125 -3.43 1 92.94 377 ALA A CA 1
ATOM 2903 C C . ALA A 1 377 ? 3.826 31.234 -2.244 1 92.94 377 ALA A C 1
ATOM 2905 O O . ALA A 1 377 ? 2.641 31.047 -1.959 1 92.94 377 ALA A O 1
ATOM 2906 N N . LEU A 1 378 ? 4.855 30.688 -1.56 1 94.38 378 LEU A N 1
ATOM 2907 C CA . LEU A 1 378 ? 4.609 29.891 -0.366 1 94.38 378 LEU A CA 1
ATOM 2908 C C . LEU A 1 378 ? 3.928 30.719 0.717 1 94.38 378 LEU A C 1
ATOM 2910 O O . LEU A 1 378 ? 2.998 30.25 1.374 1 94.38 378 LEU A O 1
ATOM 2914 N N . GLU A 1 379 ? 4.395 31.953 0.889 1 95.88 379 GLU A N 1
ATOM 2915 C CA . GLU A 1 379 ? 3.771 32.875 1.844 1 95.88 379 GLU A CA 1
ATOM 2916 C C . GLU A 1 379 ? 2.312 33.125 1.481 1 95.88 379 GLU A C 1
ATOM 2918 O O . GLU A 1 379 ? 1.446 33.156 2.357 1 95.88 379 GLU A O 1
ATOM 2923 N N . ASN A 1 380 ? 2.059 33.312 0.219 1 92.94 380 ASN A N 1
ATOM 2924 C CA . ASN A 1 380 ? 0.704 33.594 -0.249 1 92.94 380 ASN A CA 1
ATOM 2925 C C . ASN A 1 380 ? -0.237 32.438 0.041 1 92.94 380 ASN A C 1
ATOM 2927 O O . ASN A 1 380 ? -1.418 32.625 0.323 1 92.94 380 ASN A O 1
ATOM 2931 N N . ILE A 1 381 ? 0.255 31.219 -0.076 1 92.25 381 ILE A N 1
ATOM 2932 C CA . ILE A 1 381 ? -0.552 30.047 0.253 1 92.25 381 ILE A CA 1
ATOM 2933 C C . ILE A 1 381 ? -0.966 30.094 1.722 1 92.25 381 ILE A C 1
ATOM 2935 O O . ILE A 1 381 ? -2.123 29.828 2.057 1 92.25 381 ILE A O 1
ATOM 2939 N N . VAL A 1 382 ? -0.002 30.484 2.588 1 94.44 382 VAL A N 1
ATOM 2940 C CA . VAL A 1 382 ? -0.29 30.594 4.012 1 94.44 382 VAL A CA 1
ATOM 2941 C C . VAL A 1 382 ? -1.346 31.672 4.246 1 94.44 382 VAL A C 1
ATOM 2943 O O . VAL A 1 382 ? -2.311 31.453 4.98 1 94.44 382 VAL A O 1
ATOM 2946 N N . PHE A 1 383 ? -1.214 32.781 3.58 1 93.06 383 PHE A N 1
ATOM 2947 C CA . PHE A 1 383 ? -2.15 33.906 3.738 1 93.06 383 PHE A CA 1
ATOM 2948 C C . PHE A 1 383 ? -3.545 33.5 3.275 1 93.06 383 PHE A C 1
ATOM 2950 O O . PHE A 1 383 ? -4.543 33.844 3.908 1 93.06 383 PHE A O 1
ATOM 2957 N N . ALA A 1 384 ? -3.604 32.719 2.248 1 90.75 384 ALA A N 1
ATOM 2958 C CA . ALA A 1 384 ? -4.891 32.312 1.711 1 90.75 384 ALA A CA 1
ATOM 2959 C C . ALA A 1 384 ? -5.621 31.391 2.697 1 90.75 384 ALA A C 1
ATOM 2961 O O . ALA A 1 384 ? -6.844 31.453 2.824 1 90.75 384 ALA A O 1
ATOM 2962 N N . VAL A 1 385 ? -4.895 30.578 3.41 1 92.06 385 VAL A N 1
ATOM 2963 C CA . VAL A 1 385 ? -5.48 29.609 4.316 1 92.06 385 VAL A CA 1
ATOM 2964 C C . VAL A 1 385 ? -5.879 30.281 5.625 1 92.06 385 VAL A C 1
ATOM 2966 O O . VAL A 1 385 ? -6.773 29.812 6.332 1 92.06 385 VAL A O 1
ATOM 2969 N N . THR A 1 386 ? -5.246 31.406 5.992 1 94.44 386 THR A N 1
ATOM 2970 C CA . THR A 1 386 ? -5.477 32.031 7.297 1 94.44 386 THR A CA 1
ATOM 2971 C C . THR A 1 386 ? -6.359 33.25 7.168 1 94.44 386 THR A C 1
ATOM 2973 O O . THR A 1 386 ? -6.512 34.031 8.125 1 94.44 386 THR A O 1
ATOM 2976 N N . ARG A 1 387 ? -6.906 33.438 5.973 1 88.5 387 ARG A N 1
ATOM 2977 C CA . ARG A 1 387 ? -7.801 34.594 5.762 1 88.5 387 ARG A CA 1
ATOM 2978 C C . ARG A 1 387 ? -9.25 34.188 6.043 1 88.5 387 ARG A C 1
ATOM 2980 O O . ARG A 1 387 ? -9.789 33.281 5.414 1 88.5 387 ARG A O 1
ATOM 2987 N N . PHE A 1 388 ? -9.75 34.875 7.043 1 87.56 388 PHE A N 1
ATOM 2988 C CA . PHE A 1 388 ? -11.141 34.656 7.41 1 87.56 388 PHE A CA 1
ATOM 2989 C C . PHE A 1 388 ? -11.938 35.969 7.324 1 87.56 388 PHE A C 1
ATOM 2991 O O . PHE A 1 388 ? -11.406 37.031 7.609 1 87.56 388 PHE A O 1
ATOM 2998 N N . SER A 1 389 ? -13.07 36.031 6.582 1 69.81 389 SER A N 1
ATOM 2999 C CA . SER A 1 389 ? -13.938 37.188 6.52 1 69.81 389 SER A CA 1
ATOM 3000 C C . SER A 1 389 ? -14.828 37.281 7.758 1 69.81 389 SER A C 1
ATOM 3002 O O . SER A 1 389 ? -15.164 36.281 8.367 1 69.81 389 SER A O 1
ATOM 3004 N N . MET B 1 1 ? -45.188 -38.656 10.492 1 24.48 1 MET B N 1
ATOM 3005 C CA . MET B 1 1 ? -44.406 -38.188 9.375 1 24.48 1 MET B CA 1
ATOM 3006 C C . MET B 1 1 ? -43.406 -37.094 9.828 1 24.48 1 MET B C 1
ATOM 3008 O O . MET B 1 1 ? -43.812 -35.969 10.078 1 24.48 1 MET B O 1
ATOM 3012 N N . TRP B 1 2 ? -42.438 -37.406 10.625 1 29.48 2 TRP B N 1
ATOM 3013 C CA . TRP B 1 2 ? -41.5 -36.688 11.484 1 29.48 2 TRP B CA 1
ATOM 3014 C C . TRP B 1 2 ? -40.5 -35.875 10.664 1 29.48 2 TRP B C 1
ATOM 3016 O O . TRP B 1 2 ? -39.719 -36.438 9.875 1 29.48 2 TRP B O 1
ATOM 3026 N N . PHE B 1 3 ? -40.938 -34.688 10.172 1 31.36 3 PHE B N 1
ATOM 3027 C CA . PHE B 1 3 ? -40.188 -33.781 9.305 1 31.36 3 PHE B CA 1
ATOM 3028 C C . PHE B 1 3 ? -38.844 -33.406 9.945 1 31.36 3 PHE B C 1
ATOM 3030 O O . PHE B 1 3 ? -38.812 -32.938 11.086 1 31.36 3 PHE B O 1
ATOM 3037 N N . PRO B 1 4 ? -37.781 -34.125 9.617 1 32.38 4 PRO B N 1
ATOM 3038 C CA . PRO B 1 4 ? -36.469 -33.906 10.203 1 32.38 4 PRO B CA 1
ATOM 3039 C C . PRO B 1 4 ? -36 -32.469 10.117 1 32.38 4 PRO B C 1
ATOM 3041 O O . PRO B 1 4 ? -36.375 -31.734 9.18 1 32.38 4 PRO B O 1
ATOM 3044 N N . GLY B 1 5 ? -35.969 -31.75 11.242 1 28.69 5 GLY B N 1
ATOM 3045 C CA . GLY B 1 5 ? -35.594 -30.359 11.484 1 28.69 5 GLY B CA 1
ATOM 3046 C C . GLY B 1 5 ? -34.344 -29.953 10.773 1 28.69 5 GLY B C 1
ATOM 3047 O O . GLY B 1 5 ? -33.5 -30.797 10.461 1 28.69 5 GLY B O 1
ATOM 3048 N N . ARG B 1 6 ? -34.375 -28.891 9.883 1 33.38 6 ARG B N 1
ATOM 3049 C CA . ARG B 1 6 ? -33.344 -28.266 9.07 1 33.38 6 ARG B CA 1
ATOM 3050 C C . ARG B 1 6 ? -32.062 -28.047 9.875 1 33.38 6 ARG B C 1
ATOM 3052 O O . ARG B 1 6 ? -32.125 -27.609 11.031 1 33.38 6 ARG B O 1
ATOM 3059 N N . PRO B 1 7 ? -31 -28.812 9.57 1 34.12 7 PRO B N 1
ATOM 3060 C CA . PRO B 1 7 ? -29.766 -28.656 10.352 1 34.12 7 PRO B CA 1
ATOM 3061 C C . PRO B 1 7 ? -29.344 -27.203 10.492 1 34.12 7 PRO B C 1
ATOM 3063 O O . PRO B 1 7 ? -29.672 -26.375 9.633 1 34.12 7 PRO B O 1
ATOM 3066 N N . PRO B 1 8 ? -29.109 -26.719 11.75 1 34.22 8 PRO B N 1
ATOM 3067 C CA . PRO B 1 8 ? -28.781 -25.328 12.047 1 34.22 8 PRO B CA 1
ATOM 3068 C C . PRO B 1 8 ? -27.656 -24.766 11.172 1 34.22 8 PRO B C 1
ATOM 3070 O O . PRO B 1 8 ? -26.828 -25.531 10.688 1 34.22 8 PRO B O 1
ATOM 3073 N N . PRO B 1 9 ? -27.922 -23.672 10.492 1 33.31 9 PRO B N 1
ATOM 3074 C CA . PRO B 1 9 ? -27.031 -23.031 9.531 1 33.31 9 PRO B CA 1
ATOM 3075 C C . PRO B 1 9 ? -25.594 -22.906 10.047 1 33.31 9 PRO B C 1
ATOM 3077 O O . PRO B 1 9 ? -25.391 -22.844 11.266 1 33.31 9 PRO B O 1
ATOM 3080 N N . PRO B 1 10 ? -24.641 -23.5 9.414 1 30.91 10 PRO B N 1
ATOM 3081 C CA . PRO B 1 10 ? -23.219 -23.5 9.773 1 30.91 10 PRO B CA 1
ATOM 3082 C C . PRO B 1 10 ? -22.75 -22.188 10.367 1 30.91 10 PRO B C 1
ATOM 3084 O O . PRO B 1 10 ? -23.156 -21.109 9.898 1 30.91 10 PRO B O 1
ATOM 3087 N N . SER B 1 11 ? -22.391 -22.109 11.758 1 28 11 SER B N 1
ATOM 3088 C CA . SER B 1 11 ? -22.125 -21.188 12.852 1 28 11 SER B CA 1
ATOM 3089 C C . SER B 1 11 ? -21.172 -20.078 12.43 1 28 11 SER B C 1
ATOM 3091 O O . SER B 1 11 ? -20.453 -20.219 11.438 1 28 11 SER B O 1
ATOM 3093 N N . ASN B 1 12 ? -21.125 -18.969 13.367 1 32.03 12 ASN B N 1
ATOM 3094 C CA . ASN B 1 12 ? -20.703 -17.656 13.836 1 32.03 12 ASN B CA 1
ATOM 3095 C C . ASN B 1 12 ? -19.172 -17.562 13.93 1 32.03 12 ASN B C 1
ATOM 3097 O O . ASN B 1 12 ? -18.641 -16.625 14.523 1 32.03 12 ASN B O 1
ATOM 3101 N N . ARG B 1 13 ? -18.5 -18.672 13.703 1 33.59 13 ARG B N 1
ATOM 3102 C CA . ARG B 1 13 ? -17.094 -18.703 14.102 1 33.59 13 ARG B CA 1
ATOM 3103 C C . ARG B 1 13 ? -16.25 -17.859 13.164 1 33.59 13 ARG B C 1
ATOM 3105 O O . ARG B 1 13 ? -15.258 -17.25 13.586 1 33.59 13 ARG B O 1
ATOM 3112 N N . ARG B 1 14 ? -16.547 -17.781 11.961 1 34.22 14 ARG B N 1
ATOM 3113 C CA . ARG B 1 14 ? -15.695 -17.047 11.031 1 34.22 14 ARG B CA 1
ATOM 3114 C C . ARG B 1 14 ? -15.812 -15.547 11.234 1 34.22 14 ARG B C 1
ATOM 3116 O O . ARG B 1 14 ? -14.844 -14.805 11.047 1 34.22 14 ARG B O 1
ATOM 3123 N N . GLN B 1 15 ? -17.047 -15.125 11.617 1 31.62 15 GLN B N 1
ATOM 3124 C CA . GLN B 1 15 ? -17.297 -13.711 11.852 1 31.62 15 GLN B CA 1
ATOM 3125 C C . GLN B 1 15 ? -16.625 -13.242 13.141 1 31.62 15 GLN B C 1
ATOM 3127 O O . GLN B 1 15 ? -16.125 -12.117 13.211 1 31.62 15 GLN B O 1
ATOM 3132 N N . ALA B 1 16 ? -16.688 -14.094 14.148 1 39.56 16 ALA B N 1
ATOM 3133 C CA . ALA B 1 16 ? -16.031 -13.859 15.43 1 39.56 16 ALA B CA 1
ATOM 3134 C C . ALA B 1 16 ? -14.523 -13.688 15.258 1 39.56 16 ALA B C 1
ATOM 3136 O O . ALA B 1 16 ? -13.906 -12.852 15.922 1 39.56 16 ALA B O 1
ATOM 3137 N N . ASN B 1 17 ? -14.047 -14.289 14.219 1 37.59 17 ASN B N 1
ATOM 3138 C CA . ASN B 1 17 ? -12.602 -14.281 14.039 1 37.59 17 ASN B CA 1
ATOM 3139 C C . ASN B 1 17 ? -12.125 -13 13.375 1 37.59 17 ASN B C 1
ATOM 3141 O O . ASN B 1 17 ? -11.07 -12.469 13.727 1 37.59 17 ASN B O 1
ATOM 3145 N N . LEU B 1 18 ? -12.922 -12.406 12.523 1 38.31 18 LEU B N 1
ATOM 3146 C CA . LEU B 1 18 ? -12.523 -11.125 11.961 1 38.31 18 LEU B CA 1
ATOM 3147 C C . LEU B 1 18 ? -12.656 -10.008 12.992 1 38.31 18 LEU B C 1
ATOM 3149 O O . LEU B 1 18 ? -11.82 -9.102 13.047 1 38.31 18 LEU B O 1
ATOM 3153 N N . GLY B 1 19 ? -13.781 -10.07 13.75 1 39.12 19 GLY B N 1
ATOM 3154 C CA . GLY B 1 19 ? -13.93 -9.148 14.867 1 39.12 19 GLY B CA 1
ATOM 3155 C C . GLY B 1 19 ? -12.812 -9.258 15.883 1 39.12 19 GLY B C 1
ATOM 3156 O O . GLY B 1 19 ? -12.297 -8.242 16.359 1 39.12 19 GLY B O 1
ATOM 3157 N N . ASP B 1 20 ? -12.461 -10.422 16.141 1 41 20 ASP B N 1
ATOM 3158 C CA . ASP B 1 20 ? -11.375 -10.648 17.094 1 41 20 ASP B CA 1
ATOM 3159 C C . ASP B 1 20 ? -10.039 -10.195 16.516 1 41 20 ASP B C 1
ATOM 3161 O O . ASP B 1 20 ? -9.219 -9.594 17.219 1 41 20 ASP B O 1
ATOM 3165 N N . ALA B 1 21 ? -9.883 -10.43 15.289 1 39.09 21 ALA B N 1
ATOM 3166 C CA . ALA B 1 21 ? -8.656 -9.984 14.625 1 39.09 21 ALA B CA 1
ATOM 3167 C C . ALA B 1 21 ? -8.594 -8.461 14.562 1 39.09 21 ALA B C 1
ATOM 3169 O O . ALA B 1 21 ? -7.539 -7.863 14.789 1 39.09 21 ALA B O 1
ATOM 3170 N N . ALA B 1 22 ? -9.734 -7.891 14.305 1 41.53 22 ALA B N 1
ATOM 3171 C CA . ALA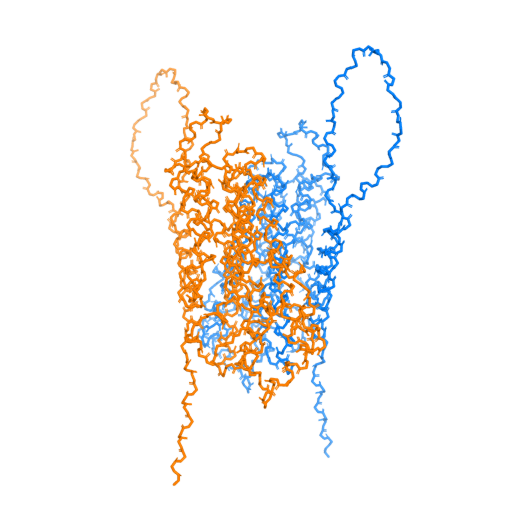 B 1 22 ? -9.805 -6.434 14.328 1 41.53 22 ALA B CA 1
ATOM 3172 C C . ALA B 1 22 ? -9.492 -5.895 15.719 1 41.53 22 ALA B C 1
ATOM 3174 O O . ALA B 1 22 ? -8.766 -4.906 15.867 1 41.53 22 ALA B O 1
ATOM 3175 N N . ARG B 1 23 ? -10.031 -6.508 16.734 1 44.62 23 ARG B N 1
ATOM 3176 C CA . ARG B 1 23 ? -9.75 -6.109 18.109 1 44.62 23 ARG B CA 1
ATOM 3177 C C . ARG B 1 23 ? -8.281 -6.316 18.453 1 44.62 23 ARG B C 1
ATOM 3179 O O . ARG B 1 23 ? -7.664 -5.469 19.109 1 44.62 23 ARG B O 1
ATOM 3186 N N . GLU B 1 24 ? -7.812 -7.348 18.016 1 41.34 24 GLU B N 1
ATOM 3187 C CA . GLU B 1 24 ? -6.398 -7.621 18.266 1 41.34 24 GLU B CA 1
ATOM 3188 C C . GLU B 1 24 ? -5.508 -6.652 17.484 1 41.34 24 GLU B C 1
ATOM 3190 O O . GLU B 1 24 ? -4.504 -6.168 18.016 1 41.34 24 GLU B O 1
ATOM 3195 N N . LEU B 1 25 ? -5.906 -6.355 16.344 1 41.84 25 LEU B N 1
ATOM 3196 C CA . LEU B 1 25 ? -5.195 -5.355 15.555 1 41.84 25 LEU B CA 1
ATOM 3197 C C . LEU B 1 25 ? -5.227 -3.994 16.234 1 41.84 25 LEU B C 1
ATOM 3199 O O . LEU B 1 25 ? -4.211 -3.299 16.281 1 41.84 25 LEU B O 1
ATOM 3203 N N . ALA B 1 26 ? -6.383 -3.691 16.719 1 44.19 26 ALA B N 1
ATOM 3204 C CA . ALA B 1 26 ? -6.5 -2.457 17.484 1 44.19 26 ALA B CA 1
ATOM 3205 C C . ALA B 1 26 ? -5.547 -2.467 18.688 1 44.19 26 ALA B C 1
ATOM 3207 O O . ALA B 1 26 ? -4.918 -1.452 19 1 44.19 26 ALA B O 1
ATOM 3208 N N . SER B 1 27 ? -5.449 -3.572 19.219 1 42.84 27 SER B N 1
ATOM 3209 C CA . SER B 1 27 ? -4.559 -3.699 20.375 1 42.84 27 SER B CA 1
ATOM 3210 C C . SER B 1 27 ? -3.098 -3.555 19.953 1 42.84 27 SER B C 1
ATOM 3212 O O . SER B 1 27 ? -2.301 -2.949 20.688 1 42.84 27 SER B O 1
ATOM 3214 N N . VAL B 1 28 ? -2.881 -4.047 18.828 1 39.78 28 VAL B N 1
ATOM 3215 C CA . VAL B 1 28 ? -1.508 -3.986 18.344 1 39.78 28 VAL B CA 1
ATOM 3216 C C . VAL B 1 28 ? -1.168 -2.555 17.938 1 39.78 28 VAL B C 1
ATOM 3218 O O . VAL B 1 28 ? -0.078 -2.059 18.234 1 39.78 28 VAL B O 1
ATOM 3221 N N . LEU B 1 29 ? -2.031 -2.02 17.234 1 42.97 29 LEU B N 1
ATOM 3222 C CA . LEU B 1 29 ? -1.837 -0.619 16.875 1 42.97 29 LEU B CA 1
ATOM 3223 C C . LEU B 1 29 ? -1.685 0.244 18.125 1 42.97 29 LEU B C 1
ATOM 3225 O O . LEU B 1 29 ? -0.882 1.18 18.141 1 42.97 29 LEU B O 1
ATOM 3229 N N . HIS B 1 30 ? -2.438 -0.083 19.188 1 44.44 30 HIS B N 1
ATOM 3230 C CA . HIS B 1 30 ? -2.266 0.561 20.484 1 44.44 30 HIS B CA 1
ATOM 3231 C C . HIS B 1 30 ? -0.892 0.258 21.078 1 44.44 30 HIS B C 1
ATOM 3233 O O . HIS B 1 30 ? -0.268 1.129 21.688 1 44.44 30 HIS B O 1
ATOM 3239 N N . LEU B 1 31 ? -0.472 -0.869 20.906 1 35.72 31 LEU B N 1
ATOM 3240 C CA . LEU B 1 31 ? 0.829 -1.265 21.438 1 35.72 31 LEU B CA 1
ATOM 3241 C C . LEU B 1 31 ? 1.952 -0.493 20.75 1 35.72 31 LEU B C 1
ATOM 3243 O O . LEU B 1 31 ? 2.908 -0.07 21.406 1 35.72 31 LEU B O 1
ATOM 3247 N N . GLU B 1 32 ? 1.891 -0.281 19.562 1 39.06 32 GLU B N 1
ATOM 3248 C CA . GLU B 1 32 ? 2.904 0.5 18.859 1 39.06 32 GLU B CA 1
ATOM 3249 C C . GLU B 1 32 ? 2.932 1.942 19.359 1 39.06 32 GLU B C 1
ATOM 3251 O O . GLU B 1 32 ? 3.998 2.559 19.438 1 39.06 32 GLU B O 1
ATOM 3256 N N . GLU B 1 33 ? 1.896 2.459 19.656 1 40.59 33 GLU B N 1
ATOM 3257 C CA . GLU B 1 33 ? 1.854 3.754 20.328 1 40.59 33 GLU B CA 1
ATOM 3258 C C . GLU B 1 33 ? 2.648 3.725 21.625 1 40.59 33 GLU B C 1
ATOM 3260 O O . GLU B 1 33 ? 3.373 4.672 21.938 1 40.59 33 GLU B O 1
ATOM 3265 N N . GLU B 1 34 ? 2.496 2.713 22.375 1 37.28 34 GLU B N 1
ATOM 3266 C CA . GLU B 1 34 ? 3.23 2.584 23.641 1 37.28 34 GLU B CA 1
ATOM 3267 C C . GLU B 1 34 ? 4.727 2.428 23.391 1 37.28 34 GLU B C 1
ATOM 3269 O O . GLU B 1 34 ? 5.547 2.992 24.109 1 37.28 34 GLU B O 1
ATOM 3274 N N . LEU B 1 35 ? 5.031 1.781 22.391 1 34.5 35 LEU B N 1
ATOM 3275 C CA . LEU B 1 35 ? 6.445 1.534 22.125 1 34.5 35 LEU B CA 1
ATOM 3276 C C . LEU B 1 35 ? 7.137 2.799 21.625 1 34.5 35 LEU B C 1
ATOM 3278 O O . LEU B 1 35 ? 8.297 3.051 21.953 1 34.5 35 LEU B O 1
ATOM 3282 N N . ARG B 1 36 ? 6.664 3.602 20.891 1 38.22 36 ARG B N 1
ATOM 3283 C CA . ARG B 1 36 ? 7.211 4.895 20.5 1 38.22 36 ARG B CA 1
ATOM 3284 C C . ARG B 1 36 ? 7.363 5.812 21.703 1 38.22 36 ARG B C 1
ATOM 3286 O O . ARG B 1 36 ? 8.297 6.621 21.766 1 38.22 36 ARG B O 1
ATOM 3293 N N . ARG B 1 37 ? 6.605 5.805 22.734 1 35.28 37 ARG B N 1
ATOM 3294 C CA . ARG B 1 37 ? 6.777 6.555 23.969 1 35.28 37 ARG B CA 1
ATOM 3295 C C . ARG B 1 37 ? 8 6.078 24.734 1 35.28 37 ARG B C 1
ATOM 3297 O O . ARG B 1 37 ? 8.703 6.879 25.359 1 35.28 37 ARG B O 1
ATOM 3304 N N . TYR B 1 38 ? 8.32 4.797 24.734 1 30.44 38 TYR B N 1
ATOM 3305 C CA . TYR B 1 38 ? 9.43 4.309 25.547 1 30.44 38 TYR B CA 1
ATOM 3306 C C . TYR B 1 38 ? 10.773 4.609 24.891 1 30.44 38 TYR B C 1
ATOM 3308 O O . TYR B 1 38 ? 11.82 4.531 25.531 1 30.44 38 TYR B O 1
ATOM 3316 N N . GLY B 1 39 ? 10.984 4.723 23.641 1 30.3 39 GLY B N 1
ATOM 3317 C CA . GLY B 1 39 ? 12.344 4.992 23.188 1 30.3 39 GLY B CA 1
ATOM 3318 C C . GLY B 1 39 ? 12.805 6.406 23.516 1 30.3 39 GLY B C 1
ATOM 3319 O O . GLY B 1 39 ? 13.812 6.867 22.969 1 30.3 39 GLY B O 1
ATOM 3320 N N . ARG B 1 40 ? 12.039 7.25 24.203 1 29.67 40 ARG B N 1
ATOM 3321 C CA . ARG B 1 40 ? 12.648 8.508 24.625 1 29.67 40 ARG B CA 1
ATOM 3322 C C . ARG B 1 40 ? 13.617 8.281 25.766 1 29.67 40 ARG B C 1
ATOM 3324 O O . ARG B 1 40 ? 13.266 7.688 26.797 1 29.67 40 ARG B O 1
ATOM 3331 N N . PRO B 1 41 ? 15.023 8.258 25.547 1 27.83 41 PRO B N 1
ATOM 3332 C CA . PRO B 1 41 ? 15.992 8.227 26.641 1 27.83 41 PRO B CA 1
ATOM 3333 C C . PRO B 1 41 ? 15.633 9.172 27.781 1 27.83 41 PRO B C 1
ATOM 3335 O O . PRO B 1 41 ? 15.156 10.289 27.547 1 27.83 41 PRO B O 1
ATOM 3338 N N . THR B 1 42 ? 15.242 8.68 28.906 1 26.78 42 THR B N 1
ATOM 3339 C CA . THR B 1 42 ? 15.234 9.422 30.156 1 26.78 42 THR B CA 1
ATOM 3340 C C . THR B 1 42 ? 16.609 10.016 30.438 1 26.78 42 THR B C 1
ATOM 3342 O O . THR B 1 42 ? 17.594 9.297 30.531 1 26.78 42 THR B O 1
ATOM 3345 N N . GLU B 1 43 ? 16.984 11.195 30.031 1 26.84 43 GLU B N 1
ATOM 3346 C CA . GLU B 1 43 ? 18.141 12.055 30.297 1 26.84 43 GLU B CA 1
ATOM 3347 C C . GLU B 1 43 ? 18.453 12.109 31.781 1 26.84 43 GLU B C 1
ATOM 3349 O O . GLU B 1 43 ? 18.859 13.156 32.312 1 26.84 43 GLU B O 1
ATOM 3354 N N . THR B 1 44 ? 18.031 11.266 32.656 1 25.16 44 THR B N 1
ATOM 3355 C CA . THR B 1 44 ? 18.422 11.648 34 1 25.16 44 THR B CA 1
ATOM 3356 C C . THR B 1 44 ? 19.906 11.406 34.219 1 25.16 44 THR B C 1
ATOM 3358 O O . THR B 1 44 ? 20.344 11.195 35.344 1 25.16 44 THR B O 1
ATOM 3361 N N . ASP B 1 45 ? 20.828 11.383 33.25 1 23.25 45 ASP B N 1
ATOM 3362 C CA . ASP B 1 45 ? 22.203 11.133 33.688 1 23.25 45 ASP B CA 1
ATOM 3363 C C . ASP B 1 45 ? 22.641 12.164 34.719 1 23.25 45 ASP B C 1
ATOM 3365 O O . ASP B 1 45 ? 22.469 13.367 34.531 1 23.25 45 ASP B O 1
ATOM 3369 N N . LYS B 1 46 ? 22.984 11.648 35.938 1 22.89 46 LYS B N 1
ATOM 3370 C CA . LYS B 1 46 ? 23.516 12.195 37.188 1 22.89 46 LYS B CA 1
ATOM 3371 C C . LYS B 1 46 ? 24.75 13.055 36.938 1 22.89 46 LYS B C 1
ATOM 3373 O O . LYS B 1 46 ? 25.5 12.797 36 1 22.89 46 LYS B O 1
ATOM 3378 N N . ARG B 1 47 ? 24.953 14.156 37.625 1 24.58 47 ARG B N 1
ATOM 3379 C CA . ARG B 1 47 ? 25.844 15.297 37.875 1 24.58 47 ARG B CA 1
ATOM 3380 C C . ARG B 1 47 ? 27.234 14.828 38.281 1 24.58 47 ARG B C 1
ATOM 3382 O O . ARG B 1 47 ? 27.547 14.781 39.469 1 24.58 47 ARG B O 1
ATOM 3389 N N . SER B 1 48 ? 27.875 13.648 37.719 1 20.25 48 SER B N 1
ATOM 3390 C CA . SER B 1 48 ? 29.125 13.438 38.469 1 20.25 48 SER B CA 1
ATOM 3391 C C . SER B 1 48 ? 30.078 14.609 38.281 1 20.25 48 SER B C 1
ATOM 3393 O O . SER B 1 48 ? 30.203 15.156 37.188 1 20.25 48 SER B O 1
ATOM 3395 N N . PRO B 1 49 ? 30.578 15.242 39.312 1 23.75 49 PRO B N 1
ATOM 3396 C CA . PRO B 1 49 ? 31.406 16.438 39.531 1 23.75 49 PRO B CA 1
ATOM 3397 C C . PRO B 1 49 ? 32.812 16.281 39 1 23.75 49 PRO B C 1
ATOM 3399 O O . PRO B 1 49 ? 33.688 17.094 39.312 1 23.75 49 PRO B O 1
ATOM 3402 N N . TYR B 1 50 ? 33.031 15.578 37.812 1 20.72 50 TYR B N 1
ATOM 3403 C CA . TYR B 1 50 ? 34.469 15.336 37.656 1 20.72 50 TYR B CA 1
ATOM 3404 C C . TYR B 1 50 ? 35.25 16.656 37.531 1 20.72 50 TYR B C 1
ATOM 3406 O O . TYR B 1 50 ? 34.75 17.609 36.906 1 20.72 50 TYR B O 1
ATOM 3414 N N . PRO B 1 51 ? 36.156 16.859 38.469 1 24.06 51 PRO B N 1
ATOM 3415 C CA . PRO B 1 51 ? 37.031 18.031 38.625 1 24.06 51 PRO B CA 1
ATOM 3416 C C . PRO B 1 51 ? 37.844 18.359 37.406 1 24.06 51 PRO B C 1
ATOM 3418 O O . PRO B 1 51 ? 38.062 17.5 36.562 1 24.06 51 PRO B O 1
ATOM 3421 N N . PRO B 1 52 ? 38.25 19.641 37.094 1 21.89 52 PRO B N 1
ATOM 3422 C CA . PRO B 1 52 ? 38.75 20.391 35.938 1 21.89 52 PRO B CA 1
ATOM 3423 C C . PRO B 1 52 ? 40.156 20.016 35.562 1 21.89 52 PRO B C 1
ATOM 3425 O O . PRO B 1 52 ? 40.75 20.641 34.688 1 21.89 52 PRO B O 1
ATOM 3428 N N . ASN B 1 53 ? 40.719 18.75 35.719 1 21.7 53 ASN B N 1
ATOM 3429 C CA . ASN B 1 53 ? 42.156 18.875 35.719 1 21.7 53 ASN B CA 1
ATOM 3430 C C . ASN B 1 53 ? 42.688 19.203 34.312 1 21.7 53 ASN B C 1
ATOM 3432 O O . ASN B 1 53 ? 42.438 18.453 33.375 1 21.7 53 ASN B O 1
ATOM 3436 N N . PRO B 1 54 ? 43.188 20.438 33.906 1 21.97 54 PRO B N 1
ATOM 3437 C CA . PRO B 1 54 ? 43.406 21.016 32.594 1 21.97 54 PRO B CA 1
ATOM 3438 C C . PRO B 1 54 ? 44.594 20.391 31.859 1 21.97 54 PRO B C 1
ATOM 3440 O O . PRO B 1 54 ? 45.031 20.891 30.812 1 21.97 54 PRO B O 1
ATOM 3443 N N . TYR B 1 55 ? 45.219 19.266 32.375 1 20.25 55 TYR B N 1
ATOM 3444 C CA . TYR B 1 55 ? 46.594 19.297 31.859 1 20.25 55 TYR B CA 1
ATOM 3445 C C . TYR B 1 55 ? 46.625 19.203 30.344 1 20.25 55 TYR B C 1
ATOM 3447 O O . TYR B 1 55 ? 45.594 18.938 29.703 1 20.25 55 TYR B O 1
ATOM 3455 N N . ASN B 1 56 ? 47.625 18.391 29.766 1 20.67 56 ASN B N 1
ATOM 3456 C CA . ASN B 1 56 ? 48.812 18.266 28.906 1 20.67 56 ASN B CA 1
ATOM 3457 C C . ASN B 1 56 ? 48.469 17.719 27.531 1 20.67 56 ASN B C 1
ATOM 3459 O O . ASN B 1 56 ? 48.812 18.312 26.516 1 20.67 56 ASN B O 1
ATOM 3463 N N . GLY B 1 57 ? 48.844 16.406 27.188 1 23.88 57 GLY B N 1
ATOM 3464 C CA . GLY B 1 57 ? 49.562 15.977 26 1 23.88 57 GLY B CA 1
ATOM 3465 C C . GLY B 1 57 ? 48.688 15.82 24.781 1 23.88 57 GLY B C 1
ATOM 3466 O O . GLY B 1 57 ? 47.469 15.797 24.891 1 23.88 57 GLY B O 1
ATOM 3467 N N . PRO B 1 58 ? 49.375 15.719 23.453 1 26.33 58 PRO B N 1
ATOM 3468 C CA . PRO B 1 58 ? 48.812 15.906 22.109 1 26.33 58 PRO B CA 1
ATOM 3469 C C . PRO B 1 58 ? 47.781 14.844 21.734 1 26.33 58 PRO B C 1
ATOM 3471 O O . PRO B 1 58 ? 48.156 13.664 21.609 1 26.33 58 PRO B O 1
ATOM 3474 N N . LYS B 1 59 ? 46.656 14.734 22.328 1 23.09 59 LYS B N 1
ATOM 3475 C CA . LYS B 1 59 ? 45.781 13.562 22.422 1 23.09 59 LYS B CA 1
ATOM 3476 C C . LYS B 1 59 ? 45.281 13.148 21.047 1 23.09 59 LYS B C 1
ATOM 3478 O O . LYS B 1 59 ? 44.781 13.984 20.281 1 23.09 59 LYS B O 1
ATOM 3483 N N . GLY B 1 60 ? 45.719 11.992 20.5 1 21.64 60 GLY B N 1
ATOM 3484 C CA . GLY B 1 60 ? 45.531 11.289 19.25 1 21.64 60 GLY B CA 1
ATOM 3485 C C . GLY B 1 60 ? 44.094 11.094 18.891 1 21.64 60 GLY B C 1
ATOM 3486 O O . GLY B 1 60 ? 43.219 11.078 19.766 1 21.64 60 GLY B O 1
ATOM 3487 N N . ALA B 1 61 ? 43.625 11.312 17.578 1 23.55 61 ALA B N 1
ATOM 3488 C CA . ALA B 1 61 ? 42.406 11.469 16.812 1 23.55 61 ALA B CA 1
ATOM 3489 C C . ALA B 1 61 ? 41.531 10.227 16.922 1 23.55 61 ALA B C 1
ATOM 3491 O O . ALA B 1 61 ? 41.844 9.188 16.328 1 23.55 61 ALA B O 1
ATOM 3492 N N . GLY B 1 62 ? 41.188 9.742 18.156 1 21.77 62 GLY B N 1
ATOM 3493 C CA . GLY B 1 62 ? 40.469 8.484 18.234 1 21.77 62 GLY B CA 1
ATOM 3494 C C . GLY B 1 62 ? 39.156 8.5 17.469 1 21.77 62 GLY B C 1
ATOM 3495 O O . GLY B 1 62 ? 38.469 9.508 17.453 1 21.77 62 GLY B O 1
ATOM 3496 N N . GLY B 1 63 ? 39 7.625 16.438 1 23.27 63 GLY B N 1
ATOM 3497 C CA . GLY B 1 63 ? 37.938 7.324 15.492 1 23.27 63 GLY B CA 1
ATOM 3498 C C . GLY B 1 63 ? 36.594 7.039 16.141 1 23.27 63 GLY B C 1
ATOM 3499 O O . GLY B 1 63 ? 36.5 6.172 17.016 1 23.27 63 GLY B O 1
ATOM 3500 N N . ARG B 1 64 ? 35.812 8.047 16.547 1 21.58 64 ARG B N 1
ATOM 3501 C CA . ARG B 1 64 ? 34.5 7.879 17.141 1 21.58 64 ARG B CA 1
ATOM 3502 C C . ARG B 1 64 ? 33.656 6.918 16.312 1 21.58 64 ARG B C 1
ATOM 3504 O O . ARG B 1 64 ? 33.406 7.152 15.117 1 21.58 64 ARG B O 1
ATOM 3511 N N . LYS B 1 65 ? 33.656 5.637 16.656 1 25.27 65 LYS B N 1
ATOM 3512 C CA . LYS B 1 65 ? 32.75 4.578 16.234 1 25.27 65 LYS B CA 1
ATOM 3513 C C . LYS B 1 65 ? 31.281 5.031 16.344 1 25.27 65 LYS B C 1
ATOM 3515 O O . LYS B 1 65 ? 30.844 5.469 17.406 1 25.27 65 LYS B O 1
ATOM 3520 N N . SER B 1 66 ? 30.719 5.594 15.328 1 23.38 66 SER B N 1
ATOM 3521 C CA . SER B 1 66 ? 29.312 5.957 15.172 1 23.38 66 SER B CA 1
ATOM 3522 C C . SER B 1 66 ? 28.391 4.82 15.617 1 23.38 66 SER B C 1
ATOM 3524 O O . SER B 1 66 ? 28.469 3.715 15.078 1 23.38 66 SER B O 1
ATOM 3526 N N . SER B 1 67 ? 28.109 4.629 16.922 1 24.92 67 SER B N 1
ATOM 3527 C CA . SER B 1 67 ? 27.188 3.676 17.516 1 24.92 67 SER B CA 1
ATOM 3528 C C . SER B 1 67 ? 25.812 3.768 16.859 1 24.92 67 SER B C 1
ATOM 3530 O O . SER B 1 67 ? 25.109 4.777 17 1 24.92 67 SER B O 1
ATOM 3532 N N . VAL B 1 68 ? 25.641 3.244 15.68 1 25.72 68 VAL B N 1
ATOM 3533 C CA . VAL B 1 68 ? 24.344 3.008 15.07 1 25.72 68 VAL B CA 1
ATOM 3534 C C . VAL B 1 68 ? 23.422 2.32 16.062 1 25.72 68 VAL B C 1
ATOM 3536 O O . VAL B 1 68 ? 23.719 1.23 16.562 1 25.72 68 VAL B O 1
ATOM 3539 N N . SER B 1 69 ? 22.672 3.061 16.891 1 27.33 69 SER B N 1
ATOM 3540 C CA . SER B 1 69 ? 21.719 2.537 17.859 1 27.33 69 SER B CA 1
ATOM 3541 C C . SER B 1 69 ? 20.828 1.473 17.234 1 27.33 69 SER B C 1
ATOM 3543 O O . SER B 1 69 ? 20.422 1.603 16.078 1 27.33 69 SER B O 1
ATOM 3545 N N . PRO B 1 70 ? 20.812 0.283 17.781 1 28.86 70 PRO B N 1
ATOM 3546 C CA . PRO B 1 70 ? 20.031 -0.869 17.344 1 28.86 70 PRO B CA 1
ATOM 3547 C C . PRO B 1 70 ? 18.562 -0.513 17.062 1 28.86 70 PRO B C 1
ATOM 3549 O O . PRO B 1 70 ? 18.031 0.414 17.672 1 28.86 70 PRO B O 1
ATOM 3552 N N . ALA B 1 71 ? 18.078 -0.773 15.93 1 32.06 71 ALA B N 1
ATOM 3553 C CA . ALA B 1 71 ? 16.703 -0.616 15.453 1 32.06 71 ALA B CA 1
ATOM 3554 C C . ALA B 1 71 ? 15.703 -1.064 16.516 1 32.06 71 ALA B C 1
ATOM 3556 O O . ALA B 1 71 ? 15.828 -2.154 17.078 1 32.06 71 ALA B O 1
ATOM 3557 N N . PRO B 1 72 ? 14.906 -0.218 17.078 1 31.08 72 PRO B N 1
ATOM 3558 C CA . PRO B 1 72 ? 14.086 -0.492 18.25 1 31.08 72 PRO B CA 1
ATOM 3559 C C . PRO B 1 72 ? 13.281 -1.783 18.125 1 31.08 72 PRO B C 1
ATOM 3561 O O . PRO B 1 72 ? 12.766 -2.088 17.047 1 31.08 72 PRO B O 1
ATOM 3564 N N . LYS B 1 73 ? 13.258 -2.82 19.031 1 33.12 73 LYS B N 1
ATOM 3565 C CA . LYS B 1 73 ? 12.633 -4.102 19.328 1 33.12 73 LYS B CA 1
ATOM 3566 C C . LYS B 1 73 ? 11.117 -4.027 19.156 1 33.12 73 LYS B C 1
ATOM 3568 O O . LYS B 1 73 ? 10.469 -5.039 18.875 1 33.12 73 LYS B O 1
ATOM 3573 N N . SER B 1 74 ? 10.477 -2.898 19.328 1 34.16 74 SER B N 1
ATOM 3574 C CA . SER B 1 74 ? 9.031 -2.729 19.438 1 34.16 74 SER B CA 1
ATOM 3575 C C . SER B 1 74 ? 8.359 -2.852 18.062 1 34.16 74 SER B C 1
ATOM 3577 O O . SER B 1 74 ? 7.203 -3.266 17.969 1 34.16 74 SER B O 1
ATOM 3579 N N . LYS B 1 75 ? 9 -2.527 17.125 1 38.06 75 LYS B N 1
ATOM 3580 C CA . LYS B 1 75 ? 8.508 -2.596 15.742 1 38.06 75 LYS B CA 1
ATOM 3581 C C . LYS B 1 75 ? 8.312 -4.043 15.305 1 38.06 75 LYS B C 1
ATOM 3583 O O . LYS B 1 75 ? 7.359 -4.355 14.586 1 38.06 75 LYS B O 1
ATOM 3588 N N . ASN B 1 76 ? 9.086 -5.039 15.859 1 39.12 76 ASN B N 1
ATOM 3589 C CA . ASN B 1 76 ? 9.055 -6.457 15.523 1 39.12 76 ASN B CA 1
ATOM 3590 C C . ASN B 1 76 ? 7.816 -7.145 16.109 1 39.12 76 ASN B C 1
ATOM 3592 O O . ASN B 1 76 ? 7.246 -8.031 15.469 1 39.12 76 ASN B O 1
ATOM 3596 N N . THR B 1 77 ? 7.402 -6.656 17.219 1 39.19 77 THR B N 1
ATOM 3597 C CA . THR B 1 77 ? 6.277 -7.32 17.875 1 39.19 77 THR B CA 1
ATOM 3598 C C . THR B 1 77 ? 4.969 -6.98 17.172 1 39.19 77 THR B C 1
ATOM 3600 O O . THR B 1 77 ? 4.082 -7.832 17.062 1 39.19 77 THR B O 1
ATOM 3603 N N . PHE B 1 78 ? 4.898 -5.805 16.688 1 39.69 78 PHE B N 1
ATOM 3604 C CA . PHE B 1 78 ? 3.695 -5.383 15.969 1 39.69 78 PHE B CA 1
ATOM 3605 C C . PHE B 1 78 ? 3.506 -6.199 14.695 1 39.69 78 PHE B C 1
ATOM 3607 O O . PHE B 1 78 ? 2.41 -6.699 14.43 1 39.69 78 PHE B O 1
ATOM 3614 N N . ILE B 1 79 ? 4.48 -6.277 14.047 1 43.91 79 ILE B N 1
ATOM 3615 C CA . ILE B 1 79 ? 4.461 -7.059 12.812 1 43.91 79 ILE B CA 1
ATOM 3616 C C . ILE B 1 79 ? 4.137 -8.516 13.133 1 43.91 79 ILE B C 1
ATOM 3618 O O . ILE B 1 79 ? 3.342 -9.148 12.438 1 43.91 79 ILE B O 1
ATOM 3622 N N . SER B 1 80 ? 4.746 -8.891 14.211 1 44.5 80 SER B N 1
ATOM 3623 C CA . SER B 1 80 ? 4.48 -10.273 14.586 1 44.5 80 SER B CA 1
ATOM 3624 C C . SER B 1 80 ? 3.025 -10.469 15 1 44.5 80 SER B C 1
ATOM 3626 O O . SER B 1 80 ? 2.408 -11.477 14.672 1 44.5 80 SER B O 1
ATOM 3628 N N . SER B 1 81 ? 2.537 -9.531 15.68 1 41.03 81 SER B N 1
ATOM 3629 C CA . SER B 1 81 ? 1.144 -9.625 16.094 1 41.03 81 SER B CA 1
ATOM 3630 C C . SER B 1 81 ? 0.195 -9.469 14.914 1 41.03 81 SER B C 1
ATOM 3632 O O . SER B 1 81 ? -0.814 -10.172 14.82 1 41.03 81 SER B O 1
ATOM 3634 N N . LEU B 1 82 ? 0.448 -8.547 14.117 1 44.31 82 LEU B N 1
ATOM 3635 C CA . LEU B 1 82 ? -0.354 -8.398 12.906 1 44.31 82 LEU B CA 1
ATOM 3636 C C . LEU B 1 82 ? -0.324 -9.68 12.07 1 44.31 82 LEU B C 1
ATOM 3638 O O . LEU B 1 82 ? -1.363 -10.133 11.594 1 44.31 82 LEU B O 1
ATOM 3642 N N . ILE B 1 83 ? 0.837 -10.188 12.023 1 44.28 83 ILE B N 1
ATOM 3643 C CA . ILE B 1 83 ? 1.015 -11.438 11.297 1 44.28 83 ILE B CA 1
ATOM 3644 C C . ILE B 1 83 ? 0.24 -12.555 12 1 44.28 83 ILE B C 1
ATOM 3646 O O . ILE B 1 83 ? -0.446 -13.344 11.352 1 44.28 83 ILE B O 1
ATOM 3650 N N . SER B 1 84 ? 0.432 -12.555 13.273 1 43.75 84 SER B N 1
ATOM 3651 C CA . SER B 1 84 ? -0.268 -13.602 14.016 1 43.75 84 SER B CA 1
ATOM 3652 C C . SER B 1 84 ? -1.78 -13.445 13.898 1 43.75 84 SER B C 1
ATOM 3654 O O . SER B 1 84 ? -2.506 -14.43 13.789 1 43.75 84 SER B O 1
ATOM 3656 N N . LEU B 1 85 ? -2.262 -12.352 14.078 1 40.72 85 LEU B N 1
ATOM 3657 C CA . LEU B 1 85 ? -3.686 -12.047 13.992 1 40.72 85 LEU B CA 1
ATOM 3658 C C . LEU B 1 85 ? -4.234 -12.422 12.617 1 40.72 85 LEU B C 1
ATOM 3660 O O . LEU B 1 85 ? -5.332 -12.977 12.508 1 40.72 85 LEU B O 1
ATOM 3664 N N . PHE B 1 86 ? -3.639 -11.875 11.711 1 41.97 86 PHE B N 1
ATOM 3665 C CA . PHE B 1 86 ? -4.102 -12.188 10.367 1 41.97 86 PHE B CA 1
ATOM 3666 C C . PHE B 1 86 ? -3.855 -13.648 10.031 1 41.97 86 PHE B C 1
ATOM 3668 O O . PHE B 1 86 ? -4.648 -14.273 9.328 1 41.97 86 PHE B O 1
ATOM 3675 N N . THR B 1 87 ? -2.777 -14.188 10.539 1 41 87 THR B N 1
ATOM 3676 C CA . THR B 1 87 ? -2.523 -15.609 10.352 1 41 87 THR B CA 1
ATOM 3677 C C . THR B 1 87 ? -3.471 -16.453 11.211 1 41 87 THR B C 1
ATOM 3679 O O . THR B 1 87 ? -3.842 -17.562 10.828 1 41 87 THR B O 1
ATOM 3682 N N . GLY B 1 88 ? -3.617 -16.188 12.391 1 37.53 88 GLY B N 1
ATOM 3683 C CA . GLY B 1 88 ? -4.457 -17.016 13.242 1 37.53 88 GLY B CA 1
ATOM 3684 C C . GLY B 1 88 ? -5.914 -17.016 12.82 1 37.53 88 GLY B C 1
ATOM 3685 O O . GLY B 1 88 ? -6.617 -18.016 12.992 1 37.53 88 GLY B O 1
ATOM 3686 N N . GLY B 1 89 ? -6.629 -16.047 12.695 1 33.72 89 GLY B N 1
ATOM 3687 C CA . GLY B 1 89 ? -8.062 -16.016 12.43 1 33.72 89 GLY B CA 1
ATOM 3688 C C . GLY B 1 89 ? -8.398 -16.203 10.961 1 33.72 89 GLY B C 1
ATOM 3689 O O . GLY B 1 89 ? -9.227 -17.047 10.617 1 33.72 89 GLY B O 1
ATOM 3690 N N . LEU B 1 90 ? -8.227 -15.203 10.25 1 35.69 90 LEU B N 1
ATOM 3691 C CA . LEU B 1 90 ? -8.789 -15.133 8.906 1 35.69 90 LEU B CA 1
ATOM 3692 C C . LEU B 1 90 ? -8.07 -16.094 7.965 1 35.69 90 LEU B C 1
ATOM 3694 O O . LEU B 1 90 ? -8.648 -16.562 6.977 1 35.69 90 LEU B O 1
ATOM 3698 N N . VAL B 1 91 ? -6.762 -16.172 8.039 1 35.72 91 VAL B N 1
ATOM 3699 C CA . VAL B 1 91 ? -6.039 -16.984 7.062 1 35.72 91 VAL B CA 1
ATOM 3700 C C . VAL B 1 91 ? -5.793 -18.375 7.625 1 35.72 91 VAL B C 1
ATOM 3702 O O . VAL B 1 91 ? -4.777 -18.625 8.273 1 35.72 91 VAL B O 1
ATOM 3705 N N . HIS B 1 92 ? -6.605 -18.984 8.188 1 34.28 92 HIS B N 1
ATOM 3706 C CA . HIS B 1 92 ? -6.414 -20.344 8.68 1 34.28 92 HIS B CA 1
ATOM 3707 C C . HIS B 1 92 ? -5.531 -21.156 7.738 1 34.28 92 HIS B C 1
ATOM 3709 O O . HIS B 1 92 ? -4.625 -21.859 8.18 1 34.28 92 HIS B O 1
ATOM 3715 N N . GLU B 1 93 ? -6.148 -21.578 6.609 1 38.34 93 GLU B N 1
ATOM 3716 C CA . GLU B 1 93 ? -5.441 -22.5 5.727 1 38.34 93 GLU B CA 1
ATOM 3717 C C . GLU B 1 93 ? -4.051 -21.969 5.379 1 38.34 93 GLU B C 1
ATOM 3719 O O . GLU B 1 93 ? -3.154 -22.75 5.047 1 38.34 93 GLU B O 1
ATOM 3724 N N . SER B 1 94 ? -3.729 -20.609 5.477 1 36.28 94 SER B N 1
ATOM 3725 C CA . SER B 1 94 ? -2.596 -19.922 4.871 1 36.28 94 SER B CA 1
ATOM 3726 C C . SER B 1 94 ? -1.446 -19.781 5.863 1 36.28 94 SER B C 1
ATOM 3728 O O . SER B 1 94 ? -0.474 -19.062 5.59 1 36.28 94 SER B O 1
ATOM 3730 N N . ARG B 1 95 ? -1.657 -20.188 7.066 1 38.81 95 ARG B N 1
ATOM 3731 C CA . ARG B 1 95 ? -0.546 -20.062 8 1 38.81 95 ARG B CA 1
ATOM 3732 C C . ARG B 1 95 ? 0.733 -20.656 7.41 1 38.81 95 ARG B C 1
ATOM 3734 O O . ARG B 1 95 ? 1.82 -20.109 7.613 1 38.81 95 ARG B O 1
ATOM 3741 N N . HIS B 1 96 ? 0.509 -21.938 7.082 1 39.03 96 HIS B N 1
ATOM 3742 C CA . HIS B 1 96 ? 1.657 -22.625 6.504 1 39.03 96 HIS B CA 1
ATOM 3743 C C . HIS B 1 96 ? 2.205 -21.875 5.297 1 39.03 96 HIS B C 1
ATOM 3745 O O . HIS B 1 96 ? 3.393 -21.984 4.984 1 39.03 96 HIS B O 1
ATOM 3751 N N . ASN B 1 97 ? 1.301 -21.047 4.668 1 46.03 97 ASN B N 1
ATOM 3752 C CA . ASN B 1 97 ? 1.654 -20.375 3.426 1 46.03 97 ASN B CA 1
ATOM 3753 C C . ASN B 1 97 ? 2.342 -19.047 3.693 1 46.03 97 ASN B C 1
ATOM 3755 O O . ASN B 1 97 ? 3.174 -18.594 2.9 1 46.03 97 ASN B O 1
ATOM 3759 N N . LEU B 1 98 ? 2.082 -18.484 5.074 1 46.62 98 LEU B N 1
ATOM 3760 C CA . LEU B 1 98 ? 2.529 -17.125 5.363 1 46.62 98 LEU B CA 1
ATOM 3761 C C . LEU B 1 98 ? 4.027 -17.094 5.633 1 46.62 98 LEU B C 1
ATOM 3763 O O . LEU B 1 98 ? 4.676 -16.062 5.445 1 46.62 98 LEU B O 1
ATOM 3767 N N . GLN B 1 99 ? 4.633 -18.25 5.539 1 61.16 99 GLN B N 1
ATOM 3768 C CA . GLN B 1 99 ? 6.055 -18.125 5.844 1 61.16 99 GLN B CA 1
ATOM 3769 C C . GLN B 1 99 ? 6.906 -18.906 4.844 1 61.16 99 GLN B C 1
ATOM 3771 O O . GLN B 1 99 ? 8.133 -18.938 4.957 1 61.16 99 GLN B O 1
ATOM 3776 N N . LEU B 1 100 ? 6.277 -19.25 3.83 1 77.75 100 LEU B N 1
ATOM 3777 C CA . LEU B 1 100 ? 6.988 -20.078 2.871 1 77.75 100 LEU B CA 1
ATOM 3778 C C . LEU B 1 100 ? 7.906 -19.234 1.993 1 77.75 100 LEU B C 1
ATOM 3780 O O . LEU B 1 100 ? 9.039 -19.641 1.708 1 77.75 100 LEU B O 1
ATOM 3784 N N . ARG B 1 101 ? 7.484 -18.078 1.704 1 89.62 101 ARG B N 1
ATOM 3785 C CA . ARG B 1 101 ? 8.273 -17.266 0.792 1 89.62 101 ARG B CA 1
ATOM 3786 C C . ARG B 1 101 ? 9.578 -16.812 1.45 1 89.62 101 ARG B C 1
ATOM 3788 O O . ARG B 1 101 ? 10.648 -16.891 0.845 1 89.62 101 ARG B O 1
ATOM 3795 N N . GLY B 1 102 ? 9.414 -16.406 2.721 1 88.75 102 GLY B N 1
ATOM 3796 C CA . GLY B 1 102 ? 10.617 -16.031 3.453 1 88.75 102 GLY B CA 1
ATOM 3797 C C . GLY B 1 102 ? 11.602 -17.188 3.596 1 88.75 102 GLY B C 1
ATOM 3798 O O . GLY B 1 102 ? 12.805 -17 3.457 1 88.75 102 GLY B O 1
ATOM 3799 N N . LEU B 1 103 ? 11.062 -18.344 3.855 1 88.31 103 LEU B N 1
ATOM 3800 C CA . LEU B 1 103 ? 11.906 -19.531 3.992 1 88.31 103 LEU B CA 1
ATOM 3801 C C . LEU B 1 103 ? 12.625 -19.844 2.684 1 88.31 103 LEU B C 1
ATOM 3803 O O . LEU B 1 103 ? 13.82 -20.156 2.689 1 88.31 103 LEU B O 1
ATOM 3807 N N . VAL B 1 104 ? 11.961 -19.734 1.605 1 94.38 104 VAL B N 1
ATOM 3808 C CA . VAL B 1 104 ? 12.555 -20 0.303 1 94.38 104 VAL B CA 1
ATOM 3809 C C . VAL B 1 104 ? 13.68 -19 0.028 1 94.38 104 VAL B C 1
ATOM 3811 O O . VAL B 1 104 ? 14.75 -19.375 -0.449 1 94.38 104 VAL B O 1
ATOM 3814 N N . VAL B 1 105 ? 13.422 -17.719 0.394 1 95.31 105 VAL B N 1
ATOM 3815 C CA . VAL B 1 105 ? 14.422 -16.688 0.192 1 95.31 105 VAL B CA 1
ATOM 3816 C C . VAL B 1 105 ? 15.664 -16.984 1.03 1 95.31 105 VAL B C 1
ATOM 3818 O O . VAL B 1 105 ? 16.797 -16.859 0.549 1 95.31 105 VAL B O 1
ATOM 3821 N N . LEU B 1 106 ? 15.438 -17.484 2.232 1 92.06 106 LEU B N 1
ATOM 3822 C CA . LEU B 1 106 ? 16.547 -17.828 3.107 1 92.06 106 LEU B CA 1
ATOM 3823 C C . LEU B 1 106 ? 17.297 -19.047 2.582 1 92.06 106 LEU B C 1
ATOM 3825 O O . LEU B 1 106 ? 18.531 -19.047 2.535 1 92.06 106 LEU B O 1
ATOM 3829 N N . LEU B 1 107 ? 16.625 -20.047 2.16 1 93.56 107 LEU B N 1
ATOM 3830 C CA . LEU B 1 107 ? 17.234 -21.297 1.709 1 93.56 107 LEU B CA 1
ATOM 3831 C C . LEU B 1 107 ? 18.031 -21.078 0.428 1 93.56 107 LEU B C 1
ATOM 3833 O O . LEU B 1 107 ? 19.125 -21.625 0.271 1 93.56 107 LEU B O 1
ATOM 3837 N N . ILE B 1 108 ? 17.469 -20.266 -0.465 1 97 108 ILE B N 1
ATOM 3838 C CA . ILE B 1 108 ? 18.188 -20.062 -1.718 1 97 108 ILE B CA 1
ATOM 3839 C C . ILE B 1 108 ? 19.422 -19.203 -1.464 1 97 108 ILE B C 1
ATOM 3841 O O . ILE B 1 108 ? 20.438 -19.359 -2.137 1 97 108 ILE B O 1
ATOM 3845 N N . SER B 1 109 ? 19.328 -18.219 -0.5 1 94.5 109 SER B N 1
ATOM 3846 C CA . SER B 1 109 ? 20.5 -17.453 -0.075 1 94.5 109 SER B CA 1
ATOM 3847 C C . SER B 1 109 ? 21.594 -18.359 0.474 1 94.5 109 SER B C 1
ATOM 3849 O O . SER B 1 109 ? 22.766 -18.219 0.115 1 94.5 109 SER B O 1
ATOM 3851 N N . LYS B 1 110 ? 21.156 -19.312 1.297 1 92.62 110 LYS B N 1
ATOM 3852 C CA . LYS B 1 110 ? 22.109 -20.234 1.9 1 92.62 110 LYS B CA 1
ATOM 3853 C C . LYS B 1 110 ? 22.703 -21.172 0.85 1 92.62 110 LYS B C 1
ATOM 3855 O O . LYS B 1 110 ? 23.906 -21.453 0.876 1 92.62 110 LYS B O 1
ATOM 3860 N N . ALA B 1 111 ? 21.969 -21.609 -0.081 1 95.56 111 ALA B N 1
ATOM 3861 C CA . ALA B 1 111 ? 22.422 -22.516 -1.131 1 95.56 111 ALA B CA 1
ATOM 3862 C C . ALA B 1 111 ? 23.438 -21.828 -2.039 1 95.56 111 ALA B C 1
ATOM 3864 O O . ALA B 1 111 ? 24.391 -22.453 -2.504 1 95.56 111 ALA B O 1
ATOM 3865 N N . ALA B 1 112 ? 23.203 -20.547 -2.287 1 95.31 112 ALA B N 1
ATOM 3866 C CA . ALA B 1 112 ? 24.109 -19.797 -3.16 1 95.31 112 ALA B CA 1
ATOM 3867 C C . ALA B 1 112 ? 25.438 -19.531 -2.471 1 95.31 112 ALA B C 1
ATOM 3869 O O . ALA B 1 112 ? 26.484 -19.469 -3.123 1 95.31 112 ALA B O 1
ATOM 3870 N N . GLY B 1 113 ? 25.391 -19.328 -1.17 1 90.06 113 GLY B N 1
ATOM 3871 C CA . GLY B 1 113 ? 26.609 -18.969 -0.462 1 90.06 113 GLY B CA 1
ATOM 3872 C C . GLY B 1 113 ? 27.156 -17.609 -0.862 1 90.06 113 GLY B C 1
ATOM 3873 O O . GLY B 1 113 ? 26.469 -16.844 -1.534 1 90.06 113 GLY B O 1
ATOM 3874 N N . PRO B 1 114 ? 28.312 -17.25 -0.333 1 85.12 114 PRO B N 1
ATOM 3875 C CA . PRO B 1 114 ? 28.922 -15.969 -0.687 1 85.12 114 PRO B CA 1
ATOM 3876 C C . PRO B 1 114 ? 29.359 -15.906 -2.146 1 85.12 114 PRO B C 1
ATOM 3878 O O . PRO B 1 114 ? 29.656 -16.938 -2.75 1 85.12 114 PRO B O 1
ATOM 3881 N N . SER B 1 115 ? 29.219 -14.719 -2.633 1 81.62 115 SER B N 1
ATOM 3882 C CA . SER B 1 115 ? 29.656 -14.555 -4.016 1 81.62 115 SER B CA 1
ATOM 3883 C C . SER B 1 115 ? 31.172 -14.68 -4.129 1 81.62 115 SER B C 1
ATOM 3885 O O . SER B 1 115 ? 31.906 -14.344 -3.195 1 81.62 115 SER B O 1
ATOM 3887 N N . SER B 1 116 ? 31.641 -15.273 -5.191 1 66.88 116 SER B N 1
ATOM 3888 C CA . SER B 1 116 ? 33.062 -15.406 -5.438 1 66.88 116 SER B CA 1
ATOM 3889 C C . SER B 1 116 ? 33.75 -14.047 -5.52 1 66.88 116 SER B C 1
ATOM 3891 O O . SER B 1 116 ? 34.906 -13.906 -5.156 1 66.88 116 SER B O 1
ATOM 3893 N N . MET B 1 117 ? 33.094 -13.102 -6.133 1 58.06 117 MET B N 1
ATOM 3894 C CA . MET B 1 117 ? 33.719 -11.789 -6.301 1 58.06 117 MET B CA 1
ATOM 3895 C C . MET B 1 117 ? 33.938 -11.125 -4.949 1 58.06 117 MET B C 1
ATOM 3897 O O . MET B 1 117 ? 34.781 -10.227 -4.828 1 58.06 117 MET B O 1
ATOM 3901 N N . ASN B 1 118 ? 33.188 -11.328 -4.02 1 54.56 118 ASN B N 1
ATOM 3902 C CA . ASN B 1 118 ? 33.344 -10.633 -2.746 1 54.56 118 ASN B CA 1
ATOM 3903 C C . ASN B 1 118 ? 33.906 -11.547 -1.677 1 54.56 118 ASN B C 1
ATOM 3905 O O . ASN B 1 118 ? 33.781 -11.281 -0.481 1 54.56 118 ASN B O 1
ATOM 3909 N N . ALA B 1 119 ? 34.531 -12.742 -2.174 1 48.41 119 ALA B N 1
ATOM 3910 C CA . ALA B 1 119 ? 35.188 -13.578 -1.181 1 48.41 119 ALA B CA 1
ATOM 3911 C C . ALA B 1 119 ? 35.906 -12.719 -0.136 1 48.41 119 ALA B C 1
ATOM 3913 O O . ALA B 1 119 ? 36.094 -13.148 1.009 1 48.41 119 ALA B O 1
ATOM 3914 N N . SER B 1 120 ? 36.594 -11.844 -0.602 1 41.31 120 SER B N 1
ATOM 3915 C CA . SER B 1 120 ? 37.375 -11.055 0.354 1 41.31 120 SER B CA 1
ATOM 3916 C C . SER B 1 120 ? 36.469 -10.336 1.343 1 41.31 120 SER B C 1
ATOM 3918 O O . SER B 1 120 ? 36.938 -9.727 2.305 1 41.31 120 SER B O 1
ATOM 3920 N N . CYS B 1 121 ? 35.312 -9.789 0.862 1 42.44 121 CYS B N 1
ATOM 3921 C CA . CYS B 1 121 ? 34.594 -8.93 1.797 1 42.44 121 CYS B CA 1
ATOM 3922 C C . CYS B 1 121 ? 33.906 -9.742 2.883 1 42.44 121 CYS B C 1
ATOM 3924 O O . CYS B 1 121 ? 32.875 -10.359 2.639 1 42.44 121 CYS B O 1
ATOM 3926 N N . GLN B 1 122 ? 34.656 -10.438 3.748 1 43.75 122 GLN B N 1
ATOM 3927 C CA . GLN B 1 122 ? 34.344 -11.039 5.039 1 43.75 122 GLN B CA 1
ATOM 3928 C C . GLN B 1 122 ? 33.156 -10.336 5.695 1 43.75 122 GLN B C 1
ATOM 3930 O O . GLN B 1 122 ? 33.344 -9.352 6.414 1 43.75 122 GLN B O 1
ATOM 3935 N N . ASN B 1 123 ? 32.188 -9.867 5 1 46.62 123 ASN B N 1
ATOM 3936 C CA . ASN B 1 123 ? 31.219 -8.992 5.617 1 46.62 123 ASN B CA 1
ATOM 3937 C C . ASN B 1 123 ? 30.531 -9.664 6.809 1 46.62 123 ASN B C 1
ATOM 3939 O O . ASN B 1 123 ? 30.016 -10.773 6.688 1 46.62 123 ASN B O 1
ATOM 3943 N N . TYR B 1 124 ? 31.047 -9.5 8.078 1 50.34 124 TYR B N 1
ATOM 3944 C CA . TYR B 1 124 ? 30.688 -9.727 9.477 1 50.34 124 TYR B CA 1
ATOM 3945 C C . TYR B 1 124 ? 29.172 -9.836 9.641 1 50.34 124 TYR B C 1
ATOM 3947 O O . TYR B 1 124 ? 28.688 -10.258 10.695 1 50.34 124 TYR B O 1
ATOM 3955 N N . ASP B 1 125 ? 28.375 -9.75 8.562 1 66.12 125 ASP B N 1
ATOM 3956 C CA . ASP B 1 125 ? 26.953 -9.648 8.836 1 66.12 125 ASP B CA 1
ATOM 3957 C C . ASP B 1 125 ? 26.203 -10.898 8.359 1 66.12 125 ASP B C 1
ATOM 3959 O O . ASP B 1 125 ? 24.984 -10.891 8.242 1 66.12 125 ASP B O 1
ATOM 3963 N N . MET B 1 126 ? 27.219 -12.094 8.336 1 77.12 126 MET B N 1
ATOM 3964 C CA . MET B 1 126 ? 26.594 -13.328 7.883 1 77.12 126 MET B CA 1
ATOM 3965 C C . MET B 1 126 ? 26.328 -14.266 9.055 1 77.12 126 MET B C 1
ATOM 3967 O O . MET B 1 126 ? 27.172 -14.422 9.938 1 77.12 126 MET B O 1
ATOM 3971 N N . VAL B 1 127 ? 25.172 -14.75 9.258 1 70.81 127 VAL B N 1
ATOM 3972 C CA . VAL B 1 127 ? 24.766 -15.766 10.227 1 70.81 127 VAL B CA 1
ATOM 3973 C C . VAL B 1 127 ? 24.297 -17.016 9.492 1 70.81 127 VAL B C 1
ATOM 3975 O O . VAL B 1 127 ? 23.375 -16.953 8.672 1 70.81 127 VAL B O 1
ATOM 3978 N N . SER B 1 128 ? 25 -18.172 9.719 1 78.88 128 SER B N 1
ATOM 3979 C CA . SER B 1 128 ? 24.641 -19.469 9.125 1 78.88 128 SER B CA 1
ATOM 3980 C C . SER B 1 128 ? 24.641 -19.391 7.605 1 78.88 128 SER B C 1
ATOM 3982 O O . SER B 1 128 ? 23.734 -19.906 6.953 1 78.88 128 SER B O 1
ATOM 3984 N N . GLY B 1 129 ? 25.562 -18.578 7.035 1 82.12 129 GLY B N 1
ATOM 3985 C CA . GLY B 1 129 ? 25.75 -18.547 5.598 1 82.12 129 GLY B CA 1
ATOM 3986 C C . GLY B 1 129 ? 24.797 -17.594 4.887 1 82.12 129 GLY B C 1
ATOM 3987 O O . GLY B 1 129 ? 24.734 -17.594 3.658 1 82.12 129 GLY B O 1
ATOM 3988 N N . ILE B 1 130 ? 24.062 -16.828 5.648 1 90.12 130 ILE B N 1
ATOM 3989 C CA . ILE B 1 130 ? 23.109 -15.891 5.082 1 90.12 130 ILE B CA 1
ATOM 3990 C C . ILE B 1 130 ? 23.422 -14.477 5.559 1 90.12 130 ILE B C 1
ATOM 3992 O O . ILE B 1 130 ? 23.641 -14.242 6.75 1 90.12 130 ILE B O 1
ATOM 3996 N N . TYR B 1 131 ? 23.516 -13.555 4.66 1 90.25 131 TYR B N 1
ATOM 3997 C CA . TYR B 1 131 ? 23.781 -12.164 5.004 1 90.25 131 TYR B CA 1
ATOM 3998 C C . TYR B 1 131 ? 22.578 -11.547 5.723 1 90.25 131 TYR B C 1
ATOM 4000 O O . TYR B 1 131 ? 21.438 -11.938 5.477 1 90.25 131 TYR B O 1
ATOM 4008 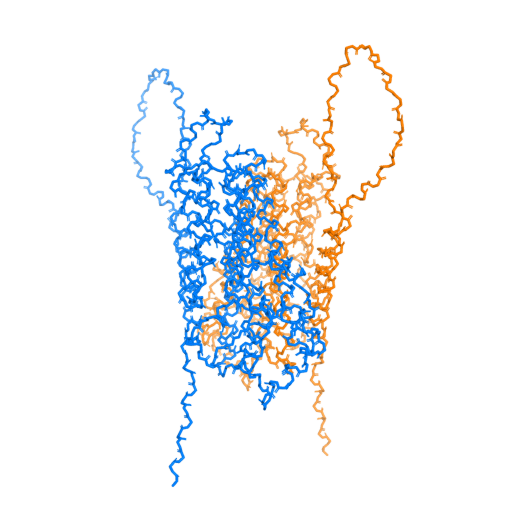N N . SER B 1 132 ? 22.875 -10.586 6.613 1 88.75 132 SER B N 1
ATOM 4009 C CA . SER B 1 132 ? 21.812 -9.883 7.328 1 88.75 132 SER B CA 1
ATOM 4010 C C . SER B 1 132 ? 20.828 -9.227 6.363 1 88.75 132 SER B C 1
ATOM 4012 O O . SER B 1 132 ? 19.625 -9.211 6.609 1 88.75 132 SER B O 1
ATOM 4014 N N . CYS B 1 133 ? 21.328 -8.727 5.262 1 91.81 133 CYS B N 1
ATOM 4015 C CA . CYS B 1 133 ? 20.469 -8.062 4.285 1 91.81 133 CYS B CA 1
ATOM 4016 C C . CYS B 1 133 ? 19.547 -9.07 3.596 1 91.81 133 CYS B C 1
ATOM 4018 O O . CYS B 1 133 ? 18.422 -8.75 3.229 1 91.81 133 CYS B O 1
ATOM 4020 N N . GLN B 1 134 ? 20.062 -10.266 3.434 1 92.31 134 GLN B N 1
ATOM 4021 C CA . GLN B 1 134 ? 19.219 -11.312 2.857 1 92.31 134 GLN B CA 1
ATOM 4022 C C . GLN B 1 134 ? 18.125 -11.734 3.828 1 92.31 134 GLN B C 1
ATOM 4024 O O . GLN B 1 134 ? 17 -12.008 3.416 1 92.31 134 GLN B O 1
ATOM 4029 N N . ARG B 1 135 ? 18.406 -11.805 5.098 1 90.62 135 ARG B N 1
ATOM 4030 C CA . ARG B 1 135 ? 17.406 -12.094 6.117 1 90.62 135 ARG B CA 1
ATOM 4031 C C . ARG B 1 135 ? 16.344 -11.008 6.164 1 90.62 135 ARG B C 1
ATOM 4033 O O . ARG B 1 135 ? 15.141 -11.297 6.238 1 90.62 135 ARG B O 1
ATOM 4040 N N . SER B 1 136 ? 16.812 -9.773 6.086 1 90.19 136 SER B N 1
ATOM 4041 C CA . SER B 1 136 ? 15.883 -8.648 6.043 1 90.19 136 SER B CA 1
ATOM 4042 C C . SER B 1 136 ? 14.969 -8.727 4.824 1 90.19 136 SER B C 1
ATOM 4044 O O . SER B 1 136 ? 13.773 -8.461 4.922 1 90.19 136 SER B O 1
ATOM 4046 N N . LEU B 1 137 ? 15.555 -9.148 3.727 1 93.81 137 LEU B N 1
ATOM 4047 C CA . LEU B 1 137 ? 14.758 -9.297 2.51 1 93.81 137 LEU B CA 1
ATOM 4048 C C . LEU B 1 137 ? 13.68 -10.359 2.691 1 93.81 137 LEU B C 1
ATOM 4050 O O . LEU B 1 137 ? 12.555 -10.188 2.229 1 93.81 137 LEU B O 1
ATOM 4054 N N . ALA B 1 138 ? 14.047 -11.43 3.322 1 91.5 138 ALA B N 1
ATOM 4055 C CA . ALA B 1 138 ? 13.078 -12.484 3.582 1 91.5 138 ALA B CA 1
ATOM 4056 C C . ALA B 1 138 ? 11.891 -11.953 4.387 1 91.5 138 ALA B C 1
ATOM 4058 O O . ALA B 1 138 ? 10.734 -12.242 4.066 1 91.5 138 ALA B O 1
ATOM 4059 N N . GLU B 1 139 ? 12.211 -11.164 5.375 1 88.75 139 GLU B N 1
ATOM 4060 C CA . GLU B 1 139 ? 11.172 -10.547 6.191 1 88.75 139 GLU B CA 1
ATOM 4061 C C . GLU B 1 139 ? 10.32 -9.586 5.367 1 88.75 139 GLU B C 1
ATOM 4063 O O . GLU B 1 139 ? 9.094 -9.586 5.477 1 88.75 139 GLU B O 1
ATOM 4068 N N . ILE B 1 140 ? 10.969 -8.805 4.578 1 91.31 140 ILE B N 1
ATOM 4069 C CA . ILE B 1 140 ? 10.297 -7.832 3.73 1 91.31 140 ILE B CA 1
ATOM 4070 C C . ILE B 1 140 ? 9.359 -8.555 2.766 1 91.31 140 ILE B C 1
ATOM 4072 O O . ILE B 1 140 ? 8.219 -8.125 2.568 1 91.31 140 ILE B O 1
ATOM 4076 N N . THR B 1 141 ? 9.797 -9.633 2.176 1 92.25 141 THR B N 1
ATOM 4077 C CA . THR B 1 141 ? 8.992 -10.43 1.255 1 92.25 141 THR B CA 1
ATOM 4078 C C . THR B 1 141 ? 7.723 -10.922 1.937 1 92.25 141 THR B C 1
ATOM 4080 O O . THR B 1 141 ? 6.633 -10.836 1.363 1 92.25 141 THR B O 1
ATOM 4083 N N . GLU B 1 142 ? 7.875 -11.344 3.156 1 87.5 142 GLU B N 1
ATOM 4084 C CA . GLU B 1 142 ? 6.715 -11.805 3.912 1 87.5 142 GLU B CA 1
ATOM 4085 C C . GLU B 1 142 ? 5.754 -10.664 4.215 1 87.5 142 GLU B C 1
ATOM 4087 O O . GLU B 1 142 ? 4.535 -10.836 4.156 1 87.5 142 GLU B O 1
ATOM 4092 N N . LEU B 1 143 ? 6.352 -9.523 4.547 1 86.25 143 LEU B N 1
ATOM 4093 C CA . LEU B 1 143 ? 5.523 -8.352 4.824 1 86.25 143 LEU B CA 1
ATOM 4094 C C . LEU B 1 143 ? 4.68 -7.984 3.609 1 86.25 143 LEU B C 1
ATOM 4096 O O . LEU B 1 143 ? 3.475 -7.746 3.732 1 86.25 143 LEU B O 1
ATOM 4100 N N . ILE B 1 144 ? 5.297 -7.941 2.477 1 90.31 144 ILE B N 1
ATOM 4101 C CA . ILE B 1 144 ? 4.598 -7.586 1.245 1 90.31 144 ILE B CA 1
ATOM 4102 C C . ILE B 1 144 ? 3.512 -8.617 0.951 1 90.31 144 ILE B C 1
ATOM 4104 O O . ILE B 1 144 ? 2.373 -8.258 0.644 1 90.31 144 ILE B O 1
ATOM 4108 N N . HIS B 1 145 ? 3.902 -9.852 1.052 1 87.69 145 HIS B N 1
ATOM 4109 C CA . HIS B 1 145 ? 2.945 -10.914 0.774 1 87.69 145 HIS B CA 1
ATOM 4110 C C . HIS B 1 145 ? 1.734 -10.82 1.697 1 87.69 145 HIS B C 1
ATOM 4112 O O . HIS B 1 145 ? 0.593 -10.93 1.243 1 87.69 145 HIS B O 1
ATOM 4118 N N . THR B 1 146 ? 1.976 -10.633 2.969 1 83.81 146 THR B N 1
ATOM 4119 C CA . THR B 1 146 ? 0.902 -10.547 3.953 1 83.81 146 THR B CA 1
ATOM 4120 C C . THR B 1 146 ? 0.013 -9.336 3.688 1 83.81 146 THR B C 1
ATOM 4122 O O . THR B 1 146 ? -1.212 -9.422 3.793 1 83.81 146 THR B O 1
ATOM 4125 N N . ALA B 1 147 ? 0.651 -8.227 3.365 1 87.56 147 ALA B N 1
ATOM 4126 C CA . ALA B 1 147 ? -0.118 -7.027 3.037 1 87.56 147 ALA B CA 1
ATOM 4127 C C . ALA B 1 147 ? -1.083 -7.293 1.884 1 87.56 147 ALA B C 1
ATOM 4129 O O . ALA B 1 147 ? -2.248 -6.891 1.936 1 87.56 147 ALA B O 1
ATOM 4130 N N . LEU B 1 148 ? -0.609 -7.969 0.944 1 83.75 148 LEU B N 1
ATOM 4131 C CA . LEU B 1 148 ? -1.411 -8.234 -0.246 1 83.75 148 LEU B CA 1
ATOM 4132 C C . LEU B 1 148 ? -2.514 -9.242 0.054 1 83.75 148 LEU B C 1
ATOM 4134 O O . LEU B 1 148 ? -3.607 -9.164 -0.51 1 83.75 148 LEU B O 1
ATOM 4138 N N . LEU B 1 149 ? -2.217 -10.195 0.93 1 78.38 149 LEU B N 1
ATOM 4139 C CA . LEU B 1 149 ? -3.252 -11.133 1.353 1 78.38 149 LEU B CA 1
ATOM 4140 C C . LEU B 1 149 ? -4.391 -10.406 2.059 1 78.38 149 LEU B C 1
ATOM 4142 O O . LEU B 1 149 ? -5.562 -10.695 1.816 1 78.38 149 LEU B O 1
ATOM 4146 N N . VAL B 1 150 ? -4.039 -9.484 2.863 1 79.69 150 VAL B N 1
ATOM 4147 C CA . VAL B 1 150 ? -5.023 -8.711 3.619 1 79.69 150 VAL B CA 1
ATOM 4148 C C . VAL B 1 150 ? -5.891 -7.898 2.658 1 79.69 150 VAL B C 1
ATOM 4150 O O . VAL B 1 150 ? -7.117 -7.938 2.738 1 79.69 150 VAL B O 1
ATOM 4153 N N . HIS B 1 151 ? -5.277 -7.262 1.779 1 83.38 151 HIS B N 1
ATOM 4154 C CA . HIS B 1 151 ? -6 -6.445 0.813 1 83.38 151 HIS B CA 1
ATOM 4155 C C . HIS B 1 151 ? -6.816 -7.309 -0.141 1 83.38 151 HIS B C 1
ATOM 4157 O O . HIS B 1 151 ? -7.957 -6.973 -0.473 1 83.38 151 HIS B O 1
ATOM 4163 N N . ARG B 1 152 ? -6.25 -8.414 -0.542 1 76.88 152 ARG B N 1
ATOM 4164 C CA . ARG B 1 152 ? -6.961 -9.344 -1.409 1 76.88 152 ARG B CA 1
ATOM 4165 C C . ARG B 1 152 ? -8.18 -9.93 -0.703 1 76.88 152 ARG B C 1
ATOM 4167 O O . ARG B 1 152 ? -9.211 -10.172 -1.331 1 76.88 152 ARG B O 1
ATOM 4174 N N . GLY B 1 153 ? -8.047 -10.234 0.569 1 72.25 153 GLY B N 1
ATOM 4175 C CA . GLY B 1 153 ? -9.164 -10.766 1.343 1 72.25 153 GLY B CA 1
ATOM 4176 C C . GLY B 1 153 ? -10.375 -9.852 1.34 1 72.25 153 GLY B C 1
ATOM 4177 O O . GLY B 1 153 ? -11.508 -10.32 1.237 1 72.25 153 GLY B O 1
ATOM 4178 N N . ILE B 1 154 ? -10.164 -8.664 1.466 1 65.44 154 ILE B N 1
ATOM 4179 C CA . ILE B 1 154 ? -11.258 -7.699 1.412 1 65.44 154 ILE B CA 1
ATOM 4180 C C . ILE B 1 154 ? -11.867 -7.688 0.012 1 65.44 154 ILE B C 1
ATOM 4182 O O . ILE B 1 154 ? -13.094 -7.641 -0.137 1 65.44 154 ILE B O 1
ATOM 4186 N N . VAL B 1 155 ? -11.102 -7.84 -0.913 1 56.12 155 VAL B N 1
ATOM 4187 C CA . VAL B 1 155 ? -11.547 -7.832 -2.305 1 56.12 155 VAL B CA 1
ATOM 4188 C C . VAL B 1 155 ? -12.422 -9.055 -2.576 1 56.12 155 VAL B C 1
ATOM 4190 O O . VAL B 1 155 ? -13.43 -8.953 -3.283 1 56.12 155 VAL B O 1
ATOM 4193 N N . ASN B 1 156 ? -11.984 -10.117 -1.853 1 56.78 156 ASN B N 1
ATOM 4194 C CA . ASN B 1 156 ? -12.703 -11.359 -2.105 1 56.78 156 ASN B CA 1
ATOM 4195 C C . ASN B 1 156 ? -13.891 -11.523 -1.161 1 56.78 156 ASN B C 1
ATOM 4197 O O . ASN B 1 156 ? -14.859 -12.203 -1.491 1 56.78 156 ASN B O 1
ATOM 4201 N N . LEU B 1 157 ? -13.82 -11.062 0.201 1 48.72 157 LEU B N 1
ATOM 4202 C CA . LEU B 1 157 ? -14.898 -11.18 1.174 1 48.72 157 LEU B CA 1
ATOM 4203 C C . LEU B 1 157 ? -16.141 -10.414 0.706 1 48.72 157 LEU B C 1
ATOM 4205 O O . LEU B 1 157 ? -17.266 -10.766 1.062 1 48.72 157 LEU B O 1
ATOM 4209 N N . SER B 1 158 ? -15.984 -9.305 0.182 1 46.25 158 SER B N 1
ATOM 4210 C CA . SER B 1 158 ? -17.203 -8.594 -0.177 1 46.25 158 SER B CA 1
ATOM 4211 C C . SER B 1 158 ? -18.188 -9.516 -0.892 1 46.25 158 SER B C 1
ATOM 4213 O O . SER B 1 158 ? -19.391 -9.234 -0.934 1 46.25 158 SER B O 1
ATOM 4215 N N . GLU B 1 159 ? -17.672 -10.578 -1.327 1 40.59 159 GLU B N 1
ATOM 4216 C CA . GLU B 1 159 ? -18.625 -11.516 -1.91 1 40.59 159 GLU B CA 1
ATOM 4217 C C . GLU B 1 159 ? -19.375 -12.281 -0.827 1 40.59 159 GLU B C 1
ATOM 4219 O O . GLU B 1 159 ? -20.406 -12.891 -1.097 1 40.59 159 GLU B O 1
ATOM 4224 N N . LEU B 1 160 ? -18.875 -12.227 0.343 1 34.66 160 LEU B N 1
ATOM 4225 C CA . LEU B 1 160 ? -19.547 -12.977 1.396 1 34.66 160 LEU B CA 1
ATOM 4226 C C . LEU B 1 160 ? -20.672 -12.148 2.014 1 34.66 160 LEU B C 1
ATOM 4228 O O . LEU B 1 160 ? -21.109 -12.422 3.135 1 34.66 160 LEU B O 1
ATOM 4232 N N . GLN B 1 161 ? -21.062 -11.102 1.566 1 36.97 161 GLN B N 1
ATOM 4233 C CA . GLN B 1 161 ? -22.172 -10.312 2.104 1 36.97 161 GLN B CA 1
ATOM 4234 C C . GLN B 1 161 ? -23.375 -11.188 2.404 1 36.97 161 GLN B C 1
ATOM 4236 O O . GLN B 1 161 ? -24.391 -10.695 2.918 1 36.97 161 GLN B O 1
ATOM 4241 N N . SER B 1 162 ? -23.375 -12.406 2.002 1 33.28 162 SER B N 1
ATOM 4242 C CA . SER B 1 162 ? -24.641 -13.023 2.355 1 33.28 162 SER B CA 1
ATOM 4243 C C . SER B 1 162 ? -24.719 -13.305 3.852 1 33.28 162 SER B C 1
ATOM 4245 O O . SER B 1 162 ? -25.719 -13.836 4.336 1 33.28 162 SER B O 1
ATOM 4247 N N . SER B 1 163 ? -23.625 -13.32 4.492 1 33.22 163 SER B N 1
ATOM 4248 C CA . SER B 1 163 ? -23.922 -13.781 5.844 1 33.22 163 SER B CA 1
ATOM 4249 C C . SER B 1 163 ? -24.562 -12.672 6.676 1 33.22 163 SER B C 1
ATOM 4251 O O . SER B 1 163 ? -24.219 -11.492 6.512 1 33.22 163 SER B O 1
ATOM 4253 N N . ASP B 1 164 ? -25.625 -12.883 7.23 1 35.5 164 ASP B N 1
ATOM 4254 C CA . ASP B 1 164 ? -26.562 -12.172 8.094 1 35.5 164 ASP B CA 1
ATOM 4255 C C . ASP B 1 164 ? -25.828 -11.367 9.164 1 35.5 164 ASP B C 1
ATOM 4257 O O . ASP B 1 164 ? -26.422 -10.906 10.133 1 35.5 164 ASP B O 1
ATOM 4261 N N . GLY B 1 165 ? -24.469 -11.438 9.234 1 39.16 165 GLY B N 1
ATOM 4262 C CA . GLY B 1 165 ? -24 -10.625 10.352 1 39.16 165 GLY B CA 1
ATOM 4263 C C . GLY B 1 165 ? -24.109 -9.133 10.078 1 39.16 165 GLY B C 1
ATOM 4264 O O . GLY B 1 165 ? -24.312 -8.719 8.945 1 39.16 165 GLY B O 1
ATOM 4265 N N . PRO B 1 166 ? -24.156 -8.352 11.148 1 44.62 166 PRO B N 1
ATOM 4266 C CA . PRO B 1 166 ? -24.453 -6.926 10.984 1 44.62 166 PRO B CA 1
ATOM 4267 C C . PRO B 1 166 ? -23.453 -6.207 10.094 1 44.62 166 PRO B C 1
ATOM 4269 O O . PRO B 1 166 ? -22.234 -6.438 10.203 1 44.62 166 PRO B O 1
ATOM 4272 N N . LEU B 1 167 ? -23.828 -5.77 8.953 1 45.84 167 LEU B N 1
ATOM 4273 C CA . LEU B 1 167 ? -23.188 -4.934 7.941 1 45.84 167 LEU B CA 1
ATOM 4274 C C . LEU B 1 167 ? -22.125 -4.043 8.562 1 45.84 167 LEU B C 1
ATOM 4276 O O . LEU B 1 167 ? -21.062 -3.834 7.977 1 45.84 167 LEU B O 1
ATOM 4280 N N . LYS B 1 168 ? -22.375 -3.697 9.852 1 49.91 168 LYS B N 1
ATOM 4281 C CA . LYS B 1 168 ? -21.484 -2.754 10.508 1 49.91 168 LYS B CA 1
ATOM 4282 C C . LYS B 1 168 ? -20.141 -3.41 10.836 1 49.91 168 LYS B C 1
ATOM 4284 O O . LYS B 1 168 ? -19.078 -2.787 10.695 1 49.91 168 LYS B O 1
ATOM 4289 N N . ASP B 1 169 ? -20.156 -4.676 11.234 1 46.78 169 ASP B N 1
ATOM 4290 C CA . ASP B 1 169 ? -18.938 -5.383 11.617 1 46.78 169 ASP B CA 1
ATOM 4291 C C . ASP B 1 169 ? -18.078 -5.684 10.391 1 46.78 169 ASP B C 1
ATOM 4293 O O . ASP B 1 169 ? -16.844 -5.594 10.461 1 46.78 169 ASP B O 1
ATOM 4297 N N . MET B 1 170 ? -18.781 -5.859 9.336 1 51.97 170 MET B N 1
ATOM 4298 C CA . MET B 1 170 ? -18.047 -6.141 8.102 1 51.97 170 MET B CA 1
ATOM 4299 C C . MET B 1 170 ? -17.344 -4.891 7.582 1 51.97 170 MET B C 1
ATOM 4301 O O . MET B 1 170 ? -16.219 -4.961 7.102 1 51.97 170 MET B O 1
ATOM 4305 N N . GLN B 1 171 ? -18.047 -3.859 7.867 1 60.09 171 GLN B N 1
ATOM 4306 C CA . GLN B 1 171 ? -17.484 -2.596 7.402 1 60.09 171 GLN B CA 1
ATOM 4307 C C . GLN B 1 171 ? -16.25 -2.217 8.211 1 60.09 171 GLN B C 1
ATOM 4309 O O . GLN B 1 171 ? -15.242 -1.771 7.645 1 60.09 171 GLN B O 1
ATOM 4314 N N . PHE B 1 172 ? -16.344 -2.365 9.523 1 57.25 172 PHE B N 1
ATOM 4315 C CA . PHE B 1 172 ? -15.211 -2.064 10.391 1 57.25 172 PHE B CA 1
ATOM 4316 C C . PHE B 1 172 ? -14.047 -3.002 10.094 1 57.25 172 PHE B C 1
ATOM 4318 O O . PHE B 1 172 ? -12.891 -2.572 10.062 1 57.25 172 PHE B O 1
ATOM 4325 N N . GLY B 1 173 ? -14.461 -4.168 9.836 1 62.69 173 GLY B N 1
ATOM 4326 C CA . GLY B 1 173 ? -13.43 -5.129 9.477 1 62.69 173 GLY B CA 1
ATOM 4327 C C . GLY B 1 173 ? -12.711 -4.773 8.188 1 62.69 173 GLY B C 1
ATOM 4328 O O . GLY B 1 173 ? -11.484 -4.891 8.094 1 62.69 173 GLY B O 1
ATOM 4329 N N . ASN B 1 174 ? -13.438 -4.199 7.254 1 70.56 174 ASN B N 1
ATOM 4330 C CA . ASN B 1 174 ? -12.859 -3.807 5.977 1 70.56 174 ASN B CA 1
ATOM 4331 C C . ASN B 1 174 ? -11.922 -2.611 6.133 1 70.56 174 ASN B C 1
ATOM 4333 O O . ASN B 1 174 ? -10.844 -2.58 5.531 1 70.56 174 ASN B O 1
ATOM 4337 N N . LYS B 1 175 ? -12.328 -1.729 7.031 1 70.81 175 LYS B N 1
ATOM 4338 C CA . LYS B 1 175 ? -11.508 -0.548 7.277 1 70.81 175 LYS B CA 1
ATOM 4339 C C . LYS B 1 175 ? -10.172 -0.929 7.906 1 70.81 175 LYS B C 1
ATOM 4341 O O . LYS B 1 175 ? -9.117 -0.487 7.449 1 70.81 175 LYS B O 1
ATOM 4346 N N . ILE B 1 176 ? -10.258 -1.72 8.812 1 70.12 176 ILE B N 1
ATOM 4347 C CA . ILE B 1 176 ? -9.062 -2.131 9.539 1 70.12 176 ILE B CA 1
ATOM 4348 C C . ILE B 1 176 ? -8.164 -2.959 8.625 1 70.12 176 ILE B C 1
ATOM 4350 O O . ILE B 1 176 ? -6.934 -2.836 8.68 1 70.12 176 ILE B O 1
ATOM 4354 N N . ALA B 1 177 ? -8.766 -3.723 7.789 1 77.38 177 ALA B N 1
ATOM 4355 C CA . ALA B 1 177 ? -7.98 -4.539 6.867 1 77.38 177 ALA B CA 1
ATOM 4356 C C . ALA B 1 177 ? -7.195 -3.666 5.891 1 77.38 177 ALA B C 1
ATOM 4358 O O . ALA B 1 177 ? -6.012 -3.91 5.645 1 77.38 177 ALA B O 1
ATOM 4359 N N . ILE B 1 178 ? -7.836 -2.68 5.387 1 83 178 ILE B N 1
ATOM 4360 C CA . ILE B 1 178 ? -7.188 -1.777 4.445 1 83 178 ILE B CA 1
ATOM 4361 C C . ILE B 1 178 ? -6.008 -1.08 5.125 1 83 178 ILE B C 1
ATOM 4363 O O . ILE B 1 178 ? -4.898 -1.058 4.59 1 83 178 ILE B O 1
ATOM 4367 N N . LEU B 1 179 ? -6.191 -0.597 6.309 1 79.56 179 LEU B N 1
ATOM 4368 C CA . LEU B 1 179 ? -5.152 0.121 7.043 1 79.56 179 LEU B CA 1
ATOM 4369 C C . LEU B 1 179 ? -4.012 -0.814 7.43 1 79.56 179 LEU B C 1
ATOM 4371 O O . LEU B 1 179 ? -2.844 -0.429 7.375 1 79.56 179 LEU B O 1
ATOM 4375 N N . SER B 1 180 ? -4.363 -1.938 7.785 1 79.44 180 SER B N 1
ATOM 4376 C CA . SER B 1 180 ? -3.344 -2.916 8.156 1 79.44 180 SER B CA 1
ATOM 4377 C C . SER B 1 180 ? -2.439 -3.248 6.977 1 79.44 180 SER B C 1
ATOM 4379 O O . SER B 1 180 ? -1.221 -3.352 7.129 1 79.44 180 SER B O 1
ATOM 4381 N N . GLY B 1 181 ? -3.029 -3.473 5.855 1 86.75 181 GLY B N 1
ATOM 4382 C CA . GLY B 1 181 ? -2.234 -3.703 4.66 1 86.75 181 GLY B CA 1
ATOM 4383 C C . GLY B 1 181 ? -1.301 -2.553 4.336 1 86.75 181 GLY B C 1
ATOM 4384 O O . GLY B 1 181 ? -0.128 -2.768 4.023 1 86.75 181 GLY B O 1
ATOM 4385 N N . ASP B 1 182 ? -1.795 -1.401 4.43 1 86.31 182 ASP B N 1
ATOM 4386 C CA . ASP B 1 182 ? -0.979 -0.214 4.191 1 86.31 182 ASP B CA 1
ATOM 4387 C C . ASP B 1 182 ? 0.18 -0.136 5.184 1 86.31 182 ASP B C 1
ATOM 4389 O O . ASP B 1 182 ? 1.289 0.262 4.82 1 86.31 182 ASP B O 1
ATOM 4393 N N . PHE B 1 183 ? -0.137 -0.447 6.355 1 83.25 183 PHE B N 1
ATOM 4394 C CA . PHE B 1 183 ? 0.887 -0.43 7.395 1 83.25 183 PHE B CA 1
ATOM 4395 C C . PHE B 1 183 ? 1.99 -1.434 7.082 1 83.25 183 PHE B C 1
ATOM 4397 O O . PHE B 1 183 ? 3.176 -1.114 7.191 1 83.25 183 PHE B O 1
ATOM 4404 N N . LEU B 1 184 ? 1.612 -2.564 6.773 1 86.06 184 LEU B N 1
ATOM 4405 C CA . LEU B 1 184 ? 2.578 -3.598 6.414 1 86.06 184 LEU B CA 1
ATOM 4406 C C . LEU B 1 184 ? 3.406 -3.17 5.207 1 86.06 184 LEU B C 1
ATOM 4408 O O . LEU B 1 184 ? 4.625 -3.357 5.188 1 86.06 184 LEU B O 1
ATOM 4412 N N . LEU B 1 185 ? 2.777 -2.59 4.23 1 89.69 185 LEU B N 1
ATOM 4413 C CA . LEU B 1 185 ? 3.48 -2.135 3.035 1 89.69 185 LEU B CA 1
ATOM 4414 C C . LEU B 1 185 ? 4.445 -1.001 3.369 1 89.69 185 LEU B C 1
ATOM 4416 O O . LEU B 1 185 ? 5.547 -0.936 2.822 1 89.69 185 LEU B O 1
ATOM 4420 N N . ALA B 1 186 ? 4.035 -0.125 4.242 1 85.62 186 ALA B N 1
ATOM 4421 C CA . ALA B 1 186 ? 4.922 0.952 4.684 1 85.62 186 ALA B CA 1
ATOM 4422 C C . ALA B 1 186 ? 6.172 0.394 5.352 1 85.62 186 ALA B C 1
ATOM 4424 O O . ALA B 1 186 ? 7.281 0.872 5.105 1 85.62 186 ALA B O 1
ATOM 4425 N N . ASN B 1 187 ? 5.969 -0.569 6.137 1 85.06 187 ASN B N 1
ATOM 4426 C CA . ASN B 1 187 ? 7.098 -1.208 6.809 1 85.06 187 ASN B CA 1
ATOM 4427 C C . ASN B 1 187 ? 8.016 -1.907 5.812 1 85.06 187 ASN B C 1
ATOM 4429 O O . ASN B 1 187 ? 9.242 -1.884 5.969 1 85.06 187 ASN B O 1
ATOM 4433 N N . ALA B 1 188 ? 7.383 -2.533 4.875 1 90.69 188 ALA B N 1
ATOM 4434 C CA . ALA B 1 188 ? 8.18 -3.164 3.832 1 90.69 188 ALA B CA 1
ATOM 4435 C C . ALA B 1 188 ? 9.023 -2.133 3.086 1 90.69 188 ALA B C 1
ATOM 4437 O O . ALA B 1 188 ? 10.203 -2.363 2.812 1 90.69 188 ALA B O 1
ATOM 4438 N N . CYS B 1 189 ? 8.422 -1.029 2.801 1 87.19 189 CYS B N 1
ATOM 4439 C CA . CYS B 1 189 ? 9.133 0.041 2.107 1 87.19 189 CYS B CA 1
ATOM 4440 C C . CYS B 1 189 ? 10.297 0.558 2.949 1 87.19 189 CYS B C 1
ATOM 4442 O O . CYS B 1 189 ? 11.391 0.794 2.428 1 87.19 189 CYS B O 1
ATOM 4444 N N . ASN B 1 190 ? 10.008 0.729 4.234 1 83.38 190 ASN B N 1
ATOM 4445 C CA . ASN B 1 190 ? 11.07 1.144 5.145 1 83.38 190 ASN B CA 1
ATOM 4446 C C . ASN B 1 190 ? 12.203 0.119 5.188 1 83.38 190 ASN B C 1
ATOM 4448 O O . ASN B 1 190 ? 13.383 0.483 5.137 1 83.38 190 ASN B O 1
ATOM 4452 N N . GLY B 1 191 ? 11.875 -1.118 5.254 1 86.75 191 GLY B N 1
ATOM 4453 C CA . GLY B 1 191 ? 12.875 -2.174 5.227 1 86.75 191 GLY B CA 1
ATOM 4454 C C . GLY B 1 191 ? 13.695 -2.184 3.955 1 86.75 191 GLY B C 1
ATOM 4455 O O . GLY B 1 191 ? 14.914 -2.389 3.998 1 86.75 191 GLY B O 1
ATOM 4456 N N . LEU B 1 192 ? 13.078 -1.953 2.857 1 89.69 192 LEU B N 1
ATOM 4457 C CA . LEU B 1 192 ? 13.758 -1.923 1.57 1 89.69 192 LEU B CA 1
ATOM 4458 C C . LEU B 1 192 ? 14.766 -0.777 1.517 1 89.69 192 LEU B C 1
ATOM 4460 O O . LEU B 1 192 ? 15.875 -0.944 1.009 1 89.69 192 LEU B O 1
ATOM 4464 N N . ALA B 1 193 ? 14.383 0.279 2.07 1 82.69 193 ALA B N 1
ATOM 4465 C CA . ALA B 1 193 ? 15.289 1.427 2.1 1 82.69 193 ALA B CA 1
ATOM 4466 C C . ALA B 1 193 ? 16.547 1.112 2.9 1 82.69 193 ALA B C 1
ATOM 4468 O O . ALA B 1 193 ? 17.656 1.504 2.512 1 82.69 193 ALA B O 1
ATOM 4469 N N . LEU B 1 194 ? 16.344 0.414 3.896 1 82.94 194 LEU B N 1
ATOM 4470 C CA . LEU B 1 194 ? 17.453 0.125 4.805 1 82.94 194 LEU B CA 1
ATOM 4471 C C . LEU B 1 194 ? 18.438 -0.846 4.172 1 82.94 194 LEU B C 1
ATOM 4473 O O . LEU B 1 194 ? 19.578 -0.965 4.625 1 82.94 194 LEU B O 1
ATOM 4477 N N . LEU B 1 195 ? 17.984 -1.515 3.139 1 87.25 195 LEU B N 1
ATOM 4478 C CA . LEU B 1 195 ? 18.906 -2.41 2.438 1 87.25 195 LEU B CA 1
ATOM 4479 C C . LEU B 1 195 ? 19.906 -1.623 1.595 1 87.25 195 LEU B C 1
ATOM 4481 O O . LEU B 1 195 ? 20.922 -2.164 1.165 1 87.25 195 LEU B O 1
ATOM 4485 N N . GLN B 1 196 ? 19.578 -0.433 1.331 1 84.69 196 GLN B N 1
ATOM 4486 C CA . GLN B 1 196 ? 20.438 0.469 0.578 1 84.69 196 GLN B CA 1
ATOM 4487 C C . GLN B 1 196 ? 20.906 -0.171 -0.73 1 84.69 196 GLN B C 1
ATOM 4489 O O . GLN B 1 196 ? 22.094 -0.146 -1.06 1 84.69 196 GLN B O 1
ATOM 4494 N N . ASN B 1 197 ? 20.078 -0.789 -1.429 1 88.12 197 ASN B N 1
ATOM 4495 C CA . ASN B 1 197 ? 20.266 -1.385 -2.746 1 88.12 197 ASN B CA 1
ATOM 4496 C C . ASN B 1 197 ? 19.125 -1.036 -3.695 1 88.12 197 ASN B C 1
ATOM 4498 O O . ASN B 1 197 ? 18.047 -1.616 -3.609 1 88.12 197 ASN B O 1
ATOM 4502 N N . THR B 1 198 ? 19.328 -0.115 -4.578 1 83.94 198 THR B N 1
ATOM 4503 C CA . THR B 1 198 ? 18.297 0.443 -5.438 1 83.94 198 THR B CA 1
ATOM 4504 C C . THR B 1 198 ? 17.75 -0.619 -6.391 1 83.94 198 THR B C 1
ATOM 4506 O O . THR B 1 198 ? 16.562 -0.615 -6.719 1 83.94 198 THR B O 1
ATOM 4509 N N . LYS B 1 199 ? 18.594 -1.473 -6.773 1 88.5 199 LYS B N 1
ATOM 4510 C CA . LYS B 1 199 ? 18.156 -2.533 -7.676 1 88.5 199 LYS B CA 1
ATOM 4511 C C . LYS B 1 199 ? 17.141 -3.449 -6.988 1 88.5 199 LYS B C 1
ATOM 4513 O O . LYS B 1 199 ? 16.141 -3.844 -7.59 1 88.5 199 LYS B O 1
ATOM 4518 N N . VAL B 1 200 ? 17.406 -3.727 -5.727 1 93.06 200 VAL B N 1
ATOM 4519 C CA . VAL B 1 200 ? 16.516 -4.582 -4.957 1 93.06 200 VAL B CA 1
ATOM 4520 C C . VAL B 1 200 ? 15.18 -3.867 -4.734 1 93.06 200 VAL B C 1
ATOM 4522 O O . VAL B 1 200 ? 14.117 -4.477 -4.848 1 93.06 200 VAL B O 1
ATOM 4525 N N . VAL B 1 201 ? 15.211 -2.613 -4.453 1 88.88 201 VAL B N 1
ATOM 4526 C CA . VAL B 1 201 ? 13.992 -1.838 -4.277 1 88.88 201 VAL B CA 1
ATOM 4527 C C . VAL B 1 201 ? 13.18 -1.853 -5.57 1 88.88 201 VAL B C 1
ATOM 4529 O O . VAL B 1 201 ? 11.961 -2.07 -5.543 1 88.88 201 VAL B O 1
ATOM 4532 N N . GLU B 1 202 ? 13.82 -1.679 -6.637 1 87.5 202 GLU B N 1
ATOM 4533 C CA . GLU B 1 202 ? 13.148 -1.683 -7.934 1 87.5 202 GLU B CA 1
ATOM 4534 C C . GLU B 1 202 ? 12.516 -3.039 -8.227 1 87.5 202 GLU B C 1
ATOM 4536 O O . GLU B 1 202 ? 11.375 -3.107 -8.703 1 87.5 202 GLU B O 1
ATOM 4541 N N . LEU B 1 203 ? 13.234 -4.043 -7.922 1 92.62 203 LEU B N 1
ATOM 4542 C CA . LEU B 1 203 ? 12.734 -5.395 -8.148 1 92.62 203 LEU B CA 1
ATOM 4543 C C . LEU B 1 203 ? 11.461 -5.648 -7.34 1 92.62 203 LEU B C 1
ATOM 4545 O O . LEU B 1 203 ? 10.461 -6.117 -7.879 1 92.62 203 LEU B O 1
ATOM 4549 N N . LEU B 1 204 ? 11.531 -5.273 -6.094 1 94.12 204 LEU B N 1
ATOM 4550 C CA . LEU B 1 204 ? 10.391 -5.57 -5.227 1 94.12 204 LEU B CA 1
ATOM 4551 C C . LEU B 1 204 ? 9.234 -4.625 -5.508 1 94.12 204 LEU B C 1
ATOM 4553 O O . LEU B 1 204 ? 8.07 -5.012 -5.383 1 94.12 204 LEU B O 1
ATOM 4557 N N . ALA B 1 205 ? 9.539 -3.402 -5.844 1 88.38 205 ALA B N 1
ATOM 4558 C CA . ALA B 1 205 ? 8.469 -2.496 -6.27 1 88.38 205 ALA B CA 1
ATOM 4559 C C . ALA B 1 205 ? 7.777 -3.023 -7.523 1 88.38 205 ALA B C 1
ATOM 4561 O O . ALA B 1 205 ? 6.547 -2.979 -7.625 1 88.38 205 ALA B O 1
ATOM 4562 N N . SER B 1 206 ? 8.523 -3.533 -8.406 1 89.25 206 SER B N 1
ATOM 4563 C CA . SER B 1 206 ? 7.961 -4.105 -9.625 1 89.25 206 SER B CA 1
ATOM 4564 C C . SER B 1 206 ? 7.145 -5.355 -9.312 1 89.25 206 SER B C 1
ATOM 4566 O O . SER B 1 206 ? 6.133 -5.621 -9.969 1 89.25 206 SER B O 1
ATOM 4568 N N . ALA B 1 207 ? 7.652 -6.09 -8.398 1 93.94 207 ALA B N 1
ATOM 4569 C CA . ALA B 1 207 ? 6.891 -7.262 -7.98 1 93.94 207 ALA B CA 1
ATOM 4570 C C . ALA B 1 207 ? 5.523 -6.859 -7.438 1 93.94 207 ALA B C 1
ATOM 4572 O O . ALA B 1 207 ? 4.52 -7.523 -7.711 1 93.94 207 ALA B O 1
ATOM 4573 N N . LEU B 1 208 ? 5.5 -5.805 -6.648 1 89.88 208 LEU B N 1
ATOM 4574 C CA . LEU B 1 208 ? 4.246 -5.297 -6.102 1 89.88 208 LEU B CA 1
ATOM 4575 C C . LEU B 1 208 ? 3.309 -4.855 -7.223 1 89.88 208 LEU B C 1
ATOM 4577 O O . LEU B 1 208 ? 2.107 -5.137 -7.18 1 89.88 208 LEU B O 1
ATOM 4581 N N .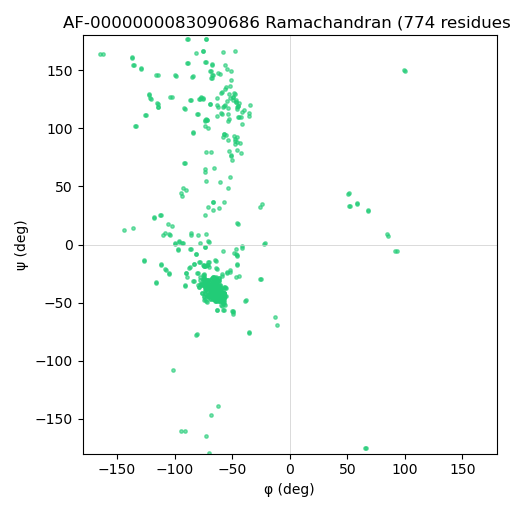 MET B 1 209 ? 3.824 -4.25 -8.211 1 86.06 209 MET B N 1
ATOM 4582 C CA . MET B 1 209 ? 3.029 -3.82 -9.359 1 86.06 209 MET B CA 1
ATOM 4583 C C . MET B 1 209 ? 2.457 -5.02 -10.102 1 86.06 209 MET B C 1
ATOM 4585 O O . MET B 1 209 ? 1.283 -5.023 -10.477 1 86.06 209 MET B O 1
ATOM 4589 N N . ASP B 1 210 ? 3.264 -5.945 -10.273 1 90 210 ASP B N 1
ATOM 4590 C CA . ASP B 1 210 ? 2.82 -7.18 -10.914 1 90 210 ASP B CA 1
ATOM 4591 C C . ASP B 1 210 ? 1.679 -7.824 -10.133 1 90 210 ASP B C 1
ATOM 4593 O O . ASP B 1 210 ? 0.671 -8.234 -10.719 1 90 210 ASP B O 1
ATOM 4597 N N . LEU B 1 211 ? 1.86 -7.871 -8.867 1 89 211 LEU B N 1
ATOM 4598 C CA . LEU B 1 211 ? 0.861 -8.492 -8 1 89 211 LEU B CA 1
ATOM 4599 C C . LEU B 1 211 ? -0.473 -7.758 -8.102 1 89 211 LEU B C 1
ATOM 4601 O O . LEU B 1 211 ? -1.523 -8.383 -8.242 1 89 211 LEU B O 1
ATOM 4605 N N . VAL B 1 212 ? -0.437 -6.484 -8.047 1 84.06 212 VAL B N 1
ATOM 4606 C CA . VAL B 1 212 ? -1.649 -5.68 -8.133 1 84.06 212 VAL B CA 1
ATOM 4607 C C . VAL B 1 212 ? -2.336 -5.922 -9.477 1 84.06 212 VAL B C 1
ATOM 4609 O O . VAL B 1 212 ? -3.557 -6.094 -9.531 1 84.06 212 VAL B O 1
ATOM 4612 N N . GLN B 1 213 ? -1.562 -6.02 -10.469 1 84.06 213 GLN B N 1
ATOM 4613 C CA . GLN B 1 213 ? -2.1 -6.289 -11.805 1 84.06 213 GLN B CA 1
ATOM 4614 C C . GLN B 1 213 ? -2.723 -7.68 -11.875 1 84.06 213 GLN B C 1
ATOM 4616 O O . GLN B 1 213 ? -3.787 -7.859 -12.469 1 84.06 213 GLN B O 1
ATOM 4621 N N . GLY B 1 214 ? -2.021 -8.578 -11.344 1 87.25 214 GLY B N 1
ATOM 4622 C CA . GLY B 1 214 ? -2.547 -9.93 -11.312 1 87.25 214 GLY B CA 1
ATOM 4623 C C . GLY B 1 214 ? -3.879 -10.039 -10.594 1 87.25 214 GLY B C 1
ATOM 4624 O O . GLY B 1 214 ? -4.809 -10.68 -11.094 1 87.25 214 GLY B O 1
ATOM 4625 N N . VAL B 1 215 ? -4.016 -9.391 -9.5 1 83.75 215 VAL B N 1
ATOM 4626 C CA . VAL B 1 215 ? -5.242 -9.422 -8.711 1 83.75 215 VAL B CA 1
ATOM 4627 C C . VAL B 1 215 ? -6.359 -8.703 -9.469 1 83.75 215 VAL B C 1
ATOM 4629 O O . VAL B 1 215 ? -7.52 -9.117 -9.406 1 83.75 215 VAL B O 1
ATOM 4632 N N . TYR B 1 216 ? -5.992 -7.684 -10.086 1 77.38 216 TYR B N 1
ATOM 4633 C CA . TYR B 1 216 ? -6.969 -6.977 -10.906 1 77.38 216 TYR B CA 1
ATOM 4634 C C . TYR B 1 216 ? -7.559 -7.902 -11.961 1 77.38 216 TYR B C 1
ATOM 4636 O O . TYR B 1 216 ? -8.773 -7.938 -12.156 1 77.38 216 TYR B O 1
ATOM 4644 N N . HIS B 1 217 ? -6.754 -8.625 -12.617 1 80.56 217 HIS B N 1
ATOM 4645 C CA . HIS B 1 217 ? -7.211 -9.555 -13.648 1 80.56 217 HIS B CA 1
ATOM 4646 C C . HIS B 1 217 ? -8.141 -10.609 -13.055 1 80.56 217 HIS B C 1
ATOM 4648 O O . HIS B 1 217 ? -9.125 -11 -13.688 1 80.56 217 HIS B O 1
ATOM 4654 N N . GLU B 1 218 ? -7.832 -11.008 -11.922 1 79.44 218 GLU B N 1
ATOM 4655 C CA . GLU B 1 218 ? -8.641 -12.031 -11.258 1 79.44 218 GLU B CA 1
ATOM 4656 C C . GLU B 1 218 ? -10.039 -11.508 -10.938 1 79.44 218 GLU B C 1
ATOM 4658 O O . GLU B 1 218 ? -10.992 -12.273 -10.883 1 79.44 218 GLU B O 1
ATOM 4663 N N . ASN B 1 219 ? -10.164 -10.172 -10.734 1 72.62 219 ASN B N 1
ATOM 4664 C CA . ASN B 1 219 ? -11.438 -9.625 -10.266 1 72.62 219 ASN B CA 1
ATOM 4665 C C . ASN B 1 219 ? -12.188 -8.922 -11.383 1 72.62 219 ASN B C 1
ATOM 4667 O O . ASN B 1 219 ? -13.375 -8.625 -11.25 1 72.62 219 ASN B O 1
ATOM 4671 N N . SER B 1 220 ? -11.602 -8.477 -12.336 1 64 220 SER B N 1
ATOM 4672 C CA . SER B 1 220 ? -12.258 -7.797 -13.445 1 64 220 SER B CA 1
ATOM 4673 C C . SER B 1 220 ? -13.242 -8.719 -14.164 1 64 220 SER B C 1
ATOM 4675 O O . SER B 1 220 ? -14.258 -8.266 -14.68 1 64 220 SER B O 1
ATOM 4677 N N . THR B 1 221 ? -13.023 -9.875 -14.148 1 58.38 221 THR B N 1
ATOM 4678 C CA . THR B 1 221 ? -13.883 -10.828 -14.836 1 58.38 221 THR B CA 1
ATOM 4679 C C . THR B 1 221 ? -15.195 -11.016 -14.07 1 58.38 221 THR B C 1
ATOM 4681 O O . THR B 1 221 ? -16.25 -11.219 -14.68 1 58.38 221 THR B O 1
ATOM 4684 N N . SER B 1 222 ? -15.125 -10.844 -12.797 1 55.22 222 SER B N 1
ATOM 4685 C CA . SER B 1 222 ? -16.312 -11.062 -11.977 1 55.22 222 SER B CA 1
ATOM 4686 C C . SER B 1 222 ? -17.297 -9.914 -12.109 1 55.22 222 SER B C 1
ATOM 4688 O O . SER B 1 222 ? -18.5 -10.086 -11.875 1 55.22 222 SER B O 1
ATOM 4690 N N . ALA B 1 223 ? -16.844 -8.773 -12.43 1 52.28 223 ALA B N 1
ATOM 4691 C CA . ALA B 1 223 ? -17.719 -7.609 -12.531 1 52.28 223 ALA B CA 1
ATOM 4692 C C . ALA B 1 223 ? -18.562 -7.668 -13.797 1 52.28 223 ALA B C 1
ATOM 4694 O O . ALA B 1 223 ? -19.625 -7.039 -13.867 1 52.28 223 ALA B O 1
ATOM 4695 N N . LYS B 1 224 ? -18 -8.375 -14.734 1 49.88 224 LYS B N 1
ATOM 4696 C CA . LYS B 1 224 ? -18.781 -8.461 -15.969 1 49.88 224 LYS B CA 1
ATOM 4697 C C . LYS B 1 224 ? -19.984 -9.375 -15.797 1 49.88 224 LYS B C 1
ATOM 4699 O O . LYS B 1 224 ? -19.922 -10.375 -15.078 1 49.88 224 LYS B O 1
ATOM 4704 N N . GLU B 1 225 ? -21.172 -8.789 -15.719 1 53.59 225 GLU B N 1
ATOM 4705 C CA . GLU B 1 225 ? -22.531 -9.25 -15.438 1 53.59 225 GLU B CA 1
ATOM 4706 C C . GLU B 1 225 ? -22.625 -10.773 -15.484 1 53.59 225 GLU B C 1
ATOM 4708 O O . GLU B 1 225 ? -23.188 -11.398 -14.586 1 53.59 225 GLU B O 1
ATOM 4713 N N . ASN B 1 226 ? -22.344 -11.43 -16.703 1 52.22 226 ASN B N 1
ATOM 4714 C CA . ASN B 1 226 ? -22.953 -12.734 -16.938 1 52.22 226 ASN B CA 1
ATOM 4715 C C . ASN B 1 226 ? -21.922 -13.852 -16.906 1 52.22 226 ASN B C 1
ATOM 4717 O O . ASN B 1 226 ? -22.234 -15 -17.203 1 52.22 226 ASN B O 1
ATOM 4721 N N . HIS B 1 227 ? -20.688 -13.578 -16.516 1 63.69 227 HIS B N 1
ATOM 4722 C CA . HIS B 1 227 ? -19.875 -14.773 -16.703 1 63.69 227 HIS B CA 1
ATOM 4723 C C . HIS B 1 227 ? -19.156 -15.172 -15.422 1 63.69 227 HIS B C 1
ATOM 4725 O O . HIS B 1 227 ? -18.422 -14.375 -14.836 1 63.69 227 HIS B O 1
ATOM 4731 N N . ILE B 1 228 ? -19.516 -16.266 -14.812 1 74.12 228 ILE B N 1
ATOM 4732 C CA . ILE B 1 228 ? -19.016 -16.844 -13.57 1 74.12 228 ILE B CA 1
ATOM 4733 C C . ILE B 1 228 ? -17.594 -17.375 -13.781 1 74.12 228 ILE B C 1
ATOM 4735 O O . ILE B 1 228 ? -16.875 -17.625 -12.82 1 74.12 228 ILE B O 1
ATOM 4739 N N . THR B 1 229 ? -17.234 -17.5 -15.055 1 85 229 THR B N 1
ATOM 4740 C CA . THR B 1 229 ? -15.891 -17.953 -15.383 1 85 229 THR B CA 1
ATOM 4741 C C . THR B 1 229 ? -15.297 -17.109 -16.5 1 85 229 THR B C 1
ATOM 4743 O O . THR B 1 229 ? -16.031 -16.516 -17.312 1 85 229 THR B O 1
ATOM 4746 N N . GLU B 1 230 ? -14.047 -17.047 -16.531 1 86.75 230 GLU B N 1
ATOM 4747 C CA . GLU B 1 230 ? -13.344 -16.297 -17.562 1 86.75 230 GLU B CA 1
ATOM 4748 C C . GLU B 1 230 ? -13.164 -17.125 -18.828 1 86.75 230 GLU B C 1
ATOM 4750 O O . GLU B 1 230 ? -12.969 -18.344 -18.766 1 86.75 230 GLU B O 1
ATOM 4755 N N . ASP B 1 231 ? -13.25 -16.406 -19.922 1 89.31 231 ASP B N 1
ATOM 4756 C CA . ASP B 1 231 ? -12.977 -17.031 -21.219 1 89.31 231 ASP B CA 1
ATOM 4757 C C . ASP B 1 231 ? -11.508 -16.875 -21.609 1 89.31 231 ASP B C 1
ATOM 4759 O O . ASP B 1 231 ? -11.172 -16.094 -22.5 1 89.31 231 ASP B O 1
ATOM 4763 N N . ILE B 1 232 ? -10.641 -17.594 -20.891 1 91.19 232 ILE B N 1
ATOM 4764 C CA . ILE B 1 232 ? -9.211 -17.484 -21.141 1 91.19 232 ILE B CA 1
ATOM 4765 C C . ILE B 1 232 ? -8.617 -18.891 -21.312 1 91.19 232 ILE B C 1
ATOM 4767 O O . ILE B 1 232 ? -9.172 -19.875 -20.812 1 91.19 232 ILE B O 1
ATOM 4771 N N . GLY B 1 233 ? -7.523 -18.984 -22.094 1 94.69 233 GLY B N 1
ATOM 4772 C CA . GLY B 1 233 ? -6.766 -20.219 -22.219 1 94.69 233 GLY B CA 1
ATOM 4773 C C . GLY B 1 233 ? -5.66 -20.344 -21.188 1 94.69 233 GLY B C 1
ATOM 4774 O O . GLY B 1 233 ? -5.434 -19.422 -20.391 1 94.69 233 GLY B O 1
ATOM 4775 N N . ILE B 1 234 ? -5.012 -21.484 -21.25 1 97.06 234 ILE B N 1
ATOM 4776 C CA . ILE B 1 234 ? -4.027 -21.812 -20.219 1 97.06 234 ILE B CA 1
ATOM 4777 C C . ILE B 1 234 ? -2.826 -20.875 -20.344 1 97.06 234 ILE B C 1
ATOM 4779 O O . ILE B 1 234 ? -2.199 -20.531 -19.328 1 97.06 234 ILE B O 1
ATOM 4783 N N . SER B 1 235 ? -2.5 -20.422 -21.516 1 97.06 235 SER B N 1
ATOM 4784 C CA . SER B 1 235 ? -1.383 -19.5 -21.688 1 97.06 235 SER B CA 1
ATOM 4785 C C . SER B 1 235 ? -1.634 -18.172 -20.984 1 97.06 235 SER B C 1
ATOM 4787 O O . SER B 1 235 ? -0.785 -17.703 -20.219 1 97.06 235 SER B O 1
ATOM 4789 N N . THR B 1 236 ? -2.791 -17.625 -21.203 1 95.19 236 THR B N 1
ATOM 4790 C CA . THR B 1 236 ? -3.166 -16.391 -20.516 1 95.19 236 THR B CA 1
ATOM 4791 C C . THR B 1 236 ? -3.266 -16.609 -19.016 1 95.19 236 THR B C 1
ATOM 4793 O O . THR B 1 236 ? -2.84 -15.766 -18.219 1 95.19 236 THR B O 1
ATOM 4796 N N . TRP B 1 237 ? -3.824 -17.75 -18.656 1 96.31 237 TRP B N 1
ATOM 4797 C CA . TRP B 1 237 ? -3.928 -18.094 -17.234 1 96.31 237 TRP B CA 1
ATOM 4798 C C . TRP B 1 237 ? -2.555 -18.094 -16.578 1 96.31 237 TRP B C 1
ATOM 4800 O O . TRP B 1 237 ? -2.387 -17.562 -15.484 1 96.31 237 TRP B O 1
ATOM 4810 N N . LYS B 1 238 ? -1.604 -18.625 -17.234 1 97.81 238 LYS B N 1
ATOM 4811 C CA . LYS B 1 238 ? -0.251 -18.703 -16.688 1 97.81 238 LYS B CA 1
ATOM 4812 C C . LYS B 1 238 ? 0.334 -17.312 -16.484 1 97.81 238 LYS B C 1
ATOM 4814 O O . LYS B 1 238 ? 0.952 -17.047 -15.445 1 97.81 238 LYS B O 1
ATOM 4819 N N . GLU B 1 239 ? 0.146 -16.469 -17.391 1 96 239 GLU B N 1
ATOM 4820 C CA . GLU B 1 239 ? 0.664 -15.109 -17.297 1 96 239 GLU B CA 1
ATOM 4821 C C . GLU B 1 239 ? 0.041 -14.359 -16.125 1 96 239 GLU B C 1
ATOM 4823 O O . GLU B 1 239 ? 0.751 -13.734 -15.336 1 96 239 GLU B O 1
ATOM 4828 N N . GLN B 1 240 ? -1.233 -14.477 -16.031 1 93.75 240 GLN B N 1
ATOM 4829 C CA . GLN B 1 240 ? -1.95 -13.773 -14.969 1 93.75 240 GLN B CA 1
ATOM 4830 C C . GLN B 1 240 ? -1.615 -14.359 -13.602 1 93.75 240 GLN B C 1
ATOM 4832 O O . GLN B 1 240 ? -1.436 -13.625 -12.633 1 93.75 240 GLN B O 1
ATOM 4837 N N . THR B 1 241 ? -1.521 -15.656 -13.602 1 95.06 241 THR B N 1
ATOM 4838 C CA . THR B 1 241 ? -1.217 -16.344 -12.352 1 95.06 241 THR B CA 1
ATOM 4839 C C . THR B 1 241 ? 0.198 -16.016 -11.883 1 95.06 241 THR B C 1
ATOM 4841 O O . THR B 1 241 ? 0.44 -15.852 -10.688 1 95.06 241 THR B O 1
ATOM 4844 N N . PHE B 1 242 ? 1.074 -15.93 -12.883 1 97.06 242 PHE B N 1
ATOM 4845 C CA . PHE B 1 242 ? 2.43 -15.547 -12.5 1 97.06 242 PHE B CA 1
ATOM 4846 C C . PHE B 1 242 ? 2.441 -14.18 -11.836 1 97.06 242 PHE B C 1
ATOM 4848 O O . PHE B 1 242 ? 3.129 -13.977 -10.828 1 97.06 242 PHE B O 1
ATOM 4855 N N . LEU B 1 243 ? 1.738 -13.242 -12.312 1 94.56 243 LEU B N 1
ATOM 4856 C CA . LEU B 1 243 ? 1.695 -11.898 -11.758 1 94.56 243 LEU B CA 1
ATOM 4857 C C . LEU B 1 243 ? 1.165 -11.922 -10.328 1 94.56 243 LEU B C 1
ATOM 4859 O O . LEU B 1 243 ? 1.768 -11.336 -9.43 1 94.56 243 LEU B O 1
ATOM 4863 N N . SER B 1 244 ? 0.168 -12.688 -10.078 1 91.12 244 SER B N 1
ATOM 4864 C CA . SER B 1 244 ? -0.524 -12.617 -8.789 1 91.12 244 SER B CA 1
ATOM 4865 C C . SER B 1 244 ? 0.1 -13.562 -7.773 1 91.12 244 SER B C 1
ATOM 4867 O O . SER B 1 244 ? 0.048 -13.312 -6.57 1 91.12 244 SER B O 1
ATOM 4869 N N . HIS B 1 245 ? 0.791 -14.648 -8.305 1 92.19 245 HIS B N 1
ATOM 4870 C CA . HIS B 1 245 ? 1.202 -15.664 -7.34 1 92.19 245 HIS B CA 1
ATOM 4871 C C . HIS B 1 245 ? 2.695 -15.953 -7.449 1 92.19 245 HIS B C 1
ATOM 4873 O O . HIS B 1 245 ? 3.281 -16.562 -6.551 1 92.19 245 HIS B O 1
ATOM 4879 N N . GLY B 1 246 ? 3.285 -15.508 -8.492 1 96.06 246 GLY B N 1
ATOM 4880 C CA . GLY B 1 246 ? 4.648 -15.953 -8.727 1 96.06 246 GLY B CA 1
ATOM 4881 C C . GLY B 1 246 ? 5.664 -14.828 -8.672 1 96.06 246 GLY B C 1
ATOM 4882 O O . GLY B 1 246 ? 6.797 -15.023 -8.219 1 96.06 246 GLY B O 1
ATOM 4883 N N . ALA B 1 247 ? 5.312 -13.672 -9.062 1 96.81 247 ALA B N 1
ATOM 4884 C CA . ALA B 1 247 ? 6.242 -12.57 -9.312 1 96.81 247 ALA B CA 1
ATOM 4885 C C . ALA B 1 247 ? 6.984 -12.188 -8.031 1 96.81 247 ALA B C 1
ATOM 4887 O O . ALA B 1 247 ? 8.195 -11.961 -8.055 1 96.81 247 ALA B O 1
ATOM 4888 N N . LEU B 1 248 ? 6.281 -12.109 -6.918 1 96 248 LEU B N 1
ATOM 4889 C CA . LEU B 1 248 ? 6.898 -11.68 -5.668 1 96 248 LEU B CA 1
ATOM 4890 C C . LEU B 1 248 ? 8.016 -12.633 -5.258 1 96 248 LEU B C 1
ATOM 4892 O O . LEU B 1 248 ? 9.133 -12.203 -4.965 1 96 248 LEU B O 1
ATOM 4896 N N . LEU B 1 249 ? 7.742 -13.938 -5.32 1 96.56 249 LEU B N 1
ATOM 4897 C CA . LEU B 1 249 ? 8.75 -14.914 -4.902 1 96.56 249 LEU B CA 1
ATOM 4898 C C . LEU B 1 249 ? 9.922 -14.93 -5.879 1 96.56 249 LEU B C 1
ATOM 4900 O O . LEU B 1 249 ? 11.078 -14.961 -5.465 1 96.56 249 LEU B O 1
ATOM 4904 N N . ALA B 1 250 ? 9.625 -14.914 -7.168 1 98.5 250 ALA B N 1
ATOM 4905 C CA . ALA B 1 250 ? 10.664 -14.938 -8.195 1 98.5 250 ALA B CA 1
ATOM 4906 C C . ALA B 1 250 ? 11.625 -13.766 -8.031 1 98.5 250 ALA B C 1
ATOM 4908 O O . ALA B 1 250 ? 12.844 -13.953 -7.961 1 98.5 250 ALA B O 1
ATOM 4909 N N . LYS B 1 251 ? 11.094 -12.625 -7.898 1 97.81 251 LYS B N 1
ATOM 4910 C CA . LYS B 1 251 ? 11.906 -11.422 -7.816 1 97.81 251 LYS B CA 1
ATOM 4911 C C . LYS B 1 251 ? 12.602 -11.32 -6.461 1 97.81 251 LYS B C 1
ATOM 4913 O O . LYS B 1 251 ? 13.711 -10.789 -6.363 1 97.81 251 LYS B O 1
ATOM 4918 N N . SER B 1 252 ? 11.953 -11.852 -5.398 1 97.5 252 SER B N 1
ATOM 4919 C CA . SER B 1 252 ? 12.609 -11.906 -4.102 1 97.5 252 SER B CA 1
ATOM 4920 C C . SER B 1 252 ? 13.836 -12.82 -4.137 1 97.5 252 SER B C 1
ATOM 4922 O O . SER B 1 252 ? 14.875 -12.492 -3.564 1 97.5 252 SER B O 1
ATOM 4924 N N . CYS B 1 253 ? 13.727 -13.93 -4.82 1 97.94 253 CYS B N 1
ATOM 4925 C CA . CYS B 1 253 ? 14.859 -14.828 -4.973 1 97.94 253 CYS B CA 1
ATOM 4926 C C . CYS B 1 253 ? 15.984 -14.164 -5.762 1 97.94 253 CYS B C 1
ATOM 4928 O O . CYS B 1 253 ? 17.156 -14.258 -5.383 1 97.94 253 CYS B O 1
ATOM 4930 N N . GLN B 1 254 ? 15.617 -13.523 -6.781 1 98.56 254 GLN B N 1
ATOM 4931 C CA . GLN B 1 254 ? 16.594 -12.773 -7.566 1 98.56 254 GLN B CA 1
ATOM 4932 C C . GLN B 1 254 ? 17.266 -11.695 -6.723 1 98.56 254 GLN B C 1
ATOM 4934 O O . GLN B 1 254 ? 18.484 -11.547 -6.762 1 98.56 254 GLN B O 1
ATOM 4939 N N . ALA B 1 255 ? 16.453 -10.984 -5.969 1 97.38 255 ALA B N 1
ATOM 4940 C CA . ALA B 1 255 ? 16.953 -9.898 -5.125 1 97.38 255 ALA B CA 1
ATOM 4941 C C . ALA B 1 255 ? 17.922 -10.422 -4.074 1 97.38 255 ALA B C 1
ATOM 4943 O O . ALA B 1 255 ? 18.891 -9.742 -3.723 1 97.38 255 ALA B O 1
ATOM 4944 N N . ALA B 1 256 ? 17.688 -11.594 -3.576 1 96.94 256 ALA B N 1
ATOM 4945 C CA . ALA B 1 256 ? 18.594 -12.188 -2.592 1 96.94 256 ALA B CA 1
ATOM 4946 C C . ALA B 1 256 ? 19.984 -12.375 -3.172 1 96.94 256 ALA B C 1
ATOM 4948 O O . ALA B 1 256 ? 20.984 -12.156 -2.482 1 96.94 256 ALA B O 1
ATOM 4949 N N . MET B 1 257 ? 20.078 -12.719 -4.414 1 97.19 257 MET B N 1
ATOM 4950 C CA . MET B 1 257 ? 21.359 -12.891 -5.094 1 97.19 257 MET B CA 1
ATOM 4951 C C . MET B 1 257 ? 22.031 -11.547 -5.352 1 97.19 257 MET B C 1
ATOM 4953 O O . MET B 1 257 ? 23.25 -11.43 -5.238 1 97.19 257 MET B O 1
ATOM 4957 N N . GLU B 1 258 ? 21.156 -10.609 -5.66 1 95.19 258 GLU B N 1
ATOM 4958 C CA . GLU B 1 258 ? 21.672 -9.258 -5.855 1 95.19 258 GLU B CA 1
ATOM 4959 C C . GLU B 1 258 ? 22.312 -8.727 -4.578 1 95.19 258 GLU B C 1
ATOM 4961 O O . GLU B 1 258 ? 23.406 -8.141 -4.625 1 95.19 258 GLU B O 1
ATOM 4966 N N . LEU B 1 259 ? 21.719 -8.945 -3.5 1 94.19 259 LEU B N 1
ATOM 4967 C CA . LEU B 1 259 ? 22.219 -8.469 -2.215 1 94.19 259 LEU B CA 1
ATOM 4968 C C . LEU B 1 259 ? 23.562 -9.117 -1.882 1 94.19 259 LEU B C 1
ATOM 4970 O O . LEU B 1 259 ? 24.406 -8.5 -1.236 1 94.19 259 LEU B O 1
ATOM 4974 N N . ALA B 1 260 ? 23.75 -10.328 -2.34 1 93.44 260 ALA B N 1
ATOM 4975 C CA . ALA B 1 260 ? 25 -11.047 -2.102 1 93.44 260 ALA B CA 1
ATOM 4976 C C . ALA B 1 260 ? 25.984 -10.836 -3.244 1 93.44 260 ALA B C 1
ATOM 4978 O O . ALA B 1 260 ? 27.047 -11.461 -3.285 1 93.44 260 ALA B O 1
ATOM 4979 N N . LYS B 1 261 ? 25.609 -10.047 -4.242 1 93.69 261 LYS B N 1
ATOM 4980 C CA . LYS B 1 261 ? 26.453 -9.617 -5.359 1 93.69 261 LYS B CA 1
ATOM 4981 C C . LYS B 1 261 ? 26.797 -10.789 -6.273 1 93.69 261 LYS B C 1
ATOM 4983 O O . LYS B 1 261 ? 27.906 -10.867 -6.797 1 93.69 261 LYS B O 1
ATOM 4988 N N . HIS B 1 262 ? 25.938 -11.695 -6.309 1 94.5 262 HIS B N 1
ATOM 4989 C CA . HIS B 1 262 ? 26.094 -12.75 -7.301 1 94.5 262 HIS B CA 1
ATOM 4990 C C . HIS B 1 262 ? 25.906 -12.211 -8.719 1 94.5 262 HIS B C 1
ATOM 4992 O O . HIS B 1 262 ? 25.297 -11.156 -8.906 1 94.5 262 HIS B O 1
ATOM 4998 N N . ASP B 1 263 ? 26.484 -12.859 -9.688 1 93.75 263 ASP B N 1
ATOM 4999 C CA . ASP B 1 263 ? 26.422 -12.383 -11.062 1 93.75 263 ASP B CA 1
ATOM 5000 C C . ASP B 1 263 ? 25.031 -12.594 -11.648 1 93.75 263 ASP B C 1
ATOM 5002 O O . ASP B 1 263 ? 24.156 -13.18 -11 1 93.75 263 ASP B O 1
ATOM 5006 N N . ALA B 1 264 ? 24.766 -12.172 -12.844 1 95.38 264 ALA B N 1
ATOM 5007 C CA . ALA B 1 264 ? 23.453 -12.156 -13.492 1 95.38 264 ALA B CA 1
ATOM 5008 C C . ALA B 1 264 ? 22.938 -13.57 -13.727 1 95.38 264 ALA B C 1
ATOM 5010 O O . ALA B 1 264 ? 21.734 -13.82 -13.656 1 95.38 264 ALA B O 1
ATOM 5011 N N . ASP B 1 265 ? 23.844 -14.461 -13.977 1 96.06 265 ASP B N 1
ATOM 5012 C CA . ASP B 1 265 ? 23.438 -15.836 -14.258 1 96.06 265 ASP B CA 1
ATOM 5013 C C . ASP B 1 265 ? 22.812 -16.484 -13.023 1 96.06 265 ASP B C 1
ATOM 5015 O O . ASP B 1 265 ? 21.734 -17.078 -13.102 1 96.06 265 ASP B O 1
ATOM 5019 N N . VAL B 1 266 ? 23.5 -16.312 -11.906 1 96.5 266 VAL B N 1
ATOM 5020 C CA . VAL B 1 266 ? 23 -16.891 -10.656 1 96.5 266 VAL B CA 1
ATOM 5021 C C . VAL B 1 266 ? 21.688 -16.188 -10.266 1 96.5 266 VAL B C 1
ATOM 5023 O O . VAL B 1 266 ? 20.766 -16.828 -9.773 1 96.5 266 VAL B O 1
ATOM 5026 N N . GLN B 1 267 ? 21.609 -14.906 -10.484 1 97.56 267 GLN B N 1
ATOM 5027 C CA . GLN B 1 267 ? 20.391 -14.164 -10.219 1 97.56 267 GLN B CA 1
ATOM 5028 C C . GLN B 1 267 ? 19.234 -14.695 -11.062 1 97.56 267 GLN B C 1
ATOM 5030 O O . GLN B 1 267 ? 18.109 -14.867 -10.555 1 97.56 267 GLN B O 1
ATOM 5035 N N . ASP B 1 268 ? 19.531 -15 -12.281 1 98.38 268 ASP B N 1
ATOM 5036 C CA . ASP B 1 268 ? 18.516 -15.516 -13.18 1 98.38 268 ASP B CA 1
ATOM 5037 C C . ASP B 1 268 ? 18.047 -16.906 -12.75 1 98.38 268 ASP B C 1
ATOM 5039 O O . ASP B 1 268 ? 16.844 -17.203 -12.805 1 98.38 268 ASP B O 1
ATOM 5043 N N . MET B 1 269 ? 18.953 -17.688 -12.367 1 98.44 269 MET B N 1
ATOM 5044 C CA . MET B 1 269 ? 18.594 -19.031 -11.922 1 98.44 269 MET B CA 1
ATOM 5045 C C . MET B 1 269 ? 17.75 -18.969 -10.656 1 98.44 269 MET B C 1
ATOM 5047 O O . MET B 1 269 ? 16.797 -19.75 -10.508 1 98.44 269 MET B O 1
ATOM 5051 N N . ALA B 1 270 ? 18.109 -18.047 -9.766 1 98.56 270 ALA B N 1
ATOM 5052 C CA . ALA B 1 270 ? 17.297 -17.859 -8.57 1 98.56 270 ALA B CA 1
ATOM 5053 C C . ALA B 1 270 ? 15.891 -17.406 -8.93 1 98.56 270 ALA B C 1
ATOM 5055 O O . ALA B 1 270 ? 14.906 -17.891 -8.352 1 98.56 270 ALA B O 1
ATOM 5056 N N . PHE B 1 271 ? 15.797 -16.5 -9.867 1 98.75 271 PHE B N 1
ATOM 5057 C CA . PHE B 1 271 ? 14.508 -16.047 -10.375 1 98.75 271 PHE B CA 1
ATOM 5058 C C . PHE B 1 271 ? 13.695 -17.203 -10.922 1 98.75 271 PHE B C 1
ATOM 5060 O O . PHE B 1 271 ? 12.508 -17.344 -10.609 1 98.75 271 PHE B O 1
ATOM 5067 N N . GLN B 1 272 ? 14.344 -18.062 -11.68 1 98.81 272 GLN B N 1
ATOM 5068 C CA . GLN B 1 272 ? 13.664 -19.188 -12.305 1 98.81 272 GLN B CA 1
ATOM 5069 C C . GLN B 1 272 ? 13.164 -20.188 -11.258 1 98.81 272 GLN B C 1
ATOM 5071 O O . GLN B 1 272 ? 12.047 -20.688 -11.352 1 98.81 272 GLN B O 1
ATOM 5076 N N . TYR B 1 273 ? 14 -20.438 -10.305 1 98.62 273 TYR B N 1
ATOM 5077 C CA . TYR B 1 273 ? 13.531 -21.328 -9.242 1 98.62 273 TYR B CA 1
ATOM 5078 C C . TYR B 1 273 ? 12.281 -20.766 -8.578 1 98.62 273 TYR B C 1
ATOM 5080 O O . TYR B 1 273 ? 11.281 -21.453 -8.43 1 98.62 273 TYR B O 1
ATOM 5088 N N . GLY B 1 274 ? 12.383 -19.453 -8.18 1 98.31 274 GLY B N 1
ATOM 5089 C CA . GLY B 1 274 ? 11.242 -18.828 -7.531 1 98.31 274 GLY B CA 1
ATOM 5090 C C . GLY B 1 274 ? 9.992 -18.844 -8.383 1 98.31 274 GLY B C 1
ATOM 5091 O O . GLY B 1 274 ? 8.906 -19.156 -7.898 1 98.31 274 GLY B O 1
ATOM 5092 N N . LYS B 1 275 ? 10.086 -18.531 -9.633 1 98.5 275 LYS B N 1
ATOM 5093 C CA . LYS B 1 275 ? 8.984 -18.484 -10.586 1 98.5 275 LYS B CA 1
ATOM 5094 C C . LYS B 1 275 ? 8.297 -19.844 -10.688 1 98.5 275 LYS B C 1
ATOM 5096 O O . LYS B 1 275 ? 7.086 -19.953 -10.484 1 98.5 275 LYS B O 1
ATOM 5101 N N . HIS B 1 276 ? 9.086 -20.812 -10.93 1 98.56 276 HIS B N 1
ATOM 5102 C CA . HIS B 1 276 ? 8.523 -22.125 -11.219 1 98.56 276 HIS B CA 1
ATOM 5103 C C . HIS B 1 276 ? 8.039 -22.812 -9.945 1 98.56 276 HIS B C 1
ATOM 5105 O O . HIS B 1 276 ? 7.055 -23.562 -9.969 1 98.56 276 HIS B O 1
ATOM 5111 N N . MET B 1 277 ? 8.727 -22.578 -8.859 1 97.12 277 MET B N 1
ATOM 5112 C CA . MET B 1 277 ? 8.242 -23.109 -7.586 1 97.12 277 MET B CA 1
ATOM 5113 C C . MET B 1 277 ? 6.887 -22.5 -7.234 1 97.12 277 MET B C 1
ATOM 5115 O O . MET B 1 277 ? 5.973 -23.234 -6.828 1 97.12 277 MET B O 1
ATOM 5119 N N . ALA B 1 278 ? 6.773 -21.188 -7.398 1 96.56 278 ALA B N 1
ATOM 5120 C CA . ALA B 1 278 ? 5.512 -20.516 -7.09 1 96.56 278 ALA B CA 1
ATOM 5121 C C . ALA B 1 278 ? 4.391 -21.016 -7.996 1 96.56 278 ALA B C 1
ATOM 5123 O O . ALA B 1 278 ? 3.271 -21.266 -7.535 1 96.56 278 ALA B O 1
ATOM 5124 N N . MET B 1 279 ? 4.703 -21.188 -9.234 1 97.69 279 MET B N 1
ATOM 5125 C CA . MET B 1 279 ? 3.705 -21.672 -10.188 1 97.69 279 MET B CA 1
ATOM 5126 C C . MET B 1 279 ? 3.268 -23.078 -9.844 1 97.69 279 MET B C 1
ATOM 5128 O O . MET B 1 279 ? 2.072 -23.391 -9.828 1 97.69 279 MET B O 1
ATOM 5132 N N . SER B 1 280 ? 4.223 -23.938 -9.586 1 97.19 280 SER B N 1
ATOM 5133 C CA . SER B 1 280 ? 3.904 -25.312 -9.211 1 97.19 280 SER B CA 1
ATOM 5134 C C . SER B 1 280 ? 3.037 -25.359 -7.957 1 97.19 280 SER B C 1
ATOM 5136 O O . SER B 1 280 ? 2.066 -26.109 -7.895 1 97.19 280 SER B O 1
ATOM 5138 N N . HIS B 1 281 ? 3.385 -24.547 -7.031 1 95.25 281 HIS B N 1
ATOM 5139 C CA . HIS B 1 281 ? 2.639 -24.484 -5.781 1 95.25 281 HIS B CA 1
ATOM 5140 C C . HIS B 1 281 ? 1.199 -24.047 -6.023 1 95.25 281 HIS B C 1
ATOM 5142 O O . HIS B 1 281 ? 0.265 -24.625 -5.461 1 95.25 281 HIS B O 1
ATOM 5148 N N . LYS B 1 282 ? 1.005 -23.047 -6.828 1 95.44 282 LYS B N 1
ATOM 5149 C CA . LYS B 1 282 ? -0.331 -22.547 -7.129 1 95.44 282 LYS B CA 1
ATOM 5150 C C . LYS B 1 282 ? -1.169 -23.594 -7.848 1 95.44 282 LYS B C 1
ATOM 5152 O O . LYS B 1 282 ? -2.338 -23.797 -7.516 1 95.44 282 LYS B O 1
ATOM 5157 N N . ILE B 1 283 ? -0.574 -24.25 -8.766 1 97.12 283 ILE B N 1
ATOM 5158 C CA . ILE B 1 283 ? -1.289 -25.281 -9.508 1 97.12 283 ILE B CA 1
ATOM 5159 C C . ILE B 1 283 ? -1.674 -26.422 -8.578 1 97.12 283 ILE B C 1
ATOM 5161 O O . ILE B 1 283 ? -2.783 -26.953 -8.656 1 97.12 283 ILE B O 1
ATOM 5165 N N . ASN B 1 284 ? -0.754 -26.797 -7.727 1 94.94 284 ASN B N 1
ATOM 5166 C CA . ASN B 1 284 ? -1.063 -27.812 -6.727 1 94.94 284 ASN B CA 1
ATOM 5167 C C . ASN B 1 284 ? -2.26 -27.406 -5.867 1 94.94 284 ASN B C 1
ATOM 5169 O O . ASN B 1 284 ? -3.154 -28.219 -5.625 1 94.94 284 ASN B O 1
ATOM 5173 N N . SER B 1 285 ? -2.271 -26.172 -5.453 1 92.62 285 SER B N 1
ATOM 5174 C CA . SER B 1 285 ? -3.393 -25.672 -4.672 1 92.62 285 SER B CA 1
ATOM 5175 C C . SER B 1 285 ? -4.699 -25.75 -5.453 1 92.62 285 SER B C 1
ATOM 5177 O O . SER B 1 285 ? -5.734 -26.141 -4.902 1 92.62 285 SER B O 1
ATOM 5179 N N . ASP B 1 286 ? -4.684 -25.438 -6.688 1 94.5 286 ASP B N 1
ATOM 5180 C CA . ASP B 1 286 ? -5.855 -25.484 -7.555 1 94.5 286 ASP B CA 1
ATOM 5181 C C . ASP B 1 286 ? -6.371 -26.922 -7.695 1 94.5 286 ASP B C 1
ATOM 5183 O O . ASP B 1 286 ? -7.562 -27.141 -7.922 1 94.5 286 ASP B O 1
ATOM 5187 N N . LEU B 1 287 ? -5.539 -27.875 -7.582 1 95.06 287 LEU B N 1
ATOM 5188 C CA . LEU B 1 287 ? -5.844 -29.281 -7.844 1 95.06 287 LEU B CA 1
ATOM 5189 C C . LEU B 1 287 ? -6.488 -29.922 -6.625 1 95.06 287 LEU B C 1
ATOM 5191 O O . LEU B 1 287 ? -7.133 -30.969 -6.742 1 95.06 287 LEU B O 1
ATOM 5195 N N . GLN B 1 288 ? -6.395 -29.344 -5.48 1 91.5 288 GLN B N 1
ATOM 5196 C CA . GLN B 1 288 ? -6.758 -29.969 -4.219 1 91.5 288 GLN B CA 1
ATOM 5197 C C . GLN B 1 288 ? -8.234 -30.375 -4.211 1 91.5 288 GLN B C 1
ATOM 5199 O O . GLN B 1 288 ? -8.57 -31.5 -3.842 1 91.5 288 GLN B O 1
ATOM 5204 N N . PRO B 1 289 ? -9.117 -29.516 -4.707 1 91.62 289 PRO B N 1
ATOM 5205 C CA . PRO B 1 289 ? -10.531 -29.906 -4.691 1 91.62 289 PRO B CA 1
ATOM 5206 C C . PRO B 1 289 ? -10.82 -31.125 -5.574 1 91.62 289 PRO B C 1
ATOM 5208 O O . PRO B 1 289 ? -11.859 -31.766 -5.418 1 91.62 289 PRO B O 1
ATOM 5211 N N . PHE B 1 290 ? -9.922 -31.484 -6.41 1 94.31 290 PHE B N 1
ATOM 5212 C CA . PHE B 1 290 ? -10.188 -32.531 -7.395 1 94.31 290 PHE B CA 1
ATOM 5213 C C . PHE B 1 290 ? -9.453 -33.812 -7.039 1 94.31 290 PHE B C 1
ATOM 5215 O O . PHE B 1 290 ? -9.766 -34.875 -7.562 1 94.31 290 PHE B O 1
ATOM 5222 N N . ILE B 1 291 ? -8.461 -33.75 -6.289 1 89.62 291 ILE B N 1
ATOM 5223 C CA . ILE B 1 291 ? -7.625 -34.938 -6.074 1 89.62 291 ILE B CA 1
ATOM 5224 C C . ILE B 1 291 ? -7.781 -35.406 -4.641 1 89.62 291 ILE B C 1
ATOM 5226 O O . ILE B 1 291 ? -7.402 -36.531 -4.32 1 89.62 291 ILE B O 1
ATOM 5230 N N . LYS B 1 292 ? -8.305 -34.531 -3.766 1 78.69 292 LYS B N 1
ATOM 5231 C CA . LYS B 1 292 ? -8.469 -35 -2.389 1 78.69 292 LYS B CA 1
ATOM 5232 C C . LYS B 1 292 ? -9.562 -36.062 -2.287 1 78.69 292 LYS B C 1
ATOM 5234 O O . LYS B 1 292 ? -10.617 -35.938 -2.912 1 78.69 292 LYS B O 1
ATOM 5239 N N . GLU B 1 293 ? -9.289 -37.281 -1.829 1 65.19 293 GLU B N 1
ATOM 5240 C CA . GLU B 1 293 ? -10.141 -38.469 -1.738 1 65.19 293 GLU B CA 1
ATOM 5241 C C . GLU B 1 293 ? -11.477 -38.125 -1.089 1 65.19 293 GLU B C 1
ATOM 5243 O O . GLU B 1 293 ? -12.523 -38.594 -1.54 1 65.19 293 GLU B O 1
ATOM 5248 N N . LYS B 1 294 ? -11.531 -37.594 0.225 1 61.56 294 LYS B N 1
ATOM 5249 C CA . LYS B 1 294 ? -12.758 -37.375 0.984 1 61.56 294 LYS B CA 1
ATOM 5250 C C . LYS B 1 294 ? -13.32 -35.969 0.741 1 61.56 294 LYS B C 1
ATOM 5252 O O . LYS B 1 294 ? -13.25 -35.094 1.617 1 61.56 294 LYS B O 1
ATOM 5257 N N . THR B 1 295 ? -13.336 -35.688 -0.597 1 61.03 295 THR B N 1
ATOM 5258 C CA . THR B 1 295 ? -13.867 -34.344 -0.816 1 61.03 295 THR B CA 1
ATOM 5259 C C . THR B 1 295 ? -15.375 -34.312 -0.579 1 61.03 295 THR B C 1
ATOM 5261 O O . THR B 1 295 ? -16.125 -35.094 -1.191 1 61.03 295 THR B O 1
ATOM 5264 N N . SER B 1 296 ? -15.664 -33.688 0.53 1 65 296 SER B N 1
ATOM 5265 C CA . SER B 1 296 ? -17.078 -33.469 0.789 1 65 296 SER B CA 1
ATOM 5266 C C . SER B 1 296 ? -17.75 -32.719 -0.365 1 65 296 SER B C 1
ATOM 5268 O O . SER B 1 296 ? -17.109 -31.906 -1.027 1 65 296 SER B O 1
ATOM 5270 N N . ASP B 1 297 ? -18.812 -33.188 -0.729 1 68.31 297 ASP B N 1
ATOM 5271 C CA . ASP B 1 297 ? -19.625 -32.531 -1.763 1 68.31 297 ASP B CA 1
ATOM 5272 C C . ASP B 1 297 ? -19.766 -31.031 -1.512 1 68.31 297 ASP B C 1
ATOM 5274 O O . ASP B 1 297 ? -20.109 -30.281 -2.418 1 68.31 297 ASP B O 1
ATOM 5278 N N . SER B 1 298 ? -19.297 -30.703 -0.404 1 72.38 298 SER B N 1
ATOM 5279 C CA . SER B 1 298 ? -19.562 -29.328 -0.039 1 72.38 298 SER B CA 1
ATOM 5280 C C . SER B 1 298 ? -18.375 -28.422 -0.389 1 72.38 298 SER B C 1
ATOM 5282 O O . SER B 1 298 ? -18.484 -27.203 -0.341 1 72.38 298 SER B O 1
ATOM 5284 N N . ILE B 1 299 ? -17.406 -29 -0.955 1 76.94 299 ILE B N 1
ATOM 5285 C CA . ILE B 1 299 ? -16.219 -28.172 -1.198 1 76.94 299 ILE B CA 1
ATOM 5286 C C . ILE B 1 299 ? -16.375 -27.422 -2.518 1 76.94 299 ILE B C 1
ATOM 5288 O O . ILE B 1 299 ? -16.688 -28.016 -3.549 1 76.94 299 ILE B O 1
ATOM 5292 N N . THR B 1 300 ? -16.25 -26.125 -2.43 1 86.81 300 THR B N 1
ATOM 5293 C CA . THR B 1 300 ? -16.266 -25.297 -3.625 1 86.81 300 THR B CA 1
ATOM 5294 C C . THR B 1 300 ? -14.859 -25.125 -4.191 1 86.81 300 THR B C 1
ATOM 5296 O O . THR B 1 300 ? -13.875 -25.531 -3.557 1 86.81 300 THR B O 1
ATOM 5299 N N . PHE B 1 301 ? -14.773 -24.844 -5.406 1 88.12 301 PHE B N 1
ATOM 5300 C CA . PHE B 1 301 ? -13.508 -24.547 -6.047 1 88.12 301 PHE B CA 1
ATOM 5301 C C . PHE B 1 301 ? -13.648 -23.344 -6.988 1 88.12 301 PHE B C 1
ATOM 5303 O O . PHE B 1 301 ? -14.766 -22.938 -7.312 1 88.12 301 PHE B O 1
ATOM 5310 N N . ASN B 1 302 ? -12.531 -22.75 -7.309 1 89.31 302 ASN B N 1
ATOM 5311 C CA . ASN B 1 302 ? -12.508 -21.609 -8.219 1 89.31 302 ASN B CA 1
ATOM 5312 C C . ASN B 1 302 ? -12.703 -22.047 -9.664 1 89.31 302 ASN B C 1
ATOM 5314 O O . ASN B 1 302 ? -11.953 -22.875 -10.18 1 89.31 302 ASN B O 1
ATOM 5318 N N . LEU B 1 303 ? -13.648 -21.469 -10.312 1 92 303 LEU B N 1
ATOM 5319 C CA . LEU B 1 303 ? -14.008 -21.844 -11.68 1 92 303 LEU B CA 1
ATOM 5320 C C . LEU B 1 303 ? -12.969 -21.344 -12.672 1 92 303 LEU B C 1
ATOM 5322 O O . LEU B 1 303 ? -13.031 -21.672 -13.859 1 92 303 LEU B O 1
ATOM 5326 N N . ASN B 1 304 ? -11.984 -20.641 -12.156 1 92.5 304 ASN B N 1
ATOM 5327 C CA . ASN B 1 304 ? -10.867 -20.188 -12.984 1 92.5 304 ASN B CA 1
ATOM 5328 C C . ASN B 1 304 ? -9.547 -20.797 -12.508 1 92.5 304 ASN B C 1
ATOM 5330 O O . ASN B 1 304 ? -8.477 -20.219 -12.727 1 92.5 304 ASN B O 1
ATOM 5334 N N . SER B 1 305 ? -9.68 -21.891 -11.844 1 95 305 SER B N 1
ATOM 5335 C CA . SER B 1 305 ? -8.484 -22.625 -11.453 1 95 305 SER B CA 1
ATOM 5336 C C . SER B 1 305 ? -7.871 -23.359 -12.641 1 95 305 SER B C 1
ATOM 5338 O O . SER B 1 305 ? -8.523 -23.547 -13.672 1 95 305 SER B O 1
ATOM 5340 N N . ALA B 1 306 ? -6.68 -23.812 -12.469 1 97.62 306 ALA B N 1
ATOM 5341 C CA . ALA B 1 306 ? -5.895 -24.391 -13.562 1 97.62 306 ALA B CA 1
ATOM 5342 C C . ALA B 1 306 ? -6.621 -25.578 -14.18 1 97.62 306 ALA B C 1
ATOM 5344 O O . ALA B 1 306 ? -6.809 -25.641 -15.398 1 97.62 306 ALA B O 1
ATOM 5345 N N . PRO B 1 307 ? -7.152 -26.578 -13.391 1 97.94 307 PRO B N 1
ATOM 5346 C CA . PRO B 1 307 ? -7.832 -27.719 -14.016 1 97.94 307 PRO B CA 1
ATOM 5347 C C . PRO B 1 307 ? -9.094 -27.312 -14.766 1 97.94 307 PRO B C 1
ATOM 5349 O O . PRO B 1 307 ? -9.438 -27.906 -15.789 1 97.94 307 PRO B O 1
ATOM 5352 N N . VAL B 1 308 ? -9.766 -26.266 -14.297 1 97.19 308 VAL B N 1
ATOM 5353 C CA . VAL B 1 308 ? -11 -25.812 -14.922 1 97.19 308 VAL B CA 1
ATOM 5354 C C . VAL B 1 308 ? -10.68 -25.094 -16.219 1 97.19 308 VAL B C 1
ATOM 5356 O O . VAL B 1 308 ? -11.336 -25.312 -17.25 1 97.19 308 VAL B O 1
ATOM 5359 N N . VAL B 1 309 ? -9.688 -24.234 -16.188 1 97.31 309 VAL B N 1
ATOM 5360 C CA . VAL B 1 309 ? -9.273 -23.5 -17.375 1 97.31 309 VAL B CA 1
ATOM 5361 C C . VAL B 1 309 ? -8.812 -24.484 -18.453 1 97.31 309 VAL B C 1
ATOM 5363 O O . VAL B 1 309 ? -9.133 -24.312 -19.625 1 97.31 309 VAL B O 1
ATOM 5366 N N . LEU B 1 310 ? -8.094 -25.5 -18.031 1 98.31 310 LEU B N 1
ATOM 5367 C CA . LEU B 1 310 ? -7.645 -26.516 -18.969 1 98.31 310 LEU B CA 1
ATOM 5368 C C . LEU B 1 310 ? -8.82 -27.312 -19.516 1 98.31 310 LEU B C 1
ATOM 5370 O O . LEU B 1 310 ? -8.867 -27.625 -20.703 1 98.31 310 LEU B O 1
ATOM 5374 N N . HIS B 1 311 ? -9.805 -27.672 -18.672 1 97.94 311 HIS B N 1
ATOM 5375 C CA . HIS B 1 311 ? -11.016 -28.359 -19.109 1 97.94 311 HIS B CA 1
ATOM 5376 C C . HIS B 1 311 ? -11.758 -27.547 -20.172 1 97.94 311 HIS B C 1
ATOM 5378 O O . HIS B 1 311 ? -12.148 -28.078 -21.203 1 97.94 311 HIS B O 1
ATOM 5384 N N . GLN B 1 312 ? -11.906 -26.266 -19.844 1 96.75 312 GLN B N 1
ATOM 5385 C CA . GLN B 1 312 ? -12.547 -25.359 -20.797 1 96.75 312 GLN B CA 1
ATOM 5386 C C . GLN B 1 312 ? -11.789 -25.344 -22.125 1 96.75 312 GLN B C 1
ATOM 5388 O O . GLN B 1 312 ? -12.398 -25.328 -23.188 1 96.75 312 GLN B O 1
ATOM 5393 N N . GLU B 1 313 ? -10.5 -25.297 -22.016 1 96.75 313 GLU B N 1
ATOM 5394 C CA . GLU B 1 313 ? -9.688 -25.203 -23.219 1 96.75 313 GLU B CA 1
ATOM 5395 C C . GLU B 1 313 ? -9.859 -26.453 -24.094 1 96.75 313 GLU B C 1
ATOM 5397 O O . GLU B 1 313 ? -9.969 -26.344 -25.312 1 96.75 313 GLU B O 1
ATOM 5402 N N . PHE B 1 314 ? -9.977 -27.641 -23.578 1 96.81 314 PHE B N 1
ATOM 5403 C CA . PHE B 1 314 ? -10.133 -28.891 -24.312 1 96.81 314 PHE B CA 1
ATOM 5404 C C . PHE B 1 314 ? -11.555 -29.031 -24.844 1 96.81 314 PHE B C 1
ATOM 5406 O O . PHE B 1 314 ? -11.75 -29.516 -25.969 1 96.81 314 PHE B O 1
ATOM 5413 N N . LEU B 1 315 ? -12.492 -28.688 -24.047 1 96 315 LEU B N 1
ATOM 5414 C CA . LEU B 1 315 ? -13.906 -28.891 -24.359 1 96 315 LEU B CA 1
ATOM 5415 C C . LEU B 1 315 ? -14.398 -27.812 -25.312 1 96 315 LEU B C 1
ATOM 5417 O O . LEU B 1 315 ? -15.18 -28.094 -26.234 1 96 315 LEU B O 1
ATOM 5421 N N . GLY B 1 316 ? -13.906 -26.609 -25.141 1 96.25 316 GLY B N 1
ATOM 5422 C CA . GLY B 1 316 ? -14.422 -25.438 -25.812 1 96.25 316 GLY B CA 1
ATOM 5423 C C . GLY B 1 316 ? -15.344 -24.594 -24.938 1 96.25 316 GLY B C 1
ATOM 5424 O O . GLY B 1 316 ? -16.078 -25.141 -24.109 1 96.25 316 GLY B O 1
ATOM 5425 N N . ARG B 1 317 ? -15.391 -23.328 -25.141 1 94.69 317 ARG B N 1
ATOM 5426 C CA . ARG B 1 317 ? -16.094 -22.359 -24.312 1 94.69 317 ARG B CA 1
ATOM 5427 C C . ARG B 1 317 ? -17.594 -22.641 -24.312 1 94.69 317 ARG B C 1
ATOM 5429 O O . ARG B 1 317 ? -18.219 -22.688 -23.25 1 94.69 317 ARG B O 1
ATOM 5436 N N . ASP B 1 318 ? -18.203 -22.891 -25.453 1 94.88 318 ASP B N 1
ATOM 5437 C CA . ASP B 1 318 ? -19.641 -23.062 -25.562 1 94.88 318 ASP B CA 1
ATOM 5438 C C . ASP B 1 318 ? -20.125 -24.281 -24.781 1 94.88 318 ASP B C 1
ATOM 5440 O O . ASP B 1 318 ? -21.109 -24.219 -24.047 1 94.88 318 ASP B O 1
ATOM 5444 N N . LEU B 1 319 ? -19.406 -25.312 -24.938 1 95.94 319 LEU B N 1
ATOM 5445 C CA . LEU B 1 319 ? -19.766 -26.547 -24.25 1 95.94 319 LEU B CA 1
ATOM 5446 C C . LEU B 1 319 ? -19.562 -26.422 -22.75 1 95.94 319 LEU B C 1
ATOM 5448 O O . LEU B 1 319 ? -20.344 -26.953 -21.969 1 95.94 319 LEU B O 1
ATOM 5452 N N . TRP B 1 320 ? -18.531 -25.719 -22.375 1 95.31 320 TRP B N 1
ATOM 5453 C CA . TRP B 1 320 ? -18.281 -25.484 -20.953 1 95.31 320 TRP B CA 1
ATOM 5454 C C . TRP B 1 320 ? -19.406 -24.688 -20.328 1 95.31 320 TRP B C 1
ATOM 5456 O O . TRP B 1 320 ? -19.906 -25.016 -19.25 1 95.31 320 TRP B O 1
ATOM 5466 N N . ILE B 1 321 ? -19.875 -23.641 -21.016 1 93.62 321 ILE B N 1
ATOM 5467 C CA . ILE B 1 321 ? -20.969 -22.812 -20.531 1 93.62 321 ILE B CA 1
ATOM 5468 C C . ILE B 1 321 ? -22.234 -23.656 -20.406 1 93.62 321 ILE B C 1
ATOM 5470 O O . ILE B 1 321 ? -23 -23.5 -19.453 1 93.62 321 ILE B O 1
ATOM 5474 N N . LYS B 1 322 ? -22.438 -24.531 -21.328 1 94.62 322 LYS B N 1
ATOM 5475 C CA . LYS B 1 322 ? -23.578 -25.438 -21.266 1 94.62 322 LYS B CA 1
ATOM 5476 C C . LYS B 1 322 ? -23.5 -26.328 -20.016 1 94.62 322 LYS B C 1
ATOM 5478 O O . LYS B 1 322 ? -24.5 -26.516 -19.328 1 94.62 322 LYS B O 1
ATOM 5483 N N . GLN B 1 323 ? -22.281 -26.844 -19.719 1 94.94 323 GLN B N 1
ATOM 5484 C CA . GLN B 1 323 ? -22.094 -27.688 -18.547 1 94.94 323 GLN B CA 1
ATOM 5485 C C . GLN B 1 323 ? -22.359 -26.906 -17.266 1 94.94 323 GLN B C 1
ATOM 5487 O O . GLN B 1 323 ? -22.953 -27.453 -16.328 1 94.94 323 GLN B O 1
ATOM 5492 N N . ILE B 1 324 ? -21.953 -25.688 -17.266 1 93.69 324 ILE B N 1
ATOM 5493 C CA . ILE B 1 324 ? -22.188 -24.844 -16.094 1 93.69 324 ILE B CA 1
ATOM 5494 C C . ILE B 1 324 ? -23.688 -24.609 -15.914 1 93.69 324 ILE B C 1
ATOM 5496 O O . ILE B 1 324 ? -24.203 -24.703 -14.805 1 93.69 324 ILE B O 1
ATOM 5500 N N . ARG B 1 325 ? -24.359 -24.391 -16.969 1 92.25 325 ARG B N 1
ATOM 5501 C CA . ARG B 1 325 ? -25.797 -24.188 -16.906 1 92.25 325 ARG B CA 1
ATOM 5502 C C . ARG B 1 325 ? -26.516 -25.422 -16.406 1 92.25 325 ARG B C 1
ATOM 5504 O O . ARG B 1 325 ? -27.453 -25.328 -15.609 1 92.25 325 ARG B O 1
ATOM 5511 N N . GLU B 1 326 ? -26.062 -26.469 -16.891 1 93.38 326 GLU B N 1
ATOM 5512 C CA . GLU B 1 326 ? -26.672 -27.75 -16.5 1 93.38 326 GLU B CA 1
ATOM 5513 C C . GLU B 1 326 ? -26.422 -28.047 -15.023 1 93.38 326 GLU B C 1
ATOM 5515 O O . GLU B 1 326 ? -27.188 -28.781 -14.398 1 93.38 326 GLU B O 1
ATOM 5520 N N . ALA B 1 327 ? -25.328 -27.516 -14.562 1 92.56 327 ALA B N 1
ATOM 5521 C CA . ALA B 1 327 ? -24.984 -27.75 -13.164 1 92.56 327 ALA B CA 1
ATOM 5522 C C . ALA B 1 327 ? -25.656 -26.734 -12.242 1 92.56 327 ALA B C 1
ATOM 5524 O O . ALA B 1 327 ? -25.469 -26.781 -11.023 1 92.56 327 ALA B O 1
ATOM 5525 N N . GLN B 1 328 ? -26.312 -25.828 -12.789 1 89.31 328 GLN B N 1
ATOM 5526 C CA . GLN B 1 328 ? -27.062 -24.859 -11.984 1 89.31 328 GLN B CA 1
ATOM 5527 C C . GLN B 1 328 ? -28.391 -25.438 -11.508 1 89.31 328 GLN B C 1
ATOM 5529 O O . GLN B 1 328 ? -29.203 -25.891 -12.32 1 89.31 328 GLN B O 1
ATOM 5534 N N . GLU B 1 329 ? -28.484 -25.641 -10.195 1 82.94 329 GLU B N 1
ATOM 5535 C CA . GLU B 1 329 ? -29.719 -26.156 -9.586 1 82.94 329 GLU B CA 1
ATOM 5536 C C . GLU B 1 329 ? -30.344 -25.109 -8.656 1 82.94 329 GLU B C 1
ATOM 5538 O O . GLU B 1 329 ? -29.75 -24.734 -7.648 1 82.94 329 GLU B O 1
ATOM 5543 N N . LYS B 1 330 ? -31.562 -24.719 -8.906 1 84.25 330 LYS B N 1
ATOM 5544 C CA . LYS B 1 330 ? -32.312 -23.781 -8.086 1 84.25 330 LYS B CA 1
ATOM 5545 C C . LYS B 1 330 ? -31.516 -22.5 -7.836 1 84.25 330 LYS B C 1
ATOM 5547 O O . LYS B 1 330 ? -31.438 -22.031 -6.703 1 84.25 330 LYS B O 1
ATOM 5552 N N . GLY B 1 331 ? -30.75 -22.172 -8.82 1 77.25 331 GLY B N 1
ATOM 5553 C CA . GLY B 1 331 ? -30.062 -20.891 -8.727 1 77.25 331 GLY B CA 1
ATOM 5554 C C . GLY B 1 331 ? -28.688 -21 -8.094 1 77.25 331 GLY B C 1
ATOM 5555 O O . GLY B 1 331 ? -27.984 -20 -7.922 1 77.25 331 GLY B O 1
ATOM 5556 N N . ARG B 1 332 ? -28.375 -22.234 -7.621 1 83.94 332 ARG B N 1
ATOM 5557 C CA . ARG B 1 332 ? -27.062 -22.438 -7.035 1 83.94 332 ARG B CA 1
ATOM 5558 C C . ARG B 1 332 ? -26.234 -23.406 -7.863 1 83.94 332 ARG B C 1
ATOM 5560 O O . ARG B 1 332 ? -26.766 -24.344 -8.453 1 83.94 332 ARG B O 1
ATOM 5567 N N . LEU B 1 333 ? -25 -23.172 -7.898 1 88.69 333 LEU B N 1
ATOM 5568 C CA . LEU B 1 333 ? -24.094 -24.016 -8.656 1 88.69 333 LEU B CA 1
ATOM 5569 C C . LEU B 1 333 ? -23.781 -25.297 -7.902 1 88.69 333 LEU B C 1
ATOM 5571 O O . LEU B 1 333 ? -23.453 -25.266 -6.719 1 88.69 333 LEU B O 1
ATOM 5575 N N . ASP B 1 334 ? -24 -26.328 -8.523 1 91.31 334 ASP B N 1
ATOM 5576 C CA . ASP B 1 334 ? -23.672 -27.641 -7.969 1 91.31 334 ASP B CA 1
ATOM 5577 C C . ASP B 1 334 ? -22.203 -27.984 -8.234 1 91.31 334 ASP B C 1
ATOM 5579 O O . ASP B 1 334 ? -21.891 -28.578 -9.273 1 91.31 334 ASP B O 1
ATOM 5583 N N . TYR B 1 335 ? -21.406 -27.766 -7.332 1 92.12 335 TYR B N 1
ATOM 5584 C CA . TYR B 1 335 ? -19.969 -27.953 -7.5 1 92.12 335 TYR B CA 1
ATOM 5585 C C . TYR B 1 335 ? -19.609 -29.438 -7.57 1 92.12 335 TYR B C 1
ATOM 5587 O O . TYR B 1 335 ? -18.625 -29.812 -8.227 1 92.12 335 TYR B O 1
ATOM 5595 N N . ALA B 1 336 ? -20.359 -30.172 -6.934 1 91.44 336 ALA B N 1
ATOM 5596 C CA . ALA B 1 336 ? -20.094 -31.609 -6.992 1 91.44 336 ALA B CA 1
ATOM 5597 C C . ALA B 1 336 ? -20.297 -32.156 -8.406 1 91.44 336 ALA B C 1
ATOM 5599 O O . ALA B 1 336 ? -19.469 -32.906 -8.906 1 91.44 336 ALA B O 1
ATOM 5600 N N . LYS B 1 337 ? -21.375 -31.734 -9.031 1 92.88 337 LYS B N 1
ATOM 5601 C CA . LYS B 1 337 ? -21.656 -32.156 -10.398 1 92.88 337 LYS B CA 1
ATOM 5602 C C . LYS B 1 337 ? -20.578 -31.641 -11.352 1 92.88 337 LYS B C 1
ATOM 5604 O O . LYS B 1 337 ? -20.094 -32.375 -12.211 1 92.88 337 LYS B O 1
ATOM 5609 N N . LEU B 1 338 ? -20.188 -30.469 -11.172 1 94 338 LEU B N 1
ATOM 5610 C CA . LEU B 1 338 ? -19.156 -29.875 -12.016 1 94 338 LEU B CA 1
ATOM 5611 C C . LEU B 1 338 ? -17.828 -30.578 -11.805 1 94 338 LEU B C 1
ATOM 5613 O O . LEU B 1 338 ? -17.078 -30.812 -12.766 1 94 338 LEU B O 1
ATOM 5617 N N . ARG B 1 339 ? -17.562 -30.844 -10.586 1 94.88 339 ARG B N 1
ATOM 5618 C CA . ARG B 1 339 ? -16.312 -31.531 -10.25 1 94.88 339 ARG B CA 1
ATOM 5619 C C . ARG B 1 339 ? -16.219 -32.875 -10.984 1 94.88 339 ARG B C 1
ATOM 5621 O O . ARG B 1 339 ? -15.172 -33.188 -11.547 1 94.88 339 ARG B O 1
ATOM 5628 N N . GLU B 1 340 ? -17.297 -33.531 -10.992 1 93.69 340 GLU B N 1
ATOM 5629 C CA . GLU B 1 340 ? -17.328 -34.844 -11.672 1 93.69 340 GLU B CA 1
ATOM 5630 C C . GLU B 1 340 ? -17.109 -34.656 -13.172 1 93.69 340 GLU B C 1
ATOM 5632 O O . GLU B 1 340 ? -16.406 -35.469 -13.789 1 93.69 340 GLU B O 1
ATOM 5637 N N . THR B 1 341 ? -17.719 -33.688 -13.664 1 94.75 341 THR B N 1
ATOM 5638 C CA . THR B 1 341 ? -17.609 -33.438 -15.094 1 94.75 341 THR B CA 1
ATOM 5639 C C . THR B 1 341 ? -16.172 -33.094 -15.461 1 94.75 341 THR B C 1
ATOM 5641 O O . THR B 1 341 ? -15.648 -33.594 -16.469 1 94.75 341 THR B O 1
ATOM 5644 N N . ILE B 1 342 ? -15.523 -32.344 -14.68 1 96.06 342 ILE B N 1
ATOM 5645 C CA . ILE B 1 342 ? -14.156 -31.891 -14.945 1 96.06 342 ILE B CA 1
ATOM 5646 C C . ILE B 1 342 ? -13.195 -33.062 -14.758 1 96.06 342 ILE B C 1
ATOM 5648 O O . ILE B 1 342 ? -12.273 -33.25 -15.555 1 96.06 342 ILE B O 1
ATOM 5652 N N . LYS B 1 343 ? -13.438 -33.875 -13.805 1 95.19 343 LYS B N 1
ATOM 5653 C CA . LYS B 1 343 ? -12.602 -35.031 -13.531 1 95.19 343 LYS B CA 1
ATOM 5654 C C . LYS B 1 343 ? -12.672 -36.031 -14.664 1 95.19 343 LYS B C 1
ATOM 5656 O O . LYS B 1 343 ? -11.695 -36.75 -14.945 1 95.19 343 LYS B O 1
ATOM 5661 N N . ALA B 1 344 ? -13.859 -36.094 -15.242 1 95.12 344 ALA B N 1
ATOM 5662 C CA . ALA B 1 344 ? -14.062 -37.031 -16.328 1 95.12 344 ALA B CA 1
ATOM 5663 C C . ALA B 1 344 ? -13.312 -36.594 -17.578 1 95.12 344 ALA B C 1
ATOM 5665 O O . ALA B 1 344 ? -13.039 -37.406 -18.469 1 95.12 344 ALA B O 1
ATOM 5666 N N . GLY B 1 345 ? -12.93 -35.344 -17.688 1 95.12 345 GLY B N 1
ATOM 5667 C CA . GLY B 1 345 ? -12.18 -34.812 -18.812 1 95.12 345 GLY B CA 1
ATOM 5668 C C . GLY B 1 345 ? -10.672 -34.875 -18.609 1 95.12 345 GLY B C 1
ATOM 5669 O O . GLY B 1 345 ? -10.18 -35.656 -17.797 1 95.12 345 GLY B O 1
ATOM 5670 N N . LYS B 1 346 ? -9.945 -34.062 -19.391 1 96.94 346 LYS B N 1
ATOM 5671 C CA . LYS B 1 346 ? -8.484 -34.062 -19.359 1 96.94 346 LYS B CA 1
ATOM 5672 C C . LYS B 1 346 ? -7.953 -32.906 -18.516 1 96.94 346 LYS B C 1
ATOM 5674 O O . LYS B 1 346 ? -6.742 -32.719 -18.375 1 96.94 346 LYS B O 1
ATOM 5679 N N . GLY B 1 347 ? -8.836 -32.125 -17.953 1 97.81 347 GLY B N 1
ATOM 5680 C CA . GLY B 1 347 ? -8.438 -30.922 -17.219 1 97.81 347 GLY B CA 1
ATOM 5681 C C . GLY B 1 347 ? -7.551 -31.219 -16.031 1 97.81 347 GLY B C 1
ATOM 5682 O O . GLY B 1 347 ? -6.496 -30.594 -15.867 1 97.81 347 GLY B O 1
ATOM 5683 N N . VAL B 1 348 ? -7.914 -32.156 -15.211 1 97.5 348 VAL B N 1
ATOM 5684 C CA . VAL B 1 348 ? -7.215 -32.469 -13.969 1 97.5 348 VAL B CA 1
ATOM 5685 C C . VAL B 1 348 ? -5.859 -33.094 -14.289 1 97.5 348 VAL B C 1
ATOM 5687 O O . VAL B 1 348 ? -4.828 -32.656 -13.766 1 97.5 348 VAL B O 1
ATOM 5690 N N . THR B 1 349 ? -5.789 -34.062 -15.203 1 97.31 349 THR B N 1
ATOM 5691 C CA . THR B 1 349 ? -4.543 -34.719 -15.562 1 97.31 349 THR B CA 1
ATOM 5692 C C . THR B 1 349 ? -3.566 -33.75 -16.203 1 97.31 349 THR B C 1
ATOM 5694 O O . THR B 1 349 ? -2.367 -33.781 -15.93 1 97.31 349 THR B O 1
ATOM 5697 N N . SER B 1 350 ? -4.082 -32.938 -17.031 1 98.19 350 SER B N 1
ATOM 5698 C CA . SER B 1 350 ? -3.23 -31.938 -17.672 1 98.19 350 SER B CA 1
ATOM 5699 C C . SER B 1 350 ? -2.688 -30.938 -16.656 1 98.19 350 SER B C 1
ATOM 5701 O O . SER B 1 350 ? -1.558 -30.453 -16.781 1 98.19 350 SER B O 1
ATOM 5703 N N . ALA B 1 351 ? -3.494 -30.531 -15.672 1 98.38 351 ALA B N 1
ATOM 5704 C CA . ALA B 1 351 ? -3.023 -29.641 -14.617 1 98.38 351 ALA B CA 1
ATOM 5705 C C . ALA B 1 351 ? -1.928 -30.297 -13.789 1 98.38 351 ALA B C 1
ATOM 5707 O O . ALA B 1 351 ? -0.979 -29.641 -13.359 1 98.38 351 ALA B O 1
ATOM 5708 N N . ILE B 1 352 ? -2.061 -31.609 -13.57 1 97.94 352 ILE B N 1
ATOM 5709 C CA . ILE B 1 352 ? -1.031 -32.344 -12.859 1 97.94 352 ILE B CA 1
ATOM 5710 C C . ILE B 1 352 ? 0.272 -32.312 -13.656 1 97.94 352 ILE B C 1
ATOM 5712 O O . ILE B 1 352 ? 1.341 -32.062 -13.094 1 97.94 352 ILE B O 1
ATOM 5716 N N . ASP B 1 353 ? 0.177 -32.562 -14.93 1 98.25 353 ASP B N 1
ATOM 5717 C CA . ASP B 1 353 ? 1.354 -32.5 -15.797 1 98.25 353 ASP B CA 1
ATOM 5718 C C . ASP B 1 353 ? 1.989 -31.109 -15.758 1 98.25 353 ASP B C 1
ATOM 5720 O O . ASP B 1 353 ? 3.215 -30.984 -15.727 1 98.25 353 ASP B O 1
ATOM 5724 N N . LEU B 1 354 ? 1.131 -30.109 -15.797 1 98.62 354 LEU B N 1
ATOM 5725 C CA . LEU B 1 354 ? 1.618 -28.734 -15.75 1 98.62 354 LEU B CA 1
ATOM 5726 C C . LEU B 1 354 ? 2.324 -28.453 -14.43 1 98.62 354 LEU B C 1
ATOM 5728 O O . LEU B 1 354 ? 3.352 -27.766 -14.398 1 98.62 354 LEU B O 1
ATOM 5732 N N . CYS B 1 355 ? 1.771 -28.922 -13.328 1 98.12 355 CYS B N 1
ATOM 5733 C CA . CYS B 1 355 ? 2.385 -28.797 -12.008 1 98.12 355 CYS B CA 1
ATOM 5734 C C . CYS B 1 355 ? 3.775 -29.422 -11.992 1 98.12 355 CYS B C 1
ATOM 5736 O O . CYS B 1 355 ? 4.734 -28.797 -11.539 1 98.12 355 CYS B O 1
ATOM 5738 N N . ARG B 1 356 ? 3.91 -30.625 -12.555 1 98.12 356 ARG B N 1
ATOM 5739 C CA . ARG B 1 356 ? 5.176 -31.344 -12.625 1 98.12 356 ARG B CA 1
ATOM 5740 C C . ARG B 1 356 ? 6.168 -30.625 -13.531 1 98.12 356 ARG B C 1
ATOM 5742 O O . ARG B 1 356 ? 7.367 -30.594 -13.25 1 98.12 356 ARG B O 1
ATOM 5749 N N . TYR B 1 357 ? 5.629 -30.109 -14.594 1 98.62 357 TYR B N 1
ATOM 5750 C CA . TYR B 1 357 ? 6.477 -29.344 -15.5 1 98.62 357 TYR B CA 1
ATOM 5751 C C . TYR B 1 357 ? 7.168 -28.203 -14.758 1 98.62 357 TYR B C 1
ATOM 5753 O O . TYR B 1 357 ? 8.391 -28.047 -14.844 1 98.62 357 TYR B O 1
ATOM 5761 N N . HIS B 1 358 ? 6.418 -27.406 -14.055 1 98.69 358 HIS B N 1
ATOM 5762 C CA . HIS B 1 358 ? 6.992 -26.297 -13.305 1 98.69 358 HIS B CA 1
ATOM 5763 C C . HIS B 1 358 ? 7.906 -26.797 -12.188 1 98.69 358 HIS B C 1
ATOM 5765 O O . HIS B 1 358 ? 8.938 -26.188 -11.898 1 98.69 358 HIS B O 1
ATOM 5771 N N . GLY B 1 359 ? 7.527 -27.906 -11.562 1 98.25 359 GLY B N 1
ATOM 5772 C CA . GLY B 1 359 ? 8.414 -28.516 -10.586 1 98.25 359 GLY B CA 1
ATOM 5773 C C . GLY B 1 359 ? 9.766 -28.891 -11.156 1 98.25 359 GLY B C 1
ATOM 5774 O O . GLY B 1 359 ? 10.805 -28.578 -10.578 1 98.25 359 GLY B O 1
ATOM 5775 N N . ASN B 1 360 ? 9.781 -29.516 -12.297 1 98.5 360 ASN B N 1
ATOM 5776 C CA . ASN B 1 360 ? 11.016 -29.938 -12.969 1 98.5 360 ASN B CA 1
ATOM 5777 C C . ASN B 1 360 ? 11.875 -28.734 -13.359 1 98.5 360 ASN B C 1
ATOM 5779 O O . ASN B 1 360 ? 13.094 -28.766 -13.227 1 98.5 360 ASN B O 1
ATOM 5783 N N . LYS B 1 361 ? 11.211 -27.703 -13.805 1 98.75 361 LYS B N 1
ATOM 5784 C CA . LYS B 1 361 ? 11.945 -26.484 -14.164 1 98.75 361 LYS B CA 1
ATOM 5785 C C . LYS B 1 361 ? 12.586 -25.844 -12.938 1 98.75 361 LYS B C 1
ATOM 5787 O O . LYS B 1 361 ? 13.688 -25.297 -13.023 1 98.75 361 LYS B O 1
ATOM 5792 N N . ALA B 1 362 ? 11.859 -25.859 -11.812 1 98.56 362 ALA B N 1
ATOM 5793 C CA . ALA B 1 362 ? 12.438 -25.359 -10.57 1 98.56 362 ALA B CA 1
ATOM 5794 C C . ALA B 1 362 ? 13.672 -26.156 -10.172 1 98.56 362 ALA B C 1
ATOM 5796 O O . ALA B 1 362 ? 14.695 -25.578 -9.781 1 98.56 362 ALA B O 1
ATOM 5797 N N . LEU B 1 363 ? 13.641 -27.516 -10.328 1 98.31 363 LEU B N 1
ATOM 5798 C CA . LEU B 1 363 ? 14.766 -28.391 -10.008 1 98.31 363 LEU B CA 1
ATOM 5799 C C . LEU B 1 363 ? 15.945 -28.125 -10.938 1 98.31 363 LEU B C 1
ATOM 5801 O O . LEU B 1 363 ? 17.094 -28.125 -10.492 1 98.31 363 LEU B O 1
ATOM 5805 N N . GLU B 1 364 ? 15.656 -27.922 -12.18 1 98.56 364 GLU B N 1
ATOM 5806 C CA . GLU B 1 364 ? 16.688 -27.594 -13.156 1 98.56 364 GLU B CA 1
ATOM 5807 C C . GLU B 1 364 ? 17.438 -26.312 -12.773 1 98.56 364 GLU B C 1
ATOM 5809 O O . GLU B 1 364 ? 18.656 -26.25 -12.891 1 98.56 364 GLU B O 1
ATOM 5814 N N . ALA B 1 365 ? 16.703 -25.297 -12.344 1 98.5 365 ALA B N 1
ATOM 5815 C CA . ALA B 1 365 ? 17.312 -24.031 -11.93 1 98.5 365 ALA B CA 1
ATOM 5816 C C . ALA B 1 365 ? 18.25 -24.234 -10.742 1 98.5 365 ALA B C 1
ATOM 5818 O O . ALA B 1 365 ? 19.297 -23.578 -10.648 1 98.5 365 ALA B O 1
ATOM 5819 N N . LEU B 1 366 ? 17.984 -25.203 -9.883 1 98 366 LEU B N 1
ATOM 5820 C CA . LEU B 1 366 ? 18.766 -25.438 -8.672 1 98 366 LEU B CA 1
ATOM 5821 C C . LEU B 1 366 ? 20.094 -26.094 -9 1 98 366 LEU B C 1
ATOM 5823 O O . LEU B 1 366 ? 21.016 -26.078 -8.188 1 98 366 LEU B O 1
ATOM 5827 N N . GLU B 1 367 ? 20.203 -26.672 -10.195 1 96.75 367 GLU B N 1
ATOM 5828 C CA . GLU B 1 367 ? 21.422 -27.359 -10.594 1 96.75 367 GLU B CA 1
ATOM 5829 C C . GLU B 1 367 ? 22.609 -26.391 -10.68 1 96.75 367 GLU B C 1
ATOM 5831 O O . GLU B 1 367 ? 23.766 -26.797 -10.602 1 96.75 367 GLU B O 1
ATOM 5836 N N . SER B 1 368 ? 22.25 -25.109 -10.812 1 94.12 368 SER B N 1
ATOM 5837 C CA . SER B 1 368 ? 23.281 -24.094 -10.922 1 94.12 368 SER B CA 1
ATOM 5838 C C . SER B 1 368 ? 23.828 -23.703 -9.555 1 94.12 368 SER B C 1
ATOM 5840 O O . SER B 1 368 ? 24.812 -22.953 -9.461 1 94.12 368 SER B O 1
ATOM 5842 N N . PHE B 1 369 ? 23.234 -24.172 -8.484 1 96.38 369 PHE B N 1
ATOM 5843 C CA . PHE B 1 369 ? 23.688 -23.891 -7.125 1 96.38 369 PHE B CA 1
ATOM 5844 C C . PHE B 1 369 ? 24.5 -25.062 -6.574 1 96.38 369 PHE B C 1
ATOM 5846 O O . PHE B 1 369 ? 24.25 -26.219 -6.914 1 96.38 369 PHE B O 1
ATOM 5853 N N . PRO B 1 370 ? 25.516 -24.781 -5.746 1 95.12 370 PRO B N 1
ATOM 5854 C CA . PRO B 1 370 ? 26.328 -25.875 -5.184 1 95.12 370 PRO B CA 1
ATOM 5855 C C . PRO B 1 370 ? 25.516 -26.828 -4.312 1 95.12 370 PRO B C 1
ATOM 5857 O O . PRO B 1 370 ? 24.562 -26.406 -3.654 1 95.12 370 PRO B O 1
ATOM 5860 N N . PRO B 1 371 ? 25.922 -28.094 -4.332 1 95.31 371 PRO B N 1
ATOM 5861 C CA . PRO B 1 371 ? 25.234 -29.031 -3.438 1 95.31 371 PRO B CA 1
ATOM 5862 C C . PRO B 1 371 ? 25.344 -28.625 -1.969 1 95.31 371 PRO B C 1
ATOM 5864 O O . PRO B 1 371 ? 26.422 -28.219 -1.513 1 95.31 371 PRO B O 1
ATOM 5867 N N . SER B 1 372 ? 24.312 -28.594 -1.302 1 91.88 372 SER B N 1
ATOM 5868 C CA . SER B 1 372 ? 24.219 -28.234 0.109 1 91.88 372 SER B CA 1
ATOM 5869 C C . SER B 1 372 ? 22.906 -28.719 0.717 1 91.88 372 SER B C 1
ATOM 5871 O O . SER B 1 372 ? 22.016 -29.188 -0.001 1 91.88 372 SER B O 1
ATOM 5873 N N . GLU B 1 373 ? 22.859 -28.734 2.016 1 90.81 373 GLU B N 1
ATOM 5874 C CA . GLU B 1 373 ? 21.609 -29.078 2.697 1 90.81 373 GLU B CA 1
ATOM 5875 C C . GLU B 1 373 ? 20.5 -28.094 2.32 1 90.81 373 GLU B C 1
ATOM 5877 O O . GLU B 1 373 ? 19.344 -28.5 2.199 1 90.81 373 GLU B O 1
ATOM 5882 N N . ALA B 1 374 ? 20.891 -26.875 2.135 1 93.19 374 ALA B N 1
ATOM 5883 C CA . ALA B 1 374 ? 19.906 -25.859 1.747 1 93.19 374 ALA B CA 1
ATOM 5884 C C . ALA B 1 374 ? 19.344 -26.156 0.36 1 93.19 374 ALA B C 1
ATOM 5886 O O . ALA B 1 374 ? 18.141 -26.047 0.142 1 93.19 374 ALA B O 1
ATOM 5887 N N . ARG B 1 375 ? 20.219 -26.5 -0.568 1 95.88 375 ARG B N 1
ATOM 5888 C CA . ARG B 1 375 ? 19.719 -26.859 -1.897 1 95.88 375 ARG B CA 1
ATOM 5889 C C . ARG B 1 375 ? 18.797 -28.062 -1.835 1 95.88 375 ARG B C 1
ATOM 5891 O O . ARG B 1 375 ? 17.734 -28.078 -2.475 1 95.88 375 ARG B O 1
ATOM 5898 N N . SER B 1 376 ? 19.188 -29.078 -1.047 1 94.44 376 SER B N 1
ATOM 5899 C CA . SER B 1 376 ? 18.375 -30.266 -0.887 1 94.44 376 SER B CA 1
ATOM 5900 C C . SER B 1 376 ? 17 -29.922 -0.295 1 94.44 376 SER B C 1
ATOM 5902 O O . SER B 1 376 ? 15.992 -30.5 -0.685 1 94.44 376 SER B O 1
ATOM 5904 N N . ALA B 1 377 ? 16.984 -29.031 0.669 1 92.81 377 ALA B N 1
ATOM 5905 C CA . ALA B 1 377 ? 15.719 -28.594 1.26 1 92.81 377 ALA B CA 1
ATOM 5906 C C . ALA B 1 377 ? 14.812 -27.953 0.211 1 92.81 377 ALA B C 1
ATOM 5908 O O . ALA B 1 377 ? 13.609 -28.203 0.184 1 92.81 377 ALA B O 1
ATOM 5909 N N . LEU B 1 378 ? 15.43 -27.109 -0.655 1 94.31 378 LEU B N 1
ATOM 5910 C CA . LEU B 1 378 ? 14.68 -26.484 -1.74 1 94.31 378 LEU B CA 1
ATOM 5911 C C . LEU B 1 378 ? 14.125 -27.547 -2.689 1 94.31 378 LEU B C 1
ATOM 5913 O O . LEU B 1 378 ? 12.969 -27.453 -3.121 1 94.31 378 LEU B O 1
ATOM 5917 N N . GLU B 1 379 ? 14.945 -28.547 -3 1 95.81 379 GLU B N 1
ATOM 5918 C CA . GLU B 1 379 ? 14.492 -29.656 -3.838 1 95.81 379 GLU B CA 1
ATOM 5919 C C . GLU B 1 379 ? 13.328 -30.391 -3.193 1 95.81 379 GLU B C 1
ATOM 5921 O O . GLU B 1 379 ? 12.367 -30.766 -3.871 1 95.81 379 GLU B O 1
ATOM 5926 N N . ASN B 1 380 ? 13.422 -30.609 -1.915 1 92.94 380 ASN B N 1
ATOM 5927 C CA . ASN B 1 380 ? 12.375 -31.328 -1.188 1 92.94 380 ASN B CA 1
ATOM 5928 C C . ASN B 1 380 ? 11.047 -30.578 -1.232 1 92.94 380 ASN B C 1
ATOM 5930 O O . ASN B 1 380 ? 9.984 -31.188 -1.274 1 92.94 380 ASN B O 1
ATOM 5934 N N . ILE B 1 381 ? 11.102 -29.266 -1.165 1 92.25 381 ILE B N 1
ATOM 5935 C CA . ILE B 1 381 ? 9.891 -28.453 -1.275 1 92.25 381 ILE B CA 1
ATOM 5936 C C . ILE B 1 381 ? 9.227 -28.703 -2.629 1 92.25 381 ILE B C 1
ATOM 5938 O O . ILE B 1 381 ? 8.008 -28.875 -2.709 1 92.25 381 ILE B O 1
ATOM 5942 N N . VAL B 1 382 ? 10.062 -28.75 -3.693 1 94.44 382 VAL B N 1
ATOM 5943 C CA . VAL B 1 382 ? 9.539 -29.016 -5.035 1 94.44 382 VAL B CA 1
ATOM 5944 C C . VAL B 1 382 ? 8.906 -30.406 -5.082 1 94.44 382 VAL B C 1
ATOM 5946 O O . VAL B 1 382 ? 7.793 -30.562 -5.594 1 94.44 382 VAL B O 1
ATOM 5949 N N . PHE B 1 383 ? 9.547 -31.391 -4.512 1 92.94 383 PHE B N 1
ATOM 5950 C CA . PHE B 1 383 ? 9.047 -32.75 -4.516 1 92.94 383 PHE B CA 1
ATOM 5951 C C . PHE B 1 383 ? 7.727 -32.844 -3.76 1 92.94 383 PHE B C 1
ATOM 5953 O O . PHE B 1 383 ? 6.809 -33.562 -4.184 1 92.94 383 PHE B O 1
ATOM 5960 N N . ALA B 1 384 ? 7.621 -32.125 -2.711 1 90.75 384 ALA B N 1
ATOM 5961 C CA . ALA B 1 384 ? 6.406 -32.156 -1.903 1 90.75 384 ALA B CA 1
ATOM 5962 C C . ALA B 1 384 ? 5.219 -31.594 -2.682 1 90.75 384 ALA B C 1
ATOM 5964 O O . ALA B 1 384 ? 4.094 -32.094 -2.551 1 90.75 384 ALA B O 1
ATOM 5965 N N . VAL B 1 385 ? 5.449 -30.609 -3.498 1 92.12 385 VAL B N 1
ATOM 5966 C CA . VAL B 1 385 ? 4.379 -29.922 -4.223 1 92.12 385 VAL B CA 1
ATOM 5967 C C . VAL B 1 385 ? 3.984 -30.75 -5.449 1 92.12 385 VAL B C 1
ATOM 5969 O O . VAL B 1 385 ? 2.857 -30.641 -5.941 1 92.12 385 VAL B O 1
ATOM 5972 N N . THR B 1 386 ? 4.887 -31.594 -5.977 1 94.38 386 THR B N 1
ATOM 5973 C CA . THR B 1 386 ? 4.621 -32.281 -7.23 1 94.38 386 THR B CA 1
ATOM 5974 C C . THR B 1 386 ? 4.27 -33.75 -6.973 1 94.38 386 THR B C 1
ATOM 5976 O O . THR B 1 386 ? 4.207 -34.562 -7.906 1 94.38 386 THR B O 1
ATOM 5979 N N . ARG B 1 387 ? 4.082 -34.062 -5.707 1 88.44 387 ARG B N 1
ATOM 5980 C CA . ARG B 1 387 ? 3.701 -35.438 -5.359 1 88.44 387 ARG B CA 1
ATOM 5981 C C . ARG B 1 387 ? 2.186 -35.594 -5.32 1 88.44 387 ARG B C 1
ATOM 5983 O O . ARG B 1 387 ? 1.505 -34.906 -4.555 1 88.44 387 ARG B O 1
ATOM 5990 N N . PHE B 1 388 ? 1.746 -36.438 -6.23 1 87.38 388 PHE B N 1
ATOM 5991 C CA . PHE B 1 388 ? 0.319 -36.75 -6.289 1 87.38 388 PHE B CA 1
ATOM 5992 C C . PHE B 1 388 ? 0.063 -38.219 -6.098 1 87.38 388 PHE B C 1
ATOM 5994 O O . PHE B 1 388 ? 0.863 -39.062 -6.531 1 87.38 388 PHE B O 1
ATOM 6001 N N . SER B 1 389 ? -0.792 -38.656 -5.133 1 69.5 389 SER B N 1
ATOM 6002 C CA . SER B 1 389 ? -1.168 -40.062 -4.941 1 69.5 389 SER B CA 1
ATOM 6003 C C . SER B 1 389 ? -2.197 -40.5 -5.977 1 69.5 389 SER B C 1
ATOM 6005 O O . SER B 1 389 ? -2.984 -39.688 -6.465 1 69.5 389 SER B O 1
#

Sequence (778 aa):
MWFPGRPPPPSNRRQANLGDAARELASVLHLEEELRRYGRPTETDKRSPYPPNPYNGPKGAGGRKSSVSPAPKSKNTFISSLISLFTGGLVHESRHNLQLRGLVVLLISKAAGPSSMNASCQNYDMVSGIYSCQRSLAEITELIHTALLVHRGIVNLSELQSSDGPLKDMQFGNKIAILSGDFLLANACNGLALLQNTKVVELLASALMDLVQGVYHENSTSAKENHITEDIGISTWKEQTFLSHGALLAKSCQAAMELAKHDADVQDMAFQYGKHMAMSHKINSDLQPFIKEKTSDSITFNLNSAPVVLHQEFLGRDLWIKQIREAQEKGRLDYAKLRETIKAGKGVTSAIDLCRYHGNKALEALESFPPSEARSALENIVFAVTRFSMWFPGRPPPPSNRRQANLGDAARELASVLHLEEELRRYGRPTETDKRSPYPPNPYNGPKGAGGRKSSVSPAPKSKNTFISSLISLFTGGLVHESRHNLQLRGLVVLLISKAAGPSSMNASCQNYDMVSGIYSCQRSLAEITELIHTALLVHRGIVNLSELQSSDGPLKDMQFGNKIAILSGDFLLANACNGLALLQNTKVVELLASALMDLVQGVYHENSTSAKENHITEDIGISTWKEQTFLSHGALLAKSCQAAMELAKHDADVQDMAFQYGKHMAMSHKINSDLQPFIKEKTSDSITFNLNSAPVVLHQEFLGRDLWIKQIREAQEKGRLDYAKLRETIKAGKGVTSAIDLCRYHGNKALEALESFPPSEARSALENIVFAVTRFS

Secondary structure (DSSP, 8-state):
---------S-THHHHHHHHHHHHHHHHHHHHHHHHHHTS--------------------------------THHHHHHHHHHHHIIIII-STTHHHHTHHHHHHHHHHHHH-S-STTTT---TTEETTEEHHHHHHHHHHHHHHHHHHHHHHHHHHGGGTTS-S-HHHHHHHHHHHHHHHHHHHHHHHHHHHHTT-HHHHHHHHHHHHHHHHHHHHHHHHHHSTT-SS----HHHHHHHHIIIIIHHHHHHHHHHHHHTT--HHHHHHHHHHHHHHHHHHHHHHHHHHHH-TT--TT----TTSHHHHHHHHHH-HHHHHHHHHHTEETTEE-HHHHHHHHHHSSHHHHHHHHHHHHHHHHHHHHTTSPP-HHHHHHHHHHHHHT---/---------S-SHHHHHHHHHHHHHHHHHHHHHHHHHHTS--------------------------------THHHHHHHHHHHHIIIII-STTHHHHTHHHHHHHHHHHHH-S-STTTT---TTEETTEEHHHHHHHHHHHHHHHHHHHHHHHHHHGGGTTS-S-HHHHHHHHHHHHHHHHHHHHHHHHHHHHTT-HHHHHHHHHHHHHHHHHHHHHHHHHHSTT-SS----HHHHHHHHIIIIIHHHHHHHHHHHHHTT--HHHHHHHHHHHHHHHHHHHHHHHHHHHH-TT--TT----TTSHHHHHHHHHH-HHHHHHHHHHTEETTEE-HHHHHHHHHHSSHHHHHHHHHHHHHHHHHHHHTTSPP-HHHHHHHHHHHHHT---

Organism: Lynx canadensis (NCBI:txid61383)

Foldseek 3Di:
DPPPDDPPDDDPQLLVLLLVLLVLLVVLVVQLVVQVVPPPPPPPPPPPVPDPDDDDDDDDPPDPPPPPPPDRPSVVVSLVSNCCSCDVRNVPVCVVVLQVLLLLLQLLQQLQAFAPVVVVVPPPQDDNRAGPLSNLLSVLLSLLVSLLVLLLCLVVCVVVVPPPDDPVSNVSSSVSSNVSSVVSNVVSLVSVVVLVDVVLVVQQVVLSVLQVQLSCVVCVVVPPPPDLEDPDALVVLLSSCCSNFQSSSLSSQLSSCVSSPHDPLLSNLSSLLSSLLRSLLQLLVQLCCQQPPPNDQPDDHRCHHQLNNNLCVVCDVVVSVVQQVVQQDPNDGRRSSVSVVSNVDCSNVVSLVSSVVSLVRSLVSLVVTDDDPSSVVSNVSSVVSSDGD/DPPPDDPPDDDDQLLVLLLVLLVLLVVLVVQLVVQVVPPPPPPPPDDPPPDCPPDDDPDDPPDPPPPPDPDRPSVVVSLVSNLCSCDVRNVPVCVVVLQVLLLLLQLLQQLQAFAPVCVVVPPPQDDNRAGPLSNLLSVLLSLLVSLLVLLLCLVVCVVVVPPPDDPVSNVSSSVSSNVSSVVSNVVSLVSVVVLVDVVLSVQQVVLSVLQVQLSCVVCVVVPPPPDLEDPDALVVLLSSCCSNFQSSSLSSQLSSCVSSPHDPLLSNLSSLLSSLLRSLLQLLVQLCCQQPPPNDQPDAHRCHHQLNNNLCVVCDVVVSVVQQVVQQDPNDGRRSSVSVVSNVDCSNVVSLVSSVVSLVRSLVSLVVTDDDPSSVVSNVSSVVSSDGD

Nearest PDB structures (foldseek):
  4jyx-assembly1_G-2  TM=7.414E-01  e=2.668E-08  Paraglaciecola sp. T6c
  3wjk-assembly1_B  TM=7.600E-01  e=8.467E-08  Escherichia coli O104:H4 str. 2009EL-2071
  3wjn-assembly1_B  TM=7.467E-01  e=8.823E-08  Escherichia coli O104:H4 str. 2009EL-2071
  5jfq-assembly1_A  TM=7.096E-01  e=7.797E-08  Geoglobus acetivorans
  3wjn-assembly1_A  TM=7.256E-01  e=2.918E-07  Escherichia coli O104:H4 str. 2009EL-2071

pLDDT: mean 72.17, std 26.72, range [20.23, 98.81]